Protein AF-0000000087664911 (afdb_homodimer)

Organism: Ancylostoma caninum (NCBI:txid29170)

Nearest PDB structures (foldseek):
  3ukm-assembly1_B  TM=7.480E-01  e=5.788E-05  Homo sapiens
  4xdk-assembly2_C  TM=6.311E-01  e=2.735E-05  Homo sapiens
  4xdk-assembly1_A  TM=6.257E-01  e=4.579E-05  Homo sapiens
  4bw5-assembly1_A  TM=6.126E-01  e=5.788E-05  Homo sapiens
  8k1j-assembly1_A  TM=6.630E-01  e=1.410E-04  Homo sapiens

Sequence (762 aa):
MKPYLTWKEQFMKDRCCDEKEVYKEVLIASTPHVLLNLLLVVYLLFGTFLMRFADEIIAKEDFQPSLLFTFTTIMTIGYGSIYPTTSFGKICCVAYCVIGIPLLFLVLSNNGQFLADAYWILRKSVGGKSTGSKSLPLWLSVTLICLHSLVGGLIFNTWLGQMRFFDAVYCSFISISTIGYGDLVPVPDTWTHTIAIMAFLSAGVIILSTLFETFGYYLNYVHYIGRRFTGTKDVEIWFGGRMLTVQELITIVADQFGVCPRKLKTIIRDLDDILQAACDDTTRNRSEMLYKTGEVIRNETLVIVQQDGNHRTALVTRERTPDIDAAATPLCRMKTSPSVAKLIAKDAENALHALRVIHHKLNKQPIRQHLMVDEQRRRSEMKPYLTWKEQFMKDRCCDEKEVYKEVLIASTPHVLLNLLLVVYLLFGTFLMRFADEIIAKEDFQPSLLFTFTTIMTIGYGSIYPTTSFGKICCVAYCVIGIPLLFLVLSNNGQFLADAYWILRKSVGGKSTGSKSLPLWLSVTLICLHSLVGGLIFNTWLGQMRFFDAVYCSFISISTIGYGDLVPVPDTWTHTIAIMAFLSAGVIILSTLFETFGYYLNYVHYIGRRFTGTKDVEIWFGGRMLTVQELITIVADQFGVCPRKLKTIIRDLDDILQAACDDTTRNRSEMLYKTGEVIRNETLVIVQQDGNHRTALVTRERTPDIDAAATPLCRMKTSPSVAKLIAKDAENALHALRVIHHKLNKQPIRQHLMVDEQRRRSE

InterPro domains:
  IPR003280 Two pore domain potassium channel [PR01333] (72-100)
  IPR003280 Two pore domain potassium channel [PR01333] (177-186)
  IPR003280 Two pore domain potassium channel [PTHR11003] (38-234)
  IPR013099 Potassium channel domain [PF07885] (39-115)
  IPR013099 Potassium channel domain [PF07885] (145-218)

pLDDT: mean 76.39, std 27.86, range [17.55, 98.75]

Solvent-accessible surface area (backbone atoms only — not comparable to full-atom values): 41682 Å² total; per-residue (Å²): 96,58,45,66,58,47,44,50,53,50,48,28,62,30,58,72,49,55,84,88,44,43,65,63,49,50,54,59,68,41,44,66,59,51,50,48,53,48,49,52,52,52,50,44,53,49,45,28,52,50,45,33,69,48,13,69,73,51,44,72,45,57,67,53,54,36,41,51,45,44,49,33,45,34,62,16,23,13,38,42,85,70,73,70,83,40,73,62,15,42,52,51,49,51,58,50,38,69,53,37,29,59,49,46,49,49,49,36,39,46,54,17,50,52,53,20,46,50,53,45,34,50,40,41,24,75,66,42,81,74,76,48,75,68,63,50,56,68,70,57,44,52,50,49,52,54,49,50,14,51,51,30,13,46,44,33,22,69,72,67,59,78,38,57,48,68,58,16,24,51,37,34,44,38,43,42,63,16,16,18,40,38,88,66,68,91,73,39,84,43,71,67,47,34,52,49,50,53,51,52,48,49,52,39,38,16,51,52,41,38,48,55,60,47,46,51,56,54,39,35,32,64,68,25,56,87,51,50,62,60,68,52,52,45,37,76,39,71,55,60,46,42,76,41,33,44,46,56,50,50,51,56,51,36,58,73,69,65,59,56,68,67,60,51,52,50,47,62,71,43,38,33,59,53,52,41,53,54,54,49,46,49,51,45,50,49,46,50,45,48,50,52,51,59,52,52,67,60,68,71,64,79,77,70,77,70,79,74,88,89,83,82,74,83,84,68,86,71,79,77,79,80,74,84,71,80,79,75,77,81,70,82,67,76,77,66,65,64,69,60,54,54,50,52,50,50,49,48,46,48,50,48,44,54,48,44,52,52,49,54,66,64,62,61,68,80,70,74,71,68,68,72,64,67,68,67,60,64,71,72,104,96,58,44,67,57,47,44,50,54,50,48,28,61,30,59,71,50,55,84,87,44,43,68,61,47,50,55,59,68,41,44,66,59,51,50,48,52,48,49,50,52,52,49,44,54,48,44,27,53,49,44,32,71,49,15,70,74,50,45,71,46,57,67,53,54,36,42,50,47,45,50,31,45,35,62,16,25,12,38,42,84,70,73,70,81,40,72,61,14,42,52,50,49,52,59,50,37,70,54,38,30,59,49,46,50,48,48,37,36,45,55,18,50,52,52,19,47,52,51,44,32,50,40,41,26,74,66,42,82,74,78,49,77,65,61,51,56,69,69,57,44,53,50,50,52,54,50,50,14,51,52,31,14,47,43,34,23,70,72,68,58,76,39,56,47,67,57,18,23,51,38,34,44,38,43,41,61,16,16,17,40,37,88,66,69,90,70,39,85,42,70,68,48,34,52,49,49,54,51,52,48,49,51,38,38,17,50,53,40,40,49,55,60,47,45,52,55,54,39,34,33,65,70,26,55,88,50,51,60,61,68,50,50,46,35,76,37,71,56,60,46,43,76,42,33,43,46,55,51,50,51,56,51,36,60,74,68,66,60,56,68,66,60,50,53,51,48,61,71,43,37,34,58,52,52,44,53,55,53,51,46,50,50,46,48,50,45,47,47,48,49,49,53,60,48,56,67,60,69,75,66,71,85,68,79,72,79,70,88,93,86,77,86,78,85,67,90,69,87,77,82,82,75,86,72,82,77,81,79,83,73,83,69,80,74,70,72,63,68,62,56,54,50,53,50,49,49,47,47,48,52,48,43,52,49,46,54,51,49,52,65,66,62,61,68,80,71,74,71,68,69,72,64,66,67,66,59,62,72,74,103

Secondary structure (DSSP, 8-state):
--HHHHHHHHHHHHHT--GGGHHHHHHHHHHHHHHHHHHHHHHHHHHHHHHHHH-HHHHTS-HHHHHHHHHHHHTT---SSS---SHHHHHHHHHHHHHHHHHHHHHHHHHHHHHHHHHHHHHHHTT----S-SPPPHHHHHHHHHHHHHHHHIIIIIIS--S-HHHHHHHHHHHHTT---SSS-----SHHHHHHHHHHHHHHHHHHHHHHHHHHHHHHHHHTTT----SGGG-EEEETTEEEEHHHHHHHHHHHHT--HHHHHHHHHTHHHHHHHHHHHHHHHHHHHHHHHHHHTT------------S--------------------------HHHHHHHHHHHHHHHHHHHHHHHHHT----GGGGGSGGGSGGG-/--HHHHHHHHHHHHHT--GGGHHHHHHHHHHHHHHHHHHHHHHHHHHHHHHHHH-HHHHTS-HHHHHHHHHHHHTT---SSS---SHHHHHHHHHHHHHHHHHHHHHHHHHHHHHHHHHHHHHHHTT----S--PPPHHHHHHHHHHHHHHHHHIIIIIS--S-HHHHHHHHHHHHTT---SSS-----SHHHHHHHHHHHHHHHHHHHHHHHHHHHHHHHHHTTT----SGGG-EEEETTEEEEHHHHHHHHHHHHT--HHHHHHHHHTHHHHHHHHHHHHHHHHHHHHHHHHHHTT------------S--------------------------HHHHHHHHHHHHHHHHHHHHHHHHHT---GGGGGGSGGGSGGG-

Structure (mmCIF, N/CA/C/O backbone):
data_AF-0000000087664911-model_v1
#
loop_
_entity.id
_entity.type
_entity.pdbx_description
1 polymer 'Ion channel'
#
loop_
_atom_site.group_PDB
_atom_site.id
_atom_site.type_symbol
_atom_site.label_atom_id
_atom_site.label_alt_id
_atom_site.label_comp_id
_atom_site.label_asym_id
_atom_site.label_entity_id
_atom_site.label_seq_id
_atom_site.pdbx_PDB_ins_code
_atom_site.Cartn_x
_atom_site.Cartn_y
_atom_site.Cartn_z
_atom_site.occupancy
_atom_site.B_iso_or_equiv
_atom_site.auth_seq_id
_atom_site.auth_comp_id
_atom_site.auth_asym_id
_atom_site.auth_atom_id
_atom_site.pdbx_PDB_model_num
ATOM 1 N N . MET A 1 1 ? 18.234 25.625 -13.109 1 79.69 1 MET A N 1
ATOM 2 C CA . MET A 1 1 ? 19.328 25.125 -12.281 1 79.69 1 MET A CA 1
ATOM 3 C C . MET A 1 1 ? 19.547 23.641 -12.492 1 79.69 1 MET A C 1
ATOM 5 O O . MET A 1 1 ? 18.609 22.891 -12.766 1 79.69 1 MET A O 1
ATOM 9 N N . LYS A 1 2 ? 20.766 23.25 -12.516 1 91.44 2 LYS A N 1
ATOM 10 C CA . LYS A 1 2 ? 21.094 21.828 -12.633 1 91.44 2 LYS A CA 1
ATOM 11 C C . LYS A 1 2 ? 20.438 21.031 -11.508 1 91.44 2 LYS A C 1
ATOM 13 O O . LYS A 1 2 ? 20.391 21.484 -10.359 1 91.44 2 LYS A O 1
ATOM 18 N N . PRO A 1 3 ? 19.906 19.891 -11.773 1 91.19 3 PRO A N 1
ATOM 19 C CA . PRO A 1 3 ? 19.25 19.062 -10.766 1 91.19 3 PRO A CA 1
ATOM 20 C C . PRO A 1 3 ? 20.125 18.812 -9.547 1 91.19 3 PRO A C 1
ATOM 22 O O . PRO A 1 3 ? 19.625 18.812 -8.414 1 91.19 3 PRO A O 1
ATOM 25 N N . TYR A 1 4 ? 21.375 18.609 -9.773 1 92.88 4 TYR A N 1
ATOM 26 C CA . TYR A 1 4 ? 22.266 18.344 -8.656 1 92.88 4 TYR A CA 1
ATOM 27 C C . TYR A 1 4 ? 22.328 19.531 -7.711 1 92.88 4 TYR A C 1
ATOM 29 O O . TYR A 1 4 ? 22.344 19.359 -6.488 1 92.88 4 TYR A O 1
ATOM 37 N N . LEU A 1 5 ? 22.391 20.672 -8.203 1 92.94 5 LEU A N 1
ATOM 38 C CA . LEU A 1 5 ? 22.438 21.875 -7.379 1 92.94 5 LEU A CA 1
ATOM 39 C C . LEU A 1 5 ? 21.125 22.062 -6.613 1 92.94 5 LEU A C 1
ATOM 41 O O . LEU A 1 5 ? 21.141 22.484 -5.453 1 92.94 5 LEU A O 1
ATOM 45 N N . THR A 1 6 ? 20.047 21.797 -7.309 1 90.94 6 THR A N 1
ATOM 46 C CA . THR A 1 6 ? 18.75 21.875 -6.648 1 90.94 6 THR A CA 1
ATOM 47 C C . THR A 1 6 ? 18.672 20.875 -5.496 1 90.94 6 THR A C 1
ATOM 49 O O . THR A 1 6 ? 18.203 21.219 -4.41 1 90.94 6 THR A O 1
ATOM 52 N N . TRP A 1 7 ? 19.109 19.688 -5.738 1 92.31 7 TRP A N 1
ATOM 53 C CA . TRP A 1 7 ? 19.125 18.656 -4.699 1 92.31 7 TRP A CA 1
ATOM 54 C C . TRP A 1 7 ? 20.016 19.094 -3.531 1 92.31 7 TRP A C 1
ATOM 56 O O . TRP A 1 7 ? 19.625 18.969 -2.369 1 92.31 7 TRP A O 1
ATOM 66 N N . LYS A 1 8 ? 21.219 19.562 -3.896 1 93.25 8 LYS A N 1
ATOM 67 C CA . LYS A 1 8 ? 22.188 19.953 -2.873 1 93.25 8 LYS A CA 1
ATOM 68 C C . LYS A 1 8 ? 21.609 21.062 -1.985 1 93.25 8 LYS A C 1
ATOM 70 O O . LYS A 1 8 ? 21.766 21.016 -0.762 1 93.25 8 LYS A O 1
ATOM 75 N N . GLU A 1 9 ? 21 21.984 -2.533 1 90.81 9 GLU A N 1
ATOM 76 C CA . GLU A 1 9 ? 20.406 23.094 -1.79 1 90.81 9 GLU A CA 1
ATOM 77 C C . GLU A 1 9 ? 19.312 22.594 -0.854 1 90.81 9 GLU A C 1
ATOM 79 O O . GLU A 1 9 ? 19.25 22.984 0.315 1 90.81 9 GLU A O 1
ATOM 84 N N . GLN A 1 10 ? 18.516 21.781 -1.413 1 88.56 10 GLN A N 1
ATOM 85 C CA . GLN A 1 10 ? 17.438 21.25 -0.597 1 88.56 10 GLN A CA 1
ATOM 86 C C . GLN A 1 10 ? 17.984 20.359 0.525 1 88.56 10 GLN A C 1
ATOM 88 O O . GLN A 1 10 ? 17.469 20.406 1.647 1 88.56 10 GLN A O 1
ATOM 93 N N . PHE A 1 11 ? 18.938 19.578 0.196 1 92 11 PHE A N 1
ATOM 94 C CA . PHE A 1 11 ? 19.547 18.688 1.181 1 92 11 PHE A CA 1
ATOM 95 C C . PHE A 1 11 ? 20.172 19.484 2.322 1 92 11 PHE A C 1
ATOM 97 O O . PHE A 1 11 ? 20 19.141 3.492 1 92 11 PHE A O 1
ATOM 104 N N . MET A 1 12 ? 20.844 20.5 1.991 1 91.56 12 MET A N 1
ATOM 105 C CA . MET A 1 12 ? 21.469 21.359 2.994 1 91.56 12 MET A CA 1
ATOM 106 C C . MET A 1 12 ? 20.422 22.016 3.891 1 91.56 12 MET A C 1
ATOM 108 O O . MET A 1 12 ? 20.625 22.141 5.098 1 91.56 12 MET A O 1
ATOM 112 N N . LYS A 1 13 ? 19.375 22.359 3.324 1 86.19 13 LYS A N 1
ATOM 113 C CA . LYS A 1 13 ? 18.281 22.938 4.098 1 86.19 13 LYS A CA 1
ATOM 114 C C . LYS A 1 13 ? 17.641 21.906 5.023 1 86.19 13 LYS A C 1
ATOM 116 O O . LYS A 1 13 ? 17.391 22.188 6.195 1 86.19 13 LYS A O 1
ATOM 121 N N . ASP A 1 14 ? 17.422 20.703 4.531 1 86.69 14 ASP A N 1
ATOM 122 C CA . ASP A 1 14 ? 16.781 19.641 5.281 1 86.69 14 ASP A CA 1
ATOM 123 C C . ASP A 1 14 ? 17.641 19.203 6.461 1 86.69 14 ASP A C 1
ATOM 125 O O . ASP A 1 14 ? 17.125 18.812 7.512 1 86.69 14 ASP A O 1
ATOM 129 N N . ARG A 1 15 ? 18.984 19.25 6.219 1 88 15 ARG A N 1
ATOM 130 C CA . ARG A 1 15 ? 19.891 18.688 7.223 1 88 15 ARG A CA 1
ATOM 131 C C . ARG A 1 15 ? 20.609 19.797 7.984 1 88 15 ARG A C 1
ATOM 133 O O . ARG A 1 15 ? 21.406 19.516 8.883 1 88 15 ARG A O 1
ATOM 140 N N . CYS A 1 16 ? 20.312 20.984 7.699 1 84.62 16 CYS A N 1
ATOM 141 C CA . CYS A 1 16 ? 20.938 22.141 8.328 1 84.62 16 CYS A CA 1
ATOM 142 C C . CYS A 1 16 ? 22.453 21.984 8.359 1 84.62 16 CYS A C 1
ATOM 144 O O . CYS A 1 16 ? 23.078 22.109 9.422 1 84.62 16 CYS A O 1
ATOM 146 N N . CYS A 1 17 ? 23 21.719 7.258 1 88.56 17 CYS A N 1
ATOM 147 C CA . CYS A 1 17 ? 24.453 21.562 7.18 1 88.56 17 CYS A CA 1
ATOM 148 C C . CYS A 1 17 ? 25.047 22.5 6.141 1 88.56 17 CYS A C 1
ATOM 150 O O . CYS A 1 17 ? 24.344 23 5.258 1 88.56 17 CYS A O 1
ATOM 152 N N . ASP A 1 18 ? 26.391 22.766 6.34 1 91.12 18 ASP A N 1
ATOM 153 C CA . ASP A 1 18 ? 27.094 23.641 5.418 1 91.12 18 ASP A CA 1
ATOM 154 C C . ASP A 1 18 ? 27.625 22.875 4.215 1 91.12 18 ASP A C 1
ATOM 156 O O . ASP A 1 18 ? 27.578 21.641 4.191 1 91.12 18 ASP A O 1
ATOM 160 N N . GLU A 1 19 ? 28.125 23.562 3.244 1 92.69 19 GLU A N 1
ATOM 161 C CA . GLU A 1 19 ? 28.562 23 1.98 1 92.69 19 GLU A CA 1
ATOM 162 C C . GLU A 1 19 ? 29.734 22.031 2.193 1 92.69 19 GLU A C 1
ATOM 164 O O . GLU A 1 19 ? 29.828 21.016 1.511 1 92.69 19 GLU A O 1
ATOM 169 N N . LYS A 1 20 ? 30.578 22.281 3.162 1 91.44 20 LYS A N 1
ATOM 170 C CA . LYS A 1 20 ? 31.75 21.469 3.391 1 91.44 20 LYS A CA 1
ATOM 171 C C . LYS A 1 20 ? 31.391 20.156 4.074 1 91.44 20 LYS A C 1
ATOM 173 O O . LYS A 1 20 ? 32.125 19.172 3.996 1 91.44 20 LYS A O 1
ATOM 178 N N . GLU A 1 21 ? 30.266 20.125 4.672 1 94.44 21 GLU A N 1
ATOM 179 C CA . GLU A 1 21 ? 29.875 18.969 5.461 1 94.44 21 GLU A CA 1
ATOM 180 C C . GLU A 1 21 ? 28.844 18.109 4.715 1 94.44 21 GLU A C 1
ATOM 182 O O . GLU A 1 21 ? 28.375 17.109 5.242 1 94.44 21 GLU A O 1
ATOM 187 N N . VAL A 1 22 ? 28.578 18.484 3.543 1 93.12 22 VAL A N 1
ATOM 188 C CA . VAL A 1 22 ? 27.516 17.844 2.789 1 93.12 22 VAL A CA 1
ATOM 189 C C . VAL A 1 22 ? 27.812 16.344 2.623 1 93.12 22 VAL A C 1
ATOM 191 O O . VAL A 1 22 ? 26.953 15.5 2.836 1 93.12 22 VAL A O 1
ATOM 194 N N . TYR A 1 23 ? 29.016 16 2.303 1 93.31 23 TYR A N 1
ATOM 195 C CA . TYR A 1 23 ? 29.391 14.617 2.059 1 93.31 23 TYR A CA 1
ATOM 196 C C . TYR A 1 23 ? 29.234 13.781 3.324 1 93.31 23 TYR A C 1
ATOM 198 O O . TYR A 1 23 ? 28.688 12.68 3.287 1 93.31 23 TYR A O 1
ATOM 206 N N . LYS A 1 24 ? 29.734 14.312 4.363 1 93.62 24 LYS A N 1
ATOM 207 C CA . LYS A 1 24 ? 29.625 13.625 5.645 1 93.62 24 LYS A CA 1
ATOM 208 C C . LYS A 1 24 ? 28.156 13.422 6.031 1 93.62 24 LYS A C 1
ATOM 210 O O . LYS A 1 24 ? 27.766 12.344 6.477 1 93.62 24 LYS A O 1
ATOM 215 N N . GLU A 1 25 ? 27.359 14.453 5.82 1 92.81 25 GLU A N 1
ATOM 216 C CA . GLU A 1 25 ? 25.953 14.383 6.195 1 92.81 25 GLU A CA 1
ATOM 217 C C . GLU A 1 25 ? 25.188 13.422 5.289 1 92.81 25 GLU A C 1
ATOM 219 O O . GLU A 1 25 ? 24.219 12.789 5.719 1 92.81 25 GLU A O 1
ATOM 224 N N . VAL A 1 26 ? 25.594 13.344 4.062 1 94.06 26 VAL A N 1
ATOM 225 C CA . VAL A 1 26 ? 24.969 12.398 3.141 1 94.06 26 VAL A CA 1
ATOM 226 C C . VAL A 1 26 ? 25.219 10.969 3.613 1 94.06 26 VAL A C 1
ATOM 228 O O . VAL A 1 26 ? 24.328 10.125 3.572 1 94.06 26 VAL A O 1
ATOM 231 N N . LEU A 1 27 ? 26.375 10.727 4.082 1 93.44 27 LEU A N 1
ATOM 232 C CA . LEU A 1 27 ? 26.719 9.398 4.59 1 93.44 27 LEU A CA 1
ATOM 233 C C . LEU A 1 27 ? 25.906 9.07 5.836 1 93.44 27 LEU A C 1
ATOM 235 O O . LEU A 1 27 ? 25.391 7.957 5.961 1 93.44 27 LEU A O 1
ATOM 239 N N . ILE A 1 28 ? 25.797 10.039 6.648 1 91.94 28 ILE A N 1
ATOM 240 C CA . ILE A 1 28 ? 25.047 9.836 7.883 1 91.94 28 ILE A CA 1
ATOM 241 C C . ILE A 1 28 ? 23.578 9.633 7.562 1 91.94 28 ILE A C 1
ATOM 243 O O . ILE A 1 28 ? 22.938 8.719 8.086 1 91.94 28 ILE A O 1
ATOM 247 N N . ALA A 1 29 ? 23.031 10.469 6.707 1 90.62 29 ALA A N 1
ATOM 248 C CA . ALA A 1 29 ? 21.625 10.422 6.332 1 90.62 29 ALA A CA 1
ATOM 249 C C . ALA A 1 29 ? 21.297 9.117 5.602 1 90.62 29 ALA A C 1
ATOM 251 O O . ALA A 1 29 ? 20.156 8.648 5.637 1 90.62 29 ALA A O 1
ATOM 252 N N . SER A 1 30 ? 22.25 8.516 4.938 1 93.38 30 SER A N 1
ATOM 253 C CA . SER A 1 30 ? 22.031 7.293 4.164 1 93.38 30 SER A CA 1
ATOM 254 C C . SER A 1 30 ? 22.078 6.059 5.055 1 93.38 30 SER A C 1
ATOM 256 O O . SER A 1 30 ? 21.609 4.984 4.66 1 93.38 30 SER A O 1
ATOM 258 N N . THR A 1 31 ? 22.609 6.113 6.215 1 92.94 31 THR A N 1
ATOM 259 C CA . THR A 1 31 ? 22.891 4.977 7.086 1 92.94 31 THR A CA 1
ATOM 260 C C . THR A 1 31 ? 21.609 4.211 7.406 1 92.94 31 THR A C 1
ATOM 262 O O . THR A 1 31 ? 21.547 2.992 7.23 1 92.94 31 THR A O 1
ATOM 265 N N . PRO A 1 32 ? 20.531 4.922 7.844 1 91.12 32 PRO A N 1
ATOM 266 C CA . PRO A 1 32 ? 19.312 4.156 8.156 1 91.12 32 PRO A CA 1
ATOM 267 C C . PRO A 1 32 ? 18.75 3.418 6.945 1 91.12 32 PRO A C 1
ATOM 269 O O . PRO A 1 32 ? 18.219 2.312 7.082 1 91.12 32 PRO A O 1
ATOM 272 N N . HIS A 1 33 ? 18.812 3.992 5.816 1 94.19 33 HIS A N 1
ATOM 273 C CA . HIS A 1 33 ? 18.297 3.383 4.598 1 94.19 33 HIS A CA 1
ATOM 274 C C . HIS A 1 33 ? 19.156 2.201 4.164 1 94.19 33 HIS A C 1
ATOM 276 O O . HIS A 1 33 ? 18.625 1.167 3.744 1 94.19 33 HIS A O 1
ATOM 282 N N . VAL A 1 34 ? 20.469 2.33 4.297 1 95.44 34 VAL A N 1
ATOM 283 C CA . VAL A 1 34 ? 21.375 1.243 3.973 1 95.44 34 VAL A CA 1
ATOM 284 C C . VAL A 1 34 ? 21.172 0.085 4.945 1 95.44 34 VAL A C 1
ATOM 286 O O . VAL A 1 34 ? 21.188 -1.081 4.547 1 95.44 34 VAL A O 1
ATOM 289 N N . LEU A 1 35 ? 21 0.41 6.172 1 95 35 LEU A N 1
ATOM 290 C CA . LEU A 1 35 ? 20.781 -0.609 7.191 1 95 35 LEU A CA 1
ATOM 291 C C . LEU A 1 35 ? 19.484 -1.378 6.922 1 95 35 LEU A C 1
ATOM 293 O O . LEU A 1 35 ? 19.438 -2.598 7.102 1 95 35 LEU A O 1
ATOM 297 N N . LEU A 1 36 ? 18.484 -0.673 6.492 1 95.81 36 LEU A N 1
ATOM 298 C CA . LEU A 1 36 ? 17.203 -1.312 6.176 1 95.81 36 LEU A CA 1
ATOM 299 C C . LEU A 1 36 ? 17.359 -2.275 5.004 1 95.81 36 LEU A C 1
ATOM 301 O O . LEU A 1 36 ? 16.828 -3.387 5.031 1 95.81 36 LEU A O 1
ATOM 305 N N . ASN A 1 37 ? 18.062 -1.905 4.004 1 97.12 37 ASN A N 1
ATOM 306 C CA . ASN A 1 37 ? 18.312 -2.773 2.861 1 97.12 37 ASN A CA 1
ATOM 307 C C . ASN A 1 37 ? 19.188 -3.967 3.25 1 97.12 37 ASN A C 1
ATOM 309 O O . ASN A 1 37 ? 18.953 -5.082 2.779 1 97.12 37 ASN A O 1
ATOM 313 N N . LEU A 1 38 ? 20.156 -3.719 4.121 1 97.56 38 LEU A N 1
ATOM 314 C CA . LEU A 1 38 ? 21 -4.805 4.605 1 97.56 38 LEU A CA 1
ATOM 315 C C . LEU A 1 38 ? 20.188 -5.797 5.434 1 97.56 38 LEU A C 1
ATOM 317 O O . LEU A 1 38 ? 20.391 -7.008 5.344 1 97.56 38 LEU A O 1
ATOM 321 N N . LEU A 1 39 ? 19.297 -5.262 6.238 1 97.94 39 LEU A N 1
ATOM 322 C CA . LEU A 1 39 ? 18.422 -6.121 7.02 1 97.94 39 LEU A CA 1
ATOM 323 C C . LEU A 1 39 ? 17.594 -7.035 6.109 1 97.94 39 LEU A C 1
ATOM 325 O O . LEU A 1 39 ? 17.422 -8.219 6.414 1 97.94 39 LEU A O 1
ATOM 329 N N . LEU A 1 40 ? 17.109 -6.508 5.035 1 98.06 40 LEU A N 1
ATOM 330 C CA . LEU A 1 40 ? 16.344 -7.309 4.082 1 98.06 40 LEU A CA 1
ATOM 331 C C . LEU A 1 40 ? 17.219 -8.414 3.486 1 98.06 40 LEU A C 1
ATOM 333 O O . LEU A 1 40 ? 16.75 -9.547 3.34 1 98.06 40 LEU A O 1
ATOM 337 N N . VAL A 1 41 ? 18.469 -8.117 3.178 1 98.19 41 VAL A N 1
ATOM 338 C CA . VAL A 1 41 ? 19.375 -9.102 2.594 1 98.19 41 VAL A CA 1
ATOM 339 C C . VAL A 1 41 ? 19.641 -10.219 3.6 1 98.19 41 VAL A C 1
ATOM 341 O O . VAL A 1 41 ? 19.594 -11.406 3.25 1 98.19 41 VAL A O 1
ATOM 344 N N . VAL A 1 42 ? 19.891 -9.852 4.828 1 98.5 42 VAL A N 1
ATOM 345 C CA . VAL A 1 42 ? 20.125 -10.836 5.875 1 98.5 42 VAL A CA 1
ATOM 346 C C . VAL A 1 42 ? 18.891 -11.695 6.078 1 98.5 42 VAL A C 1
ATOM 348 O O . VAL A 1 42 ? 18.984 -12.914 6.238 1 98.5 42 VAL A O 1
ATOM 351 N N . TYR A 1 43 ? 17.734 -11.062 6.062 1 98.75 43 TYR A N 1
ATOM 352 C CA . TYR A 1 43 ? 16.484 -11.781 6.23 1 98.75 43 TYR A CA 1
ATOM 353 C C . TYR A 1 43 ? 16.266 -12.766 5.09 1 98.75 43 TYR A C 1
ATOM 355 O O . TYR A 1 43 ? 15.758 -13.875 5.305 1 98.75 43 TYR A O 1
ATOM 363 N N . LEU A 1 44 ? 16.625 -12.367 3.896 1 98.56 44 LEU A N 1
ATOM 364 C CA . LEU A 1 44 ? 16.516 -13.242 2.734 1 98.56 44 LEU A CA 1
ATOM 365 C C . LEU A 1 44 ? 17.406 -14.469 2.877 1 98.56 44 LEU A C 1
ATOM 367 O O . LEU A 1 44 ? 16.984 -15.594 2.592 1 98.56 44 LEU A O 1
ATOM 371 N N . LEU A 1 45 ? 18.625 -14.227 3.281 1 98.56 45 LEU A N 1
ATOM 372 C CA . LEU A 1 45 ? 19.562 -15.336 3.482 1 98.56 45 LEU A CA 1
ATOM 373 C C . LEU A 1 45 ? 19.062 -16.266 4.578 1 98.56 45 LEU A C 1
ATOM 375 O O . LEU A 1 45 ? 19.094 -17.5 4.422 1 98.56 45 LEU A O 1
ATOM 379 N N . PHE A 1 46 ? 18.562 -15.672 5.594 1 98.62 46 PHE A N 1
ATOM 380 C CA . PHE A 1 46 ? 17.969 -16.453 6.676 1 98.62 46 PHE A CA 1
ATOM 381 C C . PHE A 1 46 ? 16.812 -17.312 6.164 1 98.62 46 PHE A C 1
ATOM 383 O O . PHE A 1 46 ? 16.719 -18.5 6.488 1 98.62 46 PHE A O 1
ATOM 390 N N . GLY A 1 47 ? 15.938 -16.672 5.414 1 98.75 47 GLY A N 1
ATOM 391 C CA . GLY A 1 47 ? 14.805 -17.391 4.867 1 98.75 47 GLY A CA 1
ATOM 392 C C . GLY A 1 47 ? 15.219 -18.531 3.957 1 98.75 47 GLY A C 1
ATOM 393 O O . GLY A 1 47 ? 14.594 -19.594 3.971 1 98.75 47 GLY A O 1
ATOM 394 N N . THR A 1 48 ? 16.203 -18.328 3.166 1 98.69 48 THR A N 1
ATOM 395 C CA . THR A 1 48 ? 16.688 -19.375 2.268 1 98.69 48 THR A CA 1
ATOM 396 C C . THR A 1 48 ? 17.219 -20.578 3.059 1 98.69 48 THR A C 1
ATOM 398 O O . THR A 1 48 ? 16.875 -21.719 2.762 1 98.69 48 THR A O 1
ATOM 401 N N . PHE A 1 49 ? 17.969 -20.328 4.09 1 98.56 49 PHE A N 1
ATOM 402 C CA . PHE A 1 49 ? 18.469 -21.391 4.938 1 98.56 49 PHE A CA 1
ATOM 403 C C . PHE A 1 49 ? 17.328 -22.094 5.668 1 98.56 49 PHE A C 1
ATOM 405 O O . PHE A 1 49 ? 17.297 -23.312 5.766 1 98.56 49 PHE A O 1
ATOM 412 N N . LEU A 1 50 ? 16.438 -21.312 6.152 1 98.62 50 LEU A N 1
ATOM 413 C CA . LEU A 1 50 ? 15.297 -21.844 6.902 1 98.62 50 LEU A CA 1
ATOM 414 C C . LEU A 1 50 ? 14.461 -22.781 6.031 1 98.62 50 LEU A C 1
ATOM 416 O O . LEU A 1 50 ? 14.109 -23.875 6.465 1 98.62 50 LEU A O 1
ATOM 420 N N . MET A 1 51 ? 14.164 -22.375 4.777 1 98.69 51 MET A N 1
ATOM 421 C CA . MET A 1 51 ? 13.289 -23.172 3.916 1 98.69 51 MET A CA 1
ATOM 422 C C . MET A 1 51 ? 14 -24.422 3.422 1 98.69 51 MET A C 1
ATOM 424 O O . MET A 1 51 ? 13.367 -25.469 3.25 1 98.69 51 MET A O 1
ATOM 428 N N . ARG A 1 52 ? 15.289 -24.312 3.162 1 98.44 52 ARG A N 1
ATOM 429 C CA . ARG A 1 52 ? 16.047 -25.484 2.779 1 98.44 52 ARG A CA 1
ATOM 430 C C . ARG A 1 52 ? 16.141 -26.484 3.934 1 98.44 52 ARG A C 1
ATOM 432 O O . ARG A 1 52 ? 16.141 -27.703 3.717 1 98.44 52 ARG A O 1
ATOM 439 N N . PHE A 1 53 ? 16.188 -25.969 5.18 1 98.12 53 PHE A N 1
ATOM 440 C CA . PHE A 1 53 ? 16.203 -26.812 6.367 1 98.12 53 PHE A CA 1
ATOM 441 C C . PHE A 1 53 ? 14.828 -27.438 6.609 1 98.12 53 PHE A C 1
ATOM 443 O O . PHE A 1 53 ? 14.734 -28.625 6.949 1 98.12 53 PHE A O 1
ATOM 450 N N . ALA A 1 54 ? 13.742 -26.734 6.422 1 98.12 54 ALA A N 1
ATOM 451 C CA . ALA A 1 54 ? 12.383 -27.125 6.812 1 98.12 54 ALA A CA 1
ATOM 452 C C . ALA A 1 54 ? 11.766 -28.062 5.785 1 98.12 54 ALA A C 1
ATOM 454 O O . ALA A 1 54 ? 10.852 -28.828 6.105 1 98.12 54 ALA A O 1
ATOM 455 N N . ASP A 1 55 ? 12.211 -27.953 4.473 1 98.38 55 ASP A N 1
ATOM 456 C CA . ASP A 1 55 ? 11.609 -28.734 3.389 1 98.38 55 ASP A CA 1
ATOM 457 C C . ASP A 1 55 ? 12.672 -29.453 2.572 1 98.38 55 ASP A C 1
ATOM 459 O O . ASP A 1 55 ? 13.469 -28.812 1.875 1 98.38 55 ASP A O 1
ATOM 463 N N . GLU A 1 56 ? 12.656 -30.766 2.545 1 97.31 56 GLU A N 1
ATOM 464 C CA . GLU A 1 56 ? 13.68 -31.609 1.921 1 97.31 56 GLU A CA 1
ATOM 465 C C . GLU A 1 56 ? 13.711 -31.391 0.409 1 97.31 56 GLU A C 1
ATOM 467 O O . GLU A 1 56 ? 14.781 -31.453 -0.207 1 97.31 56 GLU A O 1
ATOM 472 N N . ILE A 1 57 ? 12.586 -31.141 -0.183 1 97 57 ILE A N 1
ATOM 473 C CA . ILE A 1 57 ? 12.508 -30.953 -1.628 1 97 57 ILE A CA 1
ATOM 474 C C . ILE A 1 57 ? 13.164 -29.625 -2.01 1 97 57 ILE A C 1
ATOM 476 O O . ILE A 1 57 ? 13.859 -29.547 -3.025 1 97 57 ILE A O 1
ATOM 480 N N . ILE A 1 58 ? 12.992 -28.594 -1.2 1 97.75 58 ILE A N 1
ATOM 481 C CA . ILE A 1 58 ? 13.641 -27.312 -1.439 1 97.75 58 ILE A CA 1
ATOM 482 C C . ILE A 1 58 ? 15.141 -27.438 -1.186 1 97.75 58 ILE A C 1
ATOM 484 O O . ILE A 1 58 ? 15.945 -26.812 -1.882 1 97.75 58 ILE A O 1
ATOM 488 N N . ALA A 1 59 ? 15.5 -28.297 -0.251 1 97.56 59 ALA A N 1
ATOM 489 C CA . ALA A 1 59 ? 16.906 -28.516 0.083 1 97.56 59 ALA A CA 1
ATOM 490 C C . ALA A 1 59 ? 17.656 -29.125 -1.098 1 97.56 59 ALA A C 1
ATOM 492 O O . ALA A 1 59 ? 18.875 -28.953 -1.222 1 97.56 59 ALA A O 1
ATOM 493 N N . LYS A 1 60 ? 16.984 -29.828 -1.96 1 97.56 60 LYS A N 1
ATOM 494 C CA . LYS A 1 60 ? 17.609 -30.5 -3.102 1 97.56 60 LYS A CA 1
ATOM 495 C C . LYS A 1 60 ? 17.891 -29.516 -4.227 1 97.56 60 LYS A C 1
ATOM 497 O O . LYS A 1 60 ? 18.672 -29.797 -5.133 1 97.56 60 LYS A O 1
ATOM 502 N N . GLU A 1 61 ? 17.203 -28.359 -4.203 1 96.88 61 GLU A N 1
ATOM 503 C CA . GLU A 1 61 ? 17.469 -27.312 -5.184 1 96.88 61 GLU A CA 1
ATOM 504 C C . GLU A 1 61 ? 18.812 -26.625 -4.898 1 96.88 61 GLU A C 1
ATOM 506 O O . GLU A 1 61 ? 19.25 -26.578 -3.752 1 96.88 61 GLU A O 1
ATOM 511 N N . ASP A 1 62 ? 19.422 -26.156 -5.965 1 97.38 62 ASP A N 1
ATOM 512 C CA . ASP A 1 62 ? 20.625 -25.344 -5.777 1 97.38 62 ASP A CA 1
ATOM 513 C C . ASP A 1 62 ? 20.297 -24.094 -4.957 1 97.38 62 ASP A C 1
ATOM 515 O O . ASP A 1 62 ? 19.141 -23.719 -4.797 1 97.38 62 ASP A O 1
ATOM 519 N N . PHE A 1 63 ? 21.297 -23.484 -4.441 1 97.69 63 PHE A N 1
ATOM 520 C CA . PHE A 1 63 ? 21.125 -22.328 -3.561 1 97.69 63 PHE A CA 1
ATOM 521 C C . PHE A 1 63 ? 20.484 -21.172 -4.305 1 97.69 63 PHE A C 1
ATOM 523 O O . PHE A 1 63 ? 19.594 -20.484 -3.773 1 97.69 63 PHE A O 1
ATOM 530 N N . GLN A 1 64 ? 20.891 -20.938 -5.586 1 97.94 64 GLN A N 1
ATOM 531 C CA . GLN A 1 64 ? 20.422 -19.781 -6.344 1 97.94 64 GLN A CA 1
ATOM 532 C C . GLN A 1 64 ? 18.906 -19.875 -6.594 1 97.94 64 GLN A C 1
ATOM 534 O O . GLN A 1 64 ? 18.172 -18.922 -6.309 1 97.94 64 GLN A O 1
ATOM 539 N N . PRO A 1 65 ? 18.438 -21.047 -7.023 1 98.19 65 PRO A N 1
ATOM 540 C CA . PRO A 1 65 ? 16.984 -21.172 -7.168 1 98.19 65 PRO A CA 1
ATOM 541 C C . PRO A 1 65 ? 16.25 -21.062 -5.836 1 98.19 65 PRO A C 1
ATOM 543 O O . PRO A 1 65 ? 15.148 -20.5 -5.785 1 98.19 65 PRO A O 1
ATOM 546 N N . SER A 1 66 ? 16.828 -21.562 -4.777 1 98.5 66 SER A N 1
ATOM 547 C CA . SER A 1 66 ? 16.219 -21.453 -3.455 1 98.5 66 SER A CA 1
ATOM 548 C C . SER A 1 66 ? 16.156 -20 -2.994 1 98.5 66 SER A C 1
ATOM 550 O O . SER A 1 66 ? 15.18 -19.578 -2.377 1 98.5 66 SER A O 1
ATOM 552 N N . LEU A 1 67 ? 17.203 -19.25 -3.273 1 98.56 67 LEU A N 1
ATOM 553 C CA . LEU A 1 67 ? 17.25 -17.828 -2.934 1 98.56 67 LEU A CA 1
ATOM 554 C C . LEU A 1 67 ? 16.203 -17.047 -3.707 1 98.56 67 LEU A C 1
ATOM 556 O O . LEU A 1 67 ? 15.5 -16.219 -3.135 1 98.56 67 LEU A O 1
ATOM 560 N N . LEU A 1 68 ? 16.094 -17.344 -4.992 1 98.44 68 LEU A N 1
ATOM 561 C CA . LEU A 1 68 ? 15.086 -16.672 -5.797 1 98.44 68 LEU A CA 1
ATOM 562 C C . LEU A 1 68 ? 13.688 -17 -5.301 1 98.44 68 LEU A C 1
ATOM 564 O O . LEU A 1 68 ? 12.805 -16.141 -5.266 1 98.44 68 LEU A O 1
ATOM 568 N N . PHE A 1 69 ? 13.547 -18.25 -4.879 1 98.5 69 PHE A N 1
ATOM 569 C CA . PHE A 1 69 ? 12.273 -18.703 -4.336 1 98.5 69 PHE A CA 1
ATOM 570 C C . PHE A 1 69 ? 11.898 -17.891 -3.1 1 98.5 69 PHE A C 1
ATOM 572 O O . PHE A 1 69 ? 10.773 -17.391 -2.998 1 98.5 69 PHE A O 1
ATOM 579 N N . THR A 1 70 ? 12.742 -17.797 -2.148 1 98.62 70 THR A N 1
ATOM 580 C CA . THR A 1 70 ? 12.438 -17.078 -0.913 1 98.62 70 THR A CA 1
ATOM 581 C C . THR A 1 70 ? 12.234 -15.594 -1.185 1 98.62 70 THR A C 1
ATOM 583 O O . THR A 1 70 ? 11.367 -14.961 -0.584 1 98.62 70 THR A O 1
ATOM 586 N N . PHE A 1 71 ? 13.008 -15.086 -2.135 1 98.69 71 PHE A N 1
ATOM 587 C CA . PHE A 1 71 ? 12.898 -13.68 -2.514 1 98.69 71 PHE A CA 1
ATOM 588 C C . PHE A 1 71 ? 11.547 -13.398 -3.156 1 98.69 71 PHE A C 1
ATOM 590 O O . PHE A 1 71 ? 10.844 -12.469 -2.748 1 98.69 71 PHE A O 1
ATOM 597 N N . THR A 1 72 ? 11.117 -14.172 -4.18 1 98.56 72 THR A N 1
ATOM 598 C CA . THR A 1 72 ? 9.852 -13.953 -4.871 1 98.56 72 THR A CA 1
ATOM 599 C C . THR A 1 72 ? 8.672 -14.25 -3.949 1 98.56 72 THR A C 1
ATOM 601 O O . THR A 1 72 ? 7.605 -13.648 -4.086 1 98.56 72 THR A O 1
ATOM 604 N N . THR A 1 73 ? 8.875 -15.078 -2.975 1 98.69 73 THR A N 1
ATOM 605 C CA . THR A 1 73 ? 7.832 -15.383 -2.004 1 98.69 73 THR A CA 1
ATOM 606 C C . THR A 1 73 ? 7.473 -14.148 -1.185 1 98.69 73 THR A C 1
ATOM 608 O O . THR A 1 73 ? 6.297 -13.789 -1.072 1 98.69 73 THR A O 1
ATOM 611 N N . ILE A 1 74 ? 8.438 -13.477 -0.687 1 98.12 74 ILE A N 1
ATOM 612 C CA . ILE A 1 74 ? 8.109 -12.328 0.143 1 98.12 74 ILE A CA 1
ATOM 613 C C . ILE A 1 74 ? 7.797 -11.125 -0.747 1 98.12 74 ILE A C 1
ATOM 615 O O . ILE A 1 74 ? 7.266 -10.117 -0.276 1 98.12 74 ILE A O 1
ATOM 619 N N . MET A 1 75 ? 8.062 -11.203 -2.051 1 98.06 75 MET A N 1
ATOM 620 C CA . MET A 1 75 ? 7.562 -10.25 -3.031 1 98.06 75 MET A CA 1
ATOM 621 C C . MET A 1 75 ? 6.125 -10.57 -3.42 1 98.06 75 MET A C 1
ATOM 623 O O . MET A 1 75 ? 5.5 -9.828 -4.18 1 98.06 75 MET A O 1
ATOM 627 N N . THR A 1 76 ? 5.586 -11.719 -2.951 1 97.88 76 THR A N 1
ATOM 628 C CA . THR A 1 76 ? 4.258 -12.273 -3.16 1 97.88 76 THR A CA 1
ATOM 629 C C . THR A 1 76 ? 4.086 -12.742 -4.602 1 97.88 76 THR A C 1
ATOM 631 O O . THR A 1 76 ? 2.982 -12.695 -5.152 1 97.88 76 THR A O 1
ATOM 634 N N . ILE A 1 77 ? 5.191 -12.961 -5.23 1 98.38 77 ILE A N 1
ATOM 635 C CA . ILE A 1 77 ? 5.195 -13.594 -6.543 1 98.38 77 ILE A CA 1
ATOM 636 C C . ILE A 1 77 ? 5.277 -15.109 -6.387 1 98.38 77 ILE A C 1
ATOM 638 O O . ILE A 1 77 ? 6.34 -15.648 -6.07 1 98.38 77 ILE A O 1
ATOM 642 N N . GLY A 1 78 ? 4.258 -15.867 -6.625 1 98.31 78 GLY A N 1
ATOM 643 C CA . GLY A 1 78 ? 4.223 -17.312 -6.5 1 98.31 78 GLY A CA 1
ATOM 644 C C . GLY A 1 78 ? 4.332 -18.031 -7.832 1 98.31 78 GLY A C 1
ATOM 645 O O . GLY A 1 78 ? 3.35 -18.594 -8.328 1 98.31 78 GLY A O 1
ATOM 646 N N . TYR A 1 79 ? 5.508 -18.156 -8.328 1 98 79 TYR A N 1
ATOM 647 C CA . TYR A 1 79 ? 5.699 -18.812 -9.617 1 98 79 TYR A CA 1
ATOM 648 C C . TYR A 1 79 ? 5.246 -20.266 -9.578 1 98 79 TYR A C 1
ATOM 650 O O . TYR A 1 79 ? 4.887 -20.844 -10.602 1 98 79 TYR A O 1
ATOM 658 N N . GLY A 1 80 ? 5.406 -20.922 -8.461 1 98.12 80 GLY A N 1
ATOM 659 C CA . GLY A 1 80 ? 4.934 -22.281 -8.289 1 98.12 80 GLY A CA 1
ATOM 660 C C . GLY A 1 80 ? 5.938 -23.328 -8.742 1 98.12 80 GLY A C 1
ATOM 661 O O . GLY A 1 80 ? 5.664 -24.531 -8.695 1 98.12 80 GLY A O 1
ATOM 662 N N . SER A 1 81 ? 7.121 -22.906 -9.289 1 96.75 81 SER A N 1
ATOM 663 C CA . SER A 1 81 ? 8.172 -23.844 -9.641 1 96.75 81 SER A CA 1
ATOM 664 C C . SER A 1 81 ? 8.789 -24.469 -8.391 1 96.75 81 SER A C 1
ATOM 666 O O . SER A 1 81 ? 9.219 -25.625 -8.414 1 96.75 81 SER A O 1
ATOM 668 N N . ILE A 1 82 ? 8.961 -23.734 -7.352 1 97.88 82 ILE A N 1
ATOM 669 C CA . ILE A 1 82 ? 9.359 -24.188 -6.02 1 97.88 82 ILE A CA 1
ATOM 670 C C . ILE A 1 82 ? 8.32 -23.734 -4.996 1 97.88 82 ILE A C 1
ATOM 672 O O . ILE A 1 82 ? 7.852 -22.594 -5.035 1 97.88 82 ILE A O 1
ATOM 676 N N . TYR A 1 83 ? 7.879 -24.562 -4.152 1 98.25 83 TYR A N 1
ATOM 677 C CA . TYR A 1 83 ? 6.926 -24.266 -3.086 1 98.25 83 TYR A CA 1
ATOM 678 C C . TYR A 1 83 ? 7.074 -25.25 -1.935 1 98.25 83 TYR A C 1
ATOM 680 O O . TYR A 1 83 ? 7.652 -26.328 -2.1 1 98.25 83 TYR A O 1
ATOM 688 N N . PRO A 1 84 ? 6.602 -24.922 -0.785 1 98.44 84 PRO A N 1
ATOM 689 C CA . PRO A 1 84 ? 6.676 -25.859 0.344 1 98.44 84 PRO A CA 1
ATOM 690 C C . PRO A 1 84 ? 5.801 -27.094 0.146 1 98.44 84 PRO A C 1
ATOM 692 O O . PRO A 1 84 ? 4.641 -26.984 -0.256 1 98.44 84 PRO A O 1
ATOM 695 N N . THR A 1 85 ? 6.355 -28.266 0.539 1 97.5 85 THR A N 1
ATOM 696 C CA . THR A 1 85 ? 5.652 -29.516 0.29 1 97.5 85 THR A CA 1
ATOM 697 C C . THR A 1 85 ? 5.359 -30.234 1.6 1 97.5 85 THR A C 1
ATOM 699 O O . THR A 1 85 ? 4.457 -31.078 1.664 1 97.5 85 THR A O 1
ATOM 702 N N . THR A 1 86 ? 6.125 -29.984 2.639 1 97.12 86 THR A N 1
ATOM 703 C CA . THR A 1 86 ? 5.926 -30.641 3.932 1 97.12 86 THR A CA 1
ATOM 704 C C . THR A 1 86 ? 5.129 -29.734 4.871 1 97.12 86 THR A C 1
ATOM 706 O O . THR A 1 86 ? 5.047 -28.516 4.652 1 97.12 86 THR A O 1
ATOM 709 N N . SER A 1 87 ? 4.488 -30.344 5.887 1 96.62 87 SER A N 1
ATOM 710 C CA . SER A 1 87 ? 3.736 -29.562 6.859 1 96.62 87 SER A CA 1
ATOM 711 C C . SER A 1 87 ? 4.637 -28.562 7.578 1 96.62 87 SER A C 1
ATOM 713 O O . SER A 1 87 ? 4.258 -27.406 7.773 1 96.62 87 SER A O 1
ATOM 715 N N . PHE A 1 88 ? 5.785 -29.047 7.934 1 97.75 88 PHE A N 1
ATOM 716 C CA . PHE A 1 88 ? 6.734 -28.172 8.609 1 97.75 88 PHE A CA 1
ATOM 717 C C . PHE A 1 88 ? 7.191 -27.047 7.691 1 97.75 88 PHE A C 1
ATOM 719 O O . PHE A 1 88 ? 7.312 -25.891 8.117 1 97.75 88 PHE A O 1
ATOM 726 N N . GLY A 1 89 ? 7.5 -27.391 6.418 1 98.31 89 GLY A N 1
ATOM 727 C CA . GLY A 1 89 ? 7.859 -26.375 5.438 1 98.31 89 GLY A CA 1
ATOM 728 C C . GLY A 1 89 ? 6.781 -25.328 5.254 1 98.31 89 GLY A C 1
ATOM 729 O O . GLY A 1 89 ? 7.082 -24.125 5.172 1 98.31 89 GLY A O 1
ATOM 730 N N . LYS A 1 90 ? 5.543 -25.75 5.211 1 98.38 90 LYS A N 1
ATOM 731 C CA . LYS A 1 90 ? 4.414 -24.828 5.039 1 98.38 90 LYS A CA 1
ATOM 732 C C . LYS A 1 90 ? 4.281 -23.891 6.23 1 98.38 90 LYS A C 1
ATOM 734 O O . LYS A 1 90 ? 4.035 -22.703 6.062 1 98.38 90 LYS A O 1
ATOM 739 N N . ILE A 1 91 ? 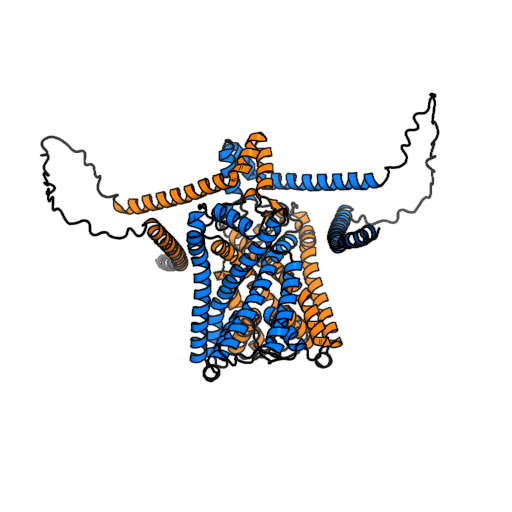4.422 -24.422 7.418 1 97.81 91 ILE A N 1
ATOM 740 C CA . ILE A 1 91 ? 4.332 -23.609 8.625 1 97.81 91 ILE A CA 1
ATOM 741 C C . ILE A 1 91 ? 5.457 -22.578 8.633 1 97.81 91 ILE A C 1
ATOM 743 O O . ILE A 1 91 ? 5.227 -21.391 8.914 1 97.81 91 ILE A O 1
ATOM 747 N N . CYS A 1 92 ? 6.668 -23 8.312 1 98.5 92 CYS A N 1
ATOM 748 C CA . CYS A 1 92 ? 7.816 -22.109 8.266 1 98.5 92 CYS A CA 1
ATOM 749 C C . CYS A 1 92 ? 7.629 -21.031 7.195 1 98.5 92 CYS A C 1
ATOM 751 O O . CYS A 1 92 ? 8 -19.875 7.402 1 98.5 92 CYS A O 1
ATOM 753 N N . CYS A 1 93 ? 7.074 -21.453 6.113 1 98.62 93 CYS A N 1
ATOM 754 C CA . CYS A 1 93 ? 6.828 -20.5 5.031 1 98.62 93 CYS A CA 1
ATOM 755 C C . CYS A 1 93 ? 5.867 -19.406 5.469 1 98.62 93 CYS A C 1
ATOM 757 O O . CYS A 1 93 ? 6.113 -18.219 5.23 1 98.62 93 CYS A O 1
ATOM 759 N N . VAL A 1 94 ? 4.805 -19.812 6.141 1 98 94 VAL A N 1
ATOM 760 C CA . VAL A 1 94 ? 3.818 -18.844 6.621 1 98 94 VAL A CA 1
ATOM 761 C C . VAL A 1 94 ? 4.473 -17.891 7.617 1 98 94 VAL A C 1
ATOM 763 O O . VAL A 1 94 ? 4.328 -16.672 7.504 1 98 94 VAL A O 1
ATOM 766 N N . ALA A 1 95 ? 5.172 -18.422 8.539 1 97.62 95 ALA A N 1
ATOM 767 C CA . ALA A 1 95 ? 5.859 -17.609 9.539 1 97.62 95 ALA A CA 1
ATOM 768 C C . ALA A 1 95 ? 6.848 -16.656 8.875 1 97.62 95 ALA A C 1
ATOM 770 O O . ALA A 1 95 ? 6.941 -15.484 9.258 1 97.62 95 ALA A O 1
ATOM 771 N N . TYR A 1 96 ? 7.605 -17.188 7.93 1 98.25 96 TYR A N 1
ATOM 772 C CA . TYR A 1 96 ? 8.57 -16.391 7.176 1 98.25 96 TYR A CA 1
ATOM 773 C C . TYR A 1 96 ? 7.879 -15.234 6.469 1 98.25 96 TYR A C 1
ATOM 775 O O . TYR A 1 96 ? 8.398 -14.117 6.441 1 98.25 96 TYR A O 1
ATOM 783 N N . CYS A 1 97 ? 6.707 -15.43 5.965 1 97.75 97 CYS A N 1
ATOM 784 C CA . CYS A 1 97 ? 5.988 -14.445 5.172 1 97.75 97 CYS A CA 1
ATOM 785 C C . CYS A 1 97 ? 5.379 -13.367 6.062 1 97.75 97 CYS A C 1
ATOM 787 O O . CYS A 1 97 ? 5.32 -12.195 5.676 1 97.75 97 CYS A O 1
ATOM 789 N N . VAL A 1 98 ? 4.93 -13.719 7.227 1 96 98 VAL A N 1
ATOM 790 C CA . VAL A 1 98 ? 4.289 -12.773 8.141 1 96 98 VAL A CA 1
ATOM 791 C C . VAL A 1 98 ? 5.242 -11.625 8.445 1 96 98 VAL A C 1
ATOM 793 O O . VAL A 1 98 ? 4.824 -10.461 8.508 1 96 98 VAL A O 1
ATOM 796 N N . ILE A 1 99 ? 6.477 -11.898 8.492 1 94.94 99 ILE A N 1
ATOM 797 C CA . ILE A 1 99 ? 7.48 -10.883 8.797 1 94.94 99 ILE A CA 1
ATOM 798 C C . ILE A 1 99 ? 8.07 -10.336 7.5 1 94.94 99 ILE A C 1
ATOM 800 O O . ILE A 1 99 ? 8.258 -9.117 7.359 1 94.94 99 ILE A O 1
ATOM 804 N N . GLY A 1 100 ? 8.328 -11.188 6.637 1 97.44 100 GLY A N 1
ATOM 805 C CA . GLY A 1 100 ? 9.078 -10.852 5.434 1 97.44 100 GLY A CA 1
ATOM 806 C C . GLY A 1 100 ? 8.312 -9.938 4.496 1 97.44 100 GLY A C 1
ATOM 807 O O . GLY A 1 100 ? 8.891 -9.031 3.889 1 97.44 100 GLY A O 1
ATOM 808 N N . ILE A 1 101 ? 7.016 -10.141 4.312 1 95.81 101 ILE A N 1
ATOM 809 C CA . ILE A 1 101 ? 6.23 -9.367 3.359 1 95.81 101 ILE A CA 1
ATOM 810 C C . ILE A 1 101 ? 6.172 -7.906 3.809 1 95.81 101 ILE A C 1
ATOM 812 O O . ILE A 1 101 ? 6.516 -7 3.045 1 95.81 101 ILE A O 1
ATOM 816 N N . PRO A 1 102 ? 5.797 -7.625 5.078 1 92.88 102 PRO A N 1
ATOM 817 C CA . PRO A 1 102 ? 5.828 -6.23 5.531 1 92.88 102 PRO A CA 1
ATOM 818 C C . PRO A 1 102 ? 7.223 -5.613 5.449 1 92.88 102 PRO A C 1
ATOM 820 O O . PRO A 1 102 ? 7.363 -4.438 5.105 1 92.88 102 PRO A O 1
ATOM 823 N N . LEU A 1 103 ? 8.211 -6.391 5.754 1 94.69 103 LEU A N 1
ATOM 824 C CA . LEU A 1 103 ? 9.578 -5.895 5.707 1 94.69 103 LEU A CA 1
ATOM 825 C C . LEU A 1 103 ? 9.969 -5.508 4.281 1 94.69 103 LEU A C 1
ATOM 827 O O . LEU A 1 103 ? 10.508 -4.426 4.055 1 94.69 103 LEU A O 1
ATOM 831 N N . LEU A 1 104 ? 9.719 -6.359 3.369 1 96.25 104 LEU A N 1
ATOM 832 C CA . LEU A 1 104 ? 10.055 -6.078 1.979 1 96.25 104 LEU A CA 1
ATOM 833 C C . LEU A 1 104 ? 9.289 -4.855 1.472 1 96.25 104 LEU A C 1
ATOM 835 O O . LEU A 1 104 ? 9.859 -4 0.793 1 96.25 104 LEU A O 1
ATOM 839 N N . PHE A 1 105 ? 8.031 -4.84 1.818 1 92.38 105 PHE A N 1
ATOM 840 C CA . PHE A 1 105 ? 7.207 -3.709 1.405 1 92.38 105 PHE A CA 1
ATOM 841 C C . PHE A 1 105 ? 7.777 -2.402 1.945 1 92.38 105 PHE A C 1
ATOM 843 O O . PHE A 1 105 ? 7.852 -1.406 1.223 1 92.38 105 PHE A O 1
ATOM 850 N N . LEU A 1 106 ? 8.141 -2.377 3.207 1 92.31 106 LEU A N 1
ATOM 851 C CA . LEU A 1 106 ? 8.695 -1.182 3.832 1 92.31 106 LEU A CA 1
ATOM 852 C C . LEU A 1 106 ? 9.977 -0.744 3.129 1 92.31 106 LEU A C 1
ATOM 854 O O . LEU A 1 106 ? 10.141 0.435 2.807 1 92.31 106 LEU A O 1
ATOM 858 N N . VAL A 1 107 ? 10.828 -1.686 2.846 1 95.19 107 VAL A N 1
ATOM 859 C CA . VAL A 1 107 ? 12.117 -1.383 2.248 1 95.19 107 VAL A CA 1
ATOM 860 C C . VAL A 1 107 ? 11.922 -0.862 0.826 1 95.19 107 VAL A C 1
ATOM 862 O O . VAL A 1 107 ? 12.461 0.189 0.464 1 95.19 107 VAL A O 1
ATOM 865 N N . LEU A 1 108 ? 11.148 -1.516 0.065 1 94.19 108 LEU A N 1
ATOM 866 C CA . LEU A 1 108 ? 11.023 -1.144 -1.34 1 94.19 108 LEU A CA 1
ATOM 867 C C . LEU A 1 108 ? 10.18 0.12 -1.495 1 94.19 108 LEU A C 1
ATOM 869 O O . LEU A 1 108 ? 10.422 0.926 -2.396 1 94.19 108 LEU A O 1
ATOM 873 N N . SER A 1 109 ? 9.211 0.266 -0.612 1 92.81 109 SER A N 1
ATOM 874 C CA . SER A 1 109 ? 8.453 1.513 -0.627 1 92.81 109 SER A CA 1
ATOM 875 C C . SER A 1 109 ? 9.328 2.695 -0.216 1 92.81 109 SER A C 1
ATOM 877 O O . SER A 1 109 ? 9.164 3.801 -0.736 1 92.81 109 SER A O 1
ATOM 879 N N . ASN A 1 110 ? 10.172 2.488 0.757 1 93.19 110 ASN A N 1
ATOM 880 C CA . ASN A 1 110 ? 11.133 3.518 1.125 1 93.19 110 ASN A CA 1
ATOM 881 C C . ASN A 1 110 ? 12.016 3.91 -0.06 1 93.19 110 ASN A C 1
ATOM 883 O O . ASN A 1 110 ? 12.266 5.094 -0.283 1 93.19 110 ASN A O 1
ATOM 887 N N . ASN A 1 111 ? 12.461 2.973 -0.781 1 95.38 111 ASN A N 1
ATOM 888 C CA . ASN A 1 111 ? 13.242 3.242 -1.983 1 95.38 111 ASN A CA 1
ATOM 889 C C . ASN A 1 111 ? 12.406 3.949 -3.047 1 95.38 111 ASN A C 1
ATOM 891 O O . ASN A 1 111 ? 12.93 4.754 -3.82 1 95.38 111 ASN A O 1
ATOM 895 N N . GLY A 1 112 ? 11.109 3.598 -3.08 1 94.25 112 GLY A N 1
ATOM 896 C CA . GLY A 1 112 ? 10.195 4.297 -3.973 1 94.25 112 GLY A CA 1
ATOM 897 C C . GLY A 1 112 ? 10.062 5.773 -3.652 1 94.25 112 GLY A C 1
ATOM 898 O O . GLY A 1 112 ? 9.867 6.594 -4.555 1 94.25 112 GLY A O 1
ATOM 899 N N . GLN A 1 113 ? 10.18 6.121 -2.41 1 91.06 113 GLN A N 1
ATOM 900 C CA . GLN A 1 113 ? 10.102 7.523 -2.014 1 91.06 113 GLN A CA 1
ATOM 901 C C . GLN A 1 113 ? 11.289 8.312 -2.562 1 91.06 113 GLN A C 1
ATOM 903 O O . GLN A 1 113 ? 11.156 9.5 -2.871 1 91.06 113 GLN A O 1
ATOM 908 N N . PHE A 1 114 ? 12.398 7.66 -2.736 1 93 114 PHE A N 1
ATOM 909 C CA . PHE A 1 114 ? 13.547 8.328 -3.344 1 93 114 PHE A CA 1
ATOM 910 C C . PHE A 1 114 ? 13.281 8.625 -4.812 1 93 114 PHE A C 1
ATOM 912 O O . PHE A 1 114 ? 13.758 9.633 -5.344 1 93 114 PHE A O 1
ATOM 919 N N . LEU A 1 115 ? 12.594 7.754 -5.414 1 93.31 115 LEU A N 1
ATOM 920 C CA . LEU A 1 115 ? 12.203 8 -6.797 1 93.31 115 LEU A CA 1
ATOM 921 C C . LEU A 1 115 ? 11.289 9.219 -6.891 1 93.31 115 LEU A C 1
ATOM 923 O O . LEU A 1 115 ? 11.43 10.039 -7.801 1 93.31 115 LEU A O 1
ATOM 927 N N . ALA A 1 116 ? 10.383 9.305 -6.008 1 90.94 116 ALA A N 1
ATOM 928 C CA . ALA A 1 116 ? 9.484 10.461 -5.949 1 90.94 116 ALA A CA 1
ATOM 929 C C . ALA A 1 116 ? 10.258 11.742 -5.672 1 90.94 116 ALA A C 1
ATOM 931 O O . ALA A 1 116 ? 9.977 12.789 -6.266 1 90.94 116 ALA A O 1
ATOM 932 N N . ASP A 1 117 ? 11.25 11.648 -4.793 1 90.88 117 ASP A N 1
ATOM 933 C CA . ASP A 1 117 ? 12.109 12.789 -4.5 1 90.88 117 ASP A CA 1
ATOM 934 C C . ASP A 1 117 ? 12.859 13.242 -5.75 1 90.88 117 ASP A C 1
ATOM 936 O O . ASP A 1 117 ? 12.984 14.445 -6.008 1 90.88 117 ASP A O 1
ATOM 940 N N . ALA A 1 118 ? 13.352 12.297 -6.441 1 92.88 118 ALA A N 1
ATOM 941 C CA . ALA A 1 118 ? 14.094 12.602 -7.664 1 92.88 118 ALA A CA 1
ATOM 942 C C . ALA A 1 118 ? 13.195 13.312 -8.68 1 92.88 118 ALA A C 1
ATOM 944 O O . ALA A 1 118 ? 13.625 14.266 -9.336 1 92.88 118 ALA A O 1
ATOM 945 N N . TYR A 1 119 ? 12 12.797 -8.789 1 92.19 119 TYR A N 1
ATOM 946 C CA . TYR A 1 119 ? 11.039 13.43 -9.68 1 92.19 119 TYR A CA 1
ATOM 947 C C . TYR A 1 119 ? 10.758 14.867 -9.258 1 92.19 119 TYR A C 1
ATOM 949 O O . TYR A 1 119 ? 10.703 15.773 -10.094 1 92.19 119 TYR A O 1
ATOM 957 N N . TRP A 1 120 ? 10.586 15.031 -8 1 89.31 120 TRP A N 1
ATOM 958 C CA . TRP A 1 120 ? 10.312 16.359 -7.461 1 89.31 120 TRP A CA 1
ATOM 959 C C . TRP A 1 120 ? 11.484 17.312 -7.727 1 89.31 120 TRP A C 1
ATOM 961 O O . TRP A 1 120 ? 11.273 18.453 -8.125 1 89.31 120 TRP A O 1
ATOM 971 N N . ILE A 1 121 ? 12.727 16.922 -7.59 1 91.44 121 ILE A N 1
ATOM 972 C CA . ILE A 1 121 ? 13.93 17.719 -7.797 1 91.44 121 ILE A CA 1
ATOM 973 C C . IL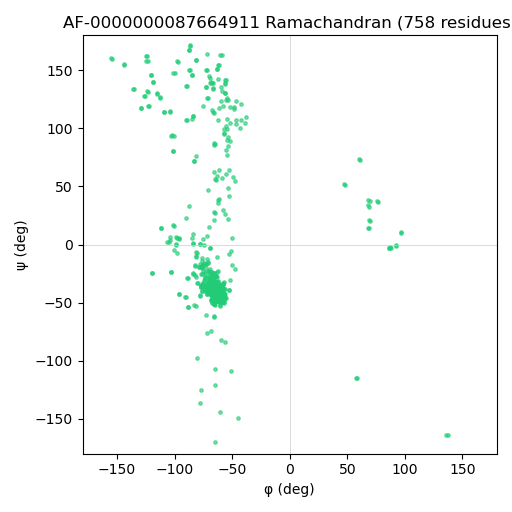E A 1 121 ? 14.039 18.109 -9.273 1 91.44 121 ILE A C 1
ATOM 975 O O . ILE A 1 121 ? 14.359 19.25 -9.594 1 91.44 121 ILE A O 1
ATOM 979 N N . LEU A 1 122 ? 13.789 17.156 -10.109 1 91.75 122 LEU A N 1
ATOM 980 C CA . LEU A 1 122 ? 13.852 17.422 -11.539 1 91.75 122 LEU A CA 1
ATOM 981 C C . LEU A 1 122 ? 12.82 18.469 -11.945 1 91.75 122 LEU A C 1
ATOM 983 O O . LEU A 1 122 ? 13.125 19.359 -12.734 1 91.75 122 LEU A O 1
ATOM 987 N N . ARG A 1 123 ? 11.664 18.328 -11.43 1 88.88 123 ARG A N 1
ATOM 988 C CA . ARG A 1 123 ? 10.609 19.281 -11.734 1 88.88 123 ARG A CA 1
ATOM 989 C C . ARG A 1 123 ? 10.961 20.672 -11.211 1 88.88 123 ARG A C 1
ATOM 991 O O . ARG A 1 123 ? 10.75 21.672 -11.898 1 88.88 123 ARG A O 1
ATOM 998 N N . LYS A 1 124 ? 11.445 20.703 -10 1 87.12 124 LYS A N 1
ATOM 999 C CA . LYS A 1 124 ? 11.844 21.953 -9.383 1 87.12 124 LYS A CA 1
ATOM 1000 C C . LYS A 1 124 ? 12.984 22.625 -10.164 1 87.12 124 LYS A C 1
ATOM 1002 O O . LYS A 1 124 ? 13.023 23.844 -10.289 1 87.12 124 LYS A O 1
ATOM 1007 N N . SER A 1 125 ? 13.875 21.828 -10.633 1 90.38 125 SER A N 1
ATOM 1008 C CA . SER A 1 125 ? 15.031 22.328 -11.359 1 90.38 125 SER A CA 1
ATOM 1009 C C . SER A 1 125 ? 14.625 23 -12.672 1 90.38 125 SER A C 1
ATOM 1011 O O . SER A 1 125 ? 15.312 23.891 -13.164 1 90.38 125 SER A O 1
ATOM 1013 N N . VAL A 1 126 ? 13.523 22.594 -13.25 1 89.31 126 VAL A N 1
ATOM 1014 C CA . VAL A 1 126 ? 13.094 23.141 -14.531 1 89.31 126 VAL A CA 1
ATOM 1015 C C . VAL A 1 126 ? 12.07 24.266 -14.297 1 89.31 126 VAL A C 1
ATOM 1017 O O . VAL A 1 126 ? 11.484 24.781 -15.242 1 89.31 126 VAL A O 1
ATOM 1020 N N . GLY A 1 127 ? 11.828 24.641 -13 1 79.62 127 GLY A N 1
ATOM 1021 C CA . GLY A 1 127 ? 10.984 25.781 -12.68 1 79.62 127 GLY A CA 1
ATOM 1022 C C . GLY A 1 127 ? 9.555 25.391 -12.367 1 79.62 127 GLY A C 1
ATOM 1023 O O . GLY A 1 127 ? 8.656 26.234 -12.414 1 79.62 127 GLY A O 1
ATOM 1024 N N . GLY A 1 128 ? 9.375 24.203 -12.25 1 68.88 128 GLY A N 1
ATOM 1025 C CA . GLY A 1 128 ? 8.016 23.781 -11.922 1 68.88 128 GLY A CA 1
ATOM 1026 C C . GLY A 1 128 ? 7.594 24.188 -10.523 1 68.88 128 GLY A C 1
ATOM 1027 O O . GLY A 1 128 ? 8.438 24.453 -9.664 1 68.88 128 GLY A O 1
ATOM 1028 N N . LYS A 1 129 ? 6.312 24.625 -10.438 1 61.41 129 LYS A N 1
ATOM 1029 C CA . LYS A 1 129 ? 5.77 24.922 -9.117 1 61.41 129 LYS A CA 1
ATOM 1030 C C . LYS A 1 129 ? 5.871 23.703 -8.203 1 61.41 129 LYS A C 1
ATOM 1032 O O . LYS A 1 129 ? 5.48 22.594 -8.586 1 61.41 129 LYS A O 1
ATOM 1037 N N . SER A 1 130 ? 6.902 23.562 -7.367 1 60.56 130 SER A N 1
ATOM 1038 C CA . SER A 1 130 ? 7.148 22.453 -6.457 1 60.56 130 SER A CA 1
ATOM 1039 C C . SER A 1 130 ? 6.09 22.391 -5.359 1 60.56 130 SER A C 1
ATOM 1041 O O . SER A 1 130 ? 6.383 22.031 -4.223 1 60.56 130 SER A O 1
ATOM 1043 N N . THR A 1 131 ? 4.777 22.938 -5.742 1 56.06 131 THR A N 1
ATOM 1044 C CA . THR A 1 131 ? 3.748 22.953 -4.707 1 56.06 131 THR A CA 1
ATOM 1045 C C . THR A 1 131 ? 3.027 21.609 -4.625 1 56.06 131 THR A C 1
ATOM 1047 O O . THR A 1 131 ? 2.836 20.953 -5.645 1 56.06 131 THR A O 1
ATOM 1050 N N . GLY A 1 132 ? 3.352 20.938 -3.443 1 57.69 132 GLY A N 1
ATOM 1051 C CA . GLY A 1 132 ? 2.445 19.812 -3.201 1 57.69 132 GLY A CA 1
ATOM 1052 C C . GLY A 1 132 ? 3.156 18.547 -2.766 1 57.69 132 GLY A C 1
ATOM 1053 O O . GLY A 1 132 ? 4.328 18.594 -2.381 1 57.69 132 GLY A O 1
ATOM 1054 N N . SER A 1 133 ? 2.453 17.5 -2.857 1 63.22 133 SER A N 1
ATOM 1055 C CA . SER A 1 133 ? 2.895 16.188 -2.393 1 63.22 133 SER A CA 1
ATOM 1056 C C . SER A 1 133 ? 3.982 15.617 -3.297 1 63.22 133 SER A C 1
ATOM 1058 O O . SER A 1 133 ? 3.969 15.844 -4.508 1 63.22 133 SER A O 1
ATOM 1060 N N . LYS A 1 134 ? 5.117 15.227 -2.725 1 74.69 134 LYS A N 1
ATOM 1061 C CA . LYS A 1 134 ? 6.238 14.578 -3.402 1 74.69 134 LYS A CA 1
ATOM 1062 C C . LYS A 1 134 ? 5.82 13.234 -3.99 1 74.69 134 LYS A C 1
ATOM 1064 O O . LYS A 1 134 ? 6.566 12.258 -3.906 1 74.69 134 LYS A O 1
ATOM 1069 N N . SER A 1 135 ? 4.582 13.148 -4.539 1 81.81 135 SER A N 1
ATOM 1070 C CA . SER A 1 135 ? 4.156 11.891 -5.145 1 81.81 135 SER A CA 1
ATOM 1071 C C . SER A 1 135 ? 4.25 11.945 -6.664 1 81.81 135 SER A C 1
ATOM 1073 O O . SER A 1 135 ? 4.117 13.016 -7.258 1 81.81 135 SER A O 1
ATOM 1075 N N . LEU A 1 136 ? 4.543 10.828 -7.246 1 89 136 LEU A N 1
ATOM 1076 C CA . LEU A 1 136 ? 4.547 10.719 -8.695 1 89 136 LEU A CA 1
ATOM 1077 C C . LEU A 1 136 ? 3.127 10.719 -9.25 1 89 136 LEU A C 1
ATOM 1079 O O . LEU A 1 136 ? 2.248 10.039 -8.711 1 89 136 LEU A O 1
ATOM 1083 N N . PRO A 1 137 ? 2.951 11.484 -10.297 1 87.44 137 PRO A N 1
ATOM 1084 C CA . PRO A 1 137 ? 1.642 11.367 -10.945 1 87.44 137 PRO A CA 1
ATOM 1085 C C . PRO A 1 137 ? 1.383 9.977 -11.516 1 87.44 137 PRO A C 1
ATOM 1087 O O . PRO A 1 137 ? 2.326 9.273 -11.891 1 87.44 137 PRO A O 1
ATOM 1090 N N . LEU A 1 138 ? 0.161 9.594 -11.578 1 88.19 138 LEU A N 1
ATOM 1091 C CA . LEU A 1 138 ? -0.259 8.25 -11.969 1 88.19 138 LEU A CA 1
ATOM 1092 C C . LEU A 1 138 ? 0.281 7.895 -13.352 1 88.19 138 LEU A C 1
ATOM 1094 O O . LEU A 1 138 ? 0.802 6.793 -13.555 1 88.19 138 LEU A O 1
ATOM 1098 N N . TRP A 1 139 ? 0.205 8.797 -14.281 1 89.88 139 TRP A N 1
ATOM 1099 C CA . TRP A 1 139 ? 0.607 8.516 -15.656 1 89.88 139 TRP A CA 1
ATOM 1100 C C . TRP A 1 139 ? 2.098 8.203 -15.734 1 89.88 139 TRP A C 1
ATOM 1102 O O . TRP A 1 139 ? 2.523 7.371 -16.547 1 89.88 139 TRP A O 1
ATOM 1112 N N . LEU A 1 140 ? 2.883 8.844 -14.906 1 93.44 140 LEU A N 1
ATOM 1113 C CA . LEU A 1 140 ? 4.324 8.609 -14.922 1 93.44 140 LEU A CA 1
ATOM 1114 C C . LEU A 1 140 ? 4.656 7.234 -14.352 1 93.44 140 LEU A C 1
ATOM 1116 O O . LEU A 1 140 ? 5.52 6.527 -14.883 1 93.44 140 LEU A O 1
ATOM 1120 N N . SER A 1 141 ? 3.977 6.887 -13.25 1 93.88 141 SER A N 1
ATOM 1121 C CA . SER A 1 141 ? 4.191 5.562 -12.672 1 93.88 141 SER A CA 1
ATOM 1122 C C . SER A 1 141 ? 3.846 4.465 -13.672 1 93.88 141 SER A C 1
ATOM 1124 O O . SER A 1 141 ? 4.602 3.5 -13.828 1 93.88 141 SER A O 1
ATOM 1126 N N . VAL A 1 142 ? 2.764 4.602 -14.398 1 92.69 142 VAL A N 1
ATOM 1127 C CA . VAL A 1 142 ? 2.33 3.611 -15.383 1 92.69 142 VAL A CA 1
ATOM 1128 C C . VAL A 1 142 ? 3.338 3.545 -16.531 1 92.69 142 VAL A C 1
ATOM 1130 O O . VAL A 1 142 ? 3.709 2.455 -16.969 1 92.69 142 VAL A O 1
ATOM 1133 N N . THR A 1 143 ? 3.779 4.664 -16.969 1 95.06 143 THR A N 1
ATOM 1134 C CA . THR A 1 143 ? 4.77 4.715 -18.031 1 95.06 143 THR A CA 1
ATOM 1135 C C . THR A 1 143 ? 6.066 4.031 -17.609 1 95.06 143 THR A C 1
ATOM 1137 O O . THR A 1 143 ? 6.664 3.279 -18.375 1 95.06 143 THR A O 1
ATOM 1140 N N . LEU A 1 144 ? 6.438 4.297 -16.375 1 96.75 144 LEU A N 1
ATOM 1141 C CA . LEU A 1 144 ? 7.66 3.689 -15.859 1 96.75 144 LEU A CA 1
ATOM 1142 C C . LEU A 1 144 ? 7.52 2.174 -15.773 1 96.75 144 LEU A C 1
ATOM 1144 O O . LEU A 1 144 ? 8.484 1.443 -16.031 1 96.75 144 LEU A O 1
ATOM 1148 N N . ILE A 1 145 ? 6.344 1.712 -15.414 1 96.38 145 ILE A N 1
ATOM 1149 C CA . ILE A 1 145 ? 6.098 0.276 -15.336 1 96.38 145 ILE A CA 1
ATOM 1150 C C . ILE A 1 145 ? 6.188 -0.343 -16.734 1 96.38 145 ILE A C 1
ATOM 1152 O O . ILE A 1 145 ? 6.797 -1.398 -16.906 1 96.38 145 ILE A O 1
ATOM 1156 N N . CYS A 1 146 ? 5.641 0.312 -17.688 1 95.38 146 CYS A N 1
ATOM 1157 C CA . CYS A 1 146 ? 5.688 -0.165 -19.078 1 95.38 146 CYS A CA 1
ATOM 1158 C C . CYS A 1 146 ? 7.117 -0.16 -19.594 1 95.38 146 CYS A C 1
ATOM 1160 O O . CYS A 1 146 ? 7.547 -1.12 -20.234 1 95.38 146 CYS A O 1
ATOM 1162 N N . LEU A 1 147 ? 7.828 0.86 -19.297 1 97.5 147 LEU A N 1
ATOM 1163 C CA . LEU A 1 147 ? 9.227 0.942 -19.719 1 97.5 147 LEU A CA 1
ATOM 1164 C C . LEU A 1 147 ? 10.062 -0.139 -19.031 1 97.5 147 LEU A C 1
ATOM 1166 O O . LEU A 1 147 ? 10.945 -0.733 -19.656 1 97.5 147 LEU A O 1
ATOM 1170 N N . HIS A 1 148 ? 9.781 -0.292 -17.781 1 98.25 148 HIS A N 1
ATOM 1171 C CA . HIS A 1 148 ? 10.461 -1.355 -17.047 1 9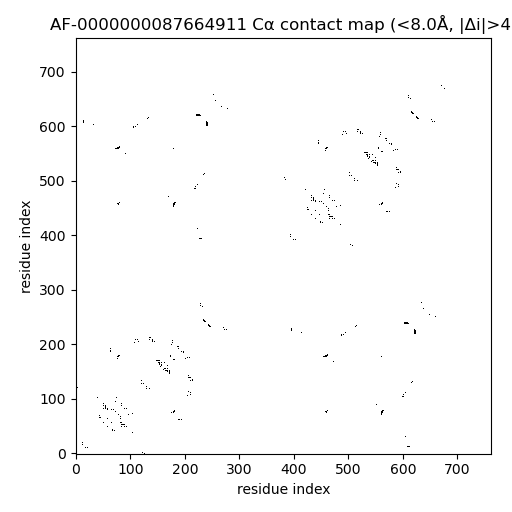8.25 148 HIS A CA 1
ATOM 1172 C C . HIS A 1 148 ? 10.234 -2.711 -17.703 1 98.25 148 HIS A C 1
ATOM 1174 O O . HIS A 1 148 ? 11.156 -3.521 -17.812 1 98.25 148 HIS A O 1
ATOM 1180 N N . SER A 1 149 ? 9.023 -2.969 -18.125 1 97.94 149 SER A N 1
ATOM 1181 C CA . SER A 1 149 ? 8.711 -4.234 -18.781 1 97.94 149 SER A CA 1
ATOM 1182 C C . SER A 1 149 ? 9.453 -4.379 -20.109 1 97.94 149 SER A C 1
ATOM 1184 O O . SER A 1 149 ? 9.883 -5.477 -20.469 1 97.94 149 SER A O 1
ATOM 1186 N N . LEU A 1 150 ? 9.602 -3.305 -20.797 1 97.5 150 LEU A N 1
ATOM 1187 C CA . LEU A 1 150 ? 10.367 -3.326 -22.047 1 97.5 150 LEU A CA 1
ATOM 1188 C C . LEU A 1 150 ? 11.836 -3.635 -21.781 1 97.5 150 LEU A C 1
ATOM 1190 O O . LEU A 1 150 ? 12.461 -4.402 -22.516 1 97.5 150 LEU A O 1
ATOM 1194 N N . VAL A 1 151 ? 12.367 -3.035 -20.734 1 98.12 151 VAL A N 1
ATOM 1195 C CA . VAL A 1 151 ? 13.742 -3.318 -20.328 1 98.12 151 VAL A CA 1
ATOM 1196 C C . VAL A 1 151 ? 13.883 -4.801 -19.984 1 98.12 151 VAL A C 1
ATOM 1198 O O . VAL A 1 151 ? 14.906 -5.414 -20.266 1 98.12 151 VAL A O 1
ATOM 1201 N N . GLY A 1 152 ? 12.812 -5.32 -19.359 1 98 152 GLY A N 1
ATOM 1202 C CA . GLY A 1 152 ? 12.812 -6.75 -19.109 1 98 152 GLY A CA 1
ATOM 1203 C C . GLY A 1 152 ? 12.914 -7.586 -20.359 1 98 152 GLY A C 1
ATOM 1204 O O . GLY A 1 152 ? 13.57 -8.633 -20.375 1 98 152 GLY A O 1
ATOM 1205 N N . GLY A 1 153 ? 12.266 -7.125 -21.438 1 97.25 153 GLY A N 1
ATOM 1206 C CA . GLY A 1 153 ? 12.414 -7.781 -22.719 1 97.25 153 GLY A CA 1
ATOM 1207 C C . GLY A 1 153 ? 13.852 -7.867 -23.188 1 97.25 153 GLY A C 1
ATOM 1208 O O . GLY A 1 153 ? 14.289 -8.914 -23.688 1 97.25 153 GLY A O 1
ATOM 1209 N N . LEU A 1 154 ? 14.602 -6.848 -22.953 1 97 154 LEU A N 1
ATOM 1210 C CA . LEU A 1 154 ? 15.992 -6.797 -23.375 1 97 154 LEU A CA 1
ATOM 1211 C C . LEU A 1 154 ? 16.875 -7.652 -22.469 1 97 154 LEU A C 1
ATOM 1213 O O . LEU A 1 154 ? 17.75 -8.375 -22.953 1 97 154 LEU A O 1
ATOM 1217 N N . ILE A 1 155 ? 16.594 -7.605 -21.219 1 96.94 155 ILE A N 1
ATOM 1218 C CA . ILE A 1 155 ? 17.406 -8.336 -20.25 1 96.94 155 ILE A CA 1
ATOM 1219 C C . ILE A 1 155 ? 17.219 -9.844 -20.453 1 96.94 155 ILE A C 1
ATOM 1221 O O . ILE A 1 155 ? 18.188 -10.578 -20.641 1 96.94 155 ILE A O 1
ATOM 1225 N N . PHE A 1 156 ? 15.984 -10.336 -20.516 1 97.38 156 PHE A N 1
ATOM 1226 C CA . PHE A 1 156 ? 15.703 -11.766 -20.484 1 97.38 156 PHE A CA 1
ATOM 1227 C C . PHE A 1 156 ? 15.844 -12.375 -21.875 1 97.38 156 PHE A C 1
ATOM 1229 O O . PHE A 1 156 ? 16.047 -13.578 -22.016 1 97.38 156 PHE A O 1
ATOM 1236 N N . ASN A 1 157 ? 15.672 -11.57 -22.922 1 96.62 157 ASN A N 1
ATOM 1237 C CA . ASN A 1 157 ? 15.867 -12.062 -24.281 1 96.62 157 ASN A CA 1
ATOM 1238 C C . ASN A 1 157 ? 17.312 -11.914 -24.734 1 96.62 157 ASN A C 1
ATOM 1240 O O . ASN A 1 157 ? 17.969 -12.906 -25.078 1 96.62 157 ASN A O 1
ATOM 1244 N N . THR A 1 158 ? 17.953 -10.719 -24.672 1 93.5 158 THR A N 1
ATOM 1245 C CA . THR A 1 158 ? 19.234 -10.422 -25.281 1 93.5 158 THR A CA 1
ATOM 1246 C C . THR A 1 158 ? 20.375 -10.727 -24.312 1 93.5 158 THR A C 1
ATOM 1248 O O . THR A 1 158 ? 21.344 -11.406 -24.672 1 93.5 158 THR A O 1
ATOM 1251 N N . TRP A 1 159 ? 20.266 -10.328 -23.078 1 93.88 159 TRP A N 1
ATOM 1252 C CA . TRP A 1 159 ? 21.391 -10.5 -22.156 1 93.88 159 TRP A CA 1
ATOM 1253 C C . TRP A 1 159 ? 21.406 -11.914 -21.578 1 93.88 159 TRP A C 1
ATOM 1255 O O . TRP A 1 159 ? 22.391 -12.633 -21.719 1 93.88 159 TRP A O 1
ATOM 1265 N N . LEU A 1 160 ? 20.266 -12.375 -21.016 1 93.75 160 LEU A N 1
ATOM 1266 C CA . LEU A 1 160 ? 20.234 -13.68 -20.344 1 93.75 160 LEU A CA 1
ATOM 1267 C C . LEU A 1 160 ? 19.891 -14.781 -21.344 1 93.75 160 LEU A C 1
ATOM 1269 O O . LEU A 1 160 ? 20.219 -15.953 -21.109 1 93.75 160 LEU A O 1
ATOM 1273 N N . GLY A 1 161 ? 19.141 -14.508 -22.422 1 94.5 161 GLY A N 1
ATOM 1274 C CA . GLY A 1 161 ? 18.797 -15.445 -23.469 1 94.5 161 GLY A CA 1
ATOM 1275 C C . GLY A 1 161 ? 17.859 -16.547 -23.016 1 94.5 161 GLY A C 1
ATOM 1276 O O . GLY A 1 161 ? 17.984 -17.688 -23.438 1 94.5 161 GLY A O 1
ATOM 1277 N N . GLN A 1 162 ? 16.891 -16.203 -22.156 1 93.44 162 GLN A N 1
ATOM 1278 C CA . GLN A 1 162 ? 16.062 -17.234 -21.531 1 93.44 162 GLN A CA 1
ATOM 1279 C C . GLN A 1 162 ? 14.688 -17.297 -22.188 1 93.44 162 GLN A C 1
ATOM 1281 O O . GLN A 1 162 ? 13.977 -18.297 -22.047 1 93.44 162 GLN A O 1
ATOM 1286 N N . MET A 1 163 ? 14.281 -16.156 -22.828 1 95.06 163 MET A N 1
ATOM 1287 C CA . MET A 1 163 ? 12.93 -16.031 -23.359 1 95.06 163 MET A CA 1
ATOM 1288 C C . MET A 1 163 ? 12.914 -15.25 -24.672 1 95.06 163 MET A C 1
ATOM 1290 O O . MET A 1 163 ? 13.828 -14.477 -24.938 1 95.06 163 MET A O 1
ATOM 1294 N N . ARG A 1 164 ? 11.867 -15.5 -25.547 1 96.69 164 ARG A N 1
ATOM 1295 C CA . ARG A 1 164 ? 11.609 -14.602 -26.656 1 96.69 164 ARG A CA 1
ATOM 1296 C C . ARG A 1 164 ? 11.273 -13.195 -26.172 1 96.69 164 ARG A C 1
ATOM 1298 O O . ARG A 1 164 ? 10.758 -13.023 -25.062 1 96.69 164 ARG A O 1
ATOM 1305 N N . PHE A 1 165 ? 11.508 -12.25 -26.969 1 96.88 165 PHE A N 1
ATOM 1306 C CA . PHE A 1 165 ? 11.391 -10.859 -26.562 1 96.88 165 PHE A CA 1
ATOM 1307 C C . PHE A 1 165 ? 9.992 -10.562 -26.031 1 96.88 165 PHE A C 1
ATOM 1309 O O . PHE A 1 165 ? 9.836 -10.039 -24.922 1 96.88 165 PHE A O 1
ATOM 1316 N N . PHE A 1 166 ? 8.953 -10.93 -26.766 1 97 166 PHE A N 1
ATOM 1317 C CA . PHE A 1 166 ? 7.578 -10.648 -26.359 1 97 166 PHE A CA 1
ATOM 1318 C C . PHE A 1 166 ? 7.219 -11.383 -25.078 1 97 166 PHE A C 1
ATOM 1320 O O . PHE A 1 166 ? 6.555 -10.836 -24.203 1 97 166 PHE A O 1
ATOM 1327 N N . ASP A 1 167 ? 7.621 -12.594 -25 1 97.62 167 ASP A N 1
ATOM 1328 C CA . ASP A 1 167 ? 7.391 -13.383 -23.797 1 97.62 167 ASP A CA 1
ATOM 1329 C C . ASP A 1 167 ? 8.109 -12.766 -22.594 1 97.62 167 ASP A C 1
ATOM 1331 O O . ASP A 1 167 ? 7.594 -12.805 -21.469 1 97.62 167 ASP A O 1
ATOM 1335 N N . ALA A 1 168 ? 9.266 -12.234 -22.906 1 98.06 168 ALA A N 1
ATOM 1336 C CA . ALA A 1 168 ? 10.047 -11.602 -21.844 1 98.06 168 ALA A CA 1
ATOM 1337 C C . ALA A 1 168 ? 9.352 -10.344 -21.328 1 98.06 168 ALA A C 1
ATOM 1339 O O . ALA A 1 168 ? 9.312 -10.102 -20.125 1 98.06 168 ALA A O 1
ATOM 1340 N N . VAL A 1 169 ? 8.828 -9.539 -22.203 1 98.06 169 VAL A N 1
ATOM 1341 C CA . VAL A 1 169 ? 8.094 -8.344 -21.812 1 98.06 169 VAL A CA 1
ATOM 1342 C C . VAL A 1 169 ? 6.863 -8.727 -21 1 98.06 169 VAL A C 1
ATOM 1344 O O . VAL A 1 169 ? 6.602 -8.141 -19.953 1 98.06 169 VAL A O 1
ATOM 1347 N N . TYR A 1 170 ? 6.184 -9.727 -21.516 1 97.94 170 TYR A N 1
ATOM 1348 C CA . TYR A 1 170 ? 5 -10.242 -20.844 1 97.94 170 TYR A CA 1
ATOM 1349 C C . TYR A 1 170 ? 5.348 -10.773 -19.453 1 97.94 170 TYR A C 1
ATOM 1351 O O . TYR A 1 170 ? 4.703 -10.422 -18.469 1 97.94 170 TYR A O 1
ATOM 1359 N N . CYS A 1 171 ? 6.355 -11.57 -19.375 1 97.94 171 CYS A N 1
ATOM 1360 C CA . CYS A 1 171 ? 6.805 -12.148 -18.109 1 97.94 171 CYS A CA 1
ATOM 1361 C C . CYS A 1 171 ? 7.207 -11.062 -17.125 1 97.94 171 CYS A C 1
ATOM 1363 O O . CYS A 1 171 ? 6.922 -11.164 -15.93 1 97.94 171 CYS A O 1
ATOM 1365 N N . SER A 1 172 ? 7.863 -10.062 -17.688 1 98.25 172 SER A N 1
ATOM 1366 C CA . SER A 1 172 ? 8.305 -8.953 -16.844 1 98.25 172 SER A CA 1
ATOM 1367 C C . SER A 1 172 ? 7.113 -8.227 -16.219 1 98.25 172 SER A C 1
ATOM 1369 O O . SER A 1 172 ? 7.09 -7.992 -15.008 1 98.25 172 SER A O 1
ATOM 1371 N N . PHE A 1 173 ? 6.133 -7.945 -16.969 1 98.19 173 PHE A N 1
ATOM 1372 C CA . PHE A 1 173 ? 4.957 -7.258 -16.453 1 98.19 173 PHE A CA 1
ATOM 1373 C C . PHE A 1 173 ? 4.234 -8.117 -15.43 1 98.19 173 PHE A C 1
ATOM 1375 O O . PHE A 1 173 ? 3.873 -7.641 -14.352 1 98.19 173 PHE A O 1
ATOM 1382 N N . ILE A 1 174 ? 4.031 -9.375 -15.719 1 98.38 174 ILE A N 1
ATOM 1383 C CA . ILE A 1 174 ? 3.316 -10.297 -14.852 1 98.38 174 ILE A CA 1
ATOM 1384 C C . ILE A 1 174 ? 4.078 -10.477 -13.539 1 98.38 174 ILE A C 1
ATOM 1386 O O . ILE A 1 174 ? 3.471 -10.625 -12.477 1 98.38 174 ILE A O 1
ATOM 1390 N N . SER A 1 175 ? 5.367 -10.391 -13.602 1 98.25 175 SER A N 1
ATOM 1391 C CA . SER A 1 175 ? 6.191 -10.562 -12.414 1 98.25 175 SER A CA 1
ATOM 1392 C C . SER A 1 175 ? 6.18 -9.305 -11.547 1 98.25 175 SER A C 1
ATOM 1394 O O . SER A 1 175 ? 5.969 -9.383 -10.336 1 98.25 175 SER A O 1
ATOM 1396 N N . ILE A 1 176 ? 6.305 -8.18 -12.156 1 96.69 176 ILE A N 1
ATOM 1397 C CA . ILE A 1 176 ? 6.434 -6.973 -11.344 1 96.69 176 ILE A CA 1
ATOM 1398 C C . ILE A 1 176 ? 5.066 -6.582 -10.781 1 96.69 176 ILE A C 1
ATOM 1400 O O . ILE A 1 176 ? 4.984 -5.914 -9.75 1 96.69 176 ILE A O 1
ATOM 1404 N N . SER A 1 177 ? 4.008 -6.996 -11.477 1 96.56 177 SER A N 1
ATOM 1405 C CA . SER A 1 177 ? 2.672 -6.809 -10.922 1 96.56 177 SER A CA 1
ATOM 1406 C C . SER A 1 177 ? 2.361 -7.863 -9.859 1 96.56 177 SER A C 1
ATOM 1408 O O . SER A 1 177 ? 1.239 -7.93 -9.352 1 96.56 177 SER A O 1
ATOM 1410 N N . THR A 1 178 ? 3.293 -8.773 -9.57 1 97 178 THR A N 1
ATOM 1411 C CA . THR A 1 178 ? 3.324 -9.789 -8.523 1 97 178 THR A CA 1
ATOM 1412 C C . THR A 1 178 ? 2.283 -10.875 -8.789 1 97 178 THR A C 1
ATOM 1414 O O . THR A 1 178 ? 1.908 -11.617 -7.883 1 97 178 THR A O 1
ATOM 1417 N N . ILE A 1 179 ? 1.736 -10.922 -9.977 1 98.06 179 ILE A N 1
ATOM 1418 C CA . ILE A 1 179 ? 0.815 -11.992 -10.359 1 98.06 179 ILE A CA 1
ATOM 1419 C C . ILE A 1 179 ? 1.555 -13.328 -10.391 1 98.06 179 ILE A C 1
ATOM 1421 O O . ILE A 1 179 ? 1.225 -14.242 -9.633 1 98.06 179 ILE A O 1
ATOM 1425 N N . GLY A 1 180 ? 2.562 -13.531 -11.227 1 98.12 180 GLY A N 1
ATOM 1426 C CA . GLY A 1 180 ? 3.439 -14.688 -11.281 1 98.12 180 GLY A CA 1
ATOM 1427 C C . GLY A 1 180 ? 2.703 -15.977 -11.578 1 98.12 180 GLY A C 1
ATOM 1428 O O . GLY A 1 180 ? 2.686 -16.891 -10.75 1 98.12 180 GLY A O 1
ATOM 1429 N N . TYR A 1 181 ? 2.252 -16.172 -12.805 1 98.19 181 TYR A N 1
ATOM 1430 C CA . TYR A 1 181 ? 1.523 -17.375 -13.188 1 98.19 181 TYR A CA 1
ATOM 1431 C C . TYR A 1 181 ? 2.424 -18.594 -13.102 1 98.19 181 TYR A C 1
ATOM 1433 O O . TYR A 1 181 ? 1.937 -19.719 -12.961 1 98.19 181 TYR A O 1
ATOM 1441 N N . GLY A 1 182 ? 3.682 -18.406 -13.336 1 98.12 182 GLY A N 1
ATOM 1442 C CA . GLY A 1 182 ? 4.625 -19.516 -13.32 1 98.12 182 GLY A CA 1
ATOM 1443 C C . GLY A 1 182 ? 4.824 -20.141 -14.688 1 98.12 182 GLY A C 1
ATOM 1444 O O . GLY A 1 182 ? 5.594 -21.094 -14.828 1 98.12 182 GLY A O 1
ATOM 1445 N N . ASP A 1 183 ? 4.133 -19.672 -15.758 1 97.06 183 ASP A N 1
ATOM 1446 C CA . ASP A 1 183 ? 4.309 -20.172 -17.109 1 97.06 183 ASP A CA 1
ATOM 1447 C C . ASP A 1 183 ? 5.668 -19.766 -17.672 1 97.06 183 ASP A C 1
ATOM 1449 O O . ASP A 1 183 ? 6.293 -20.547 -18.406 1 97.06 183 ASP A O 1
ATOM 1453 N N . LEU A 1 184 ? 6.113 -18.578 -17.406 1 97.06 184 LEU A N 1
ATOM 1454 C CA . LEU A 1 184 ? 7.449 -18.078 -17.688 1 97.06 184 LEU A CA 1
ATOM 1455 C C . LEU A 1 184 ? 8.133 -17.594 -16.422 1 97.06 184 LEU A C 1
ATOM 1457 O O . LEU A 1 184 ? 7.609 -16.703 -15.727 1 97.06 184 LEU A O 1
ATOM 1461 N N . VAL A 1 185 ? 9.25 -18.203 -16.062 1 97.44 185 VAL A N 1
ATOM 1462 C CA . VAL A 1 185 ? 9.945 -17.891 -14.828 1 97.44 185 VAL A CA 1
ATOM 1463 C C . VAL A 1 185 ? 11.406 -17.547 -15.117 1 97.44 185 VAL A C 1
ATOM 1465 O O . VAL A 1 185 ? 12.086 -18.266 -15.836 1 97.44 185 VAL A O 1
ATOM 1468 N N . PRO A 1 186 ? 11.898 -16.422 -14.648 1 97.25 186 PRO A N 1
ATOM 1469 C CA . PRO A 1 186 ? 13.336 -16.156 -14.766 1 97.25 186 PRO A CA 1
ATOM 1470 C C . PRO A 1 186 ? 14.188 -17.266 -14.141 1 97.25 186 PRO A C 1
ATOM 1472 O O . PRO A 1 186 ? 13.852 -17.781 -13.07 1 97.25 186 PRO A O 1
ATOM 1475 N N . VAL A 1 187 ? 15.281 -17.594 -14.75 1 96.94 187 VAL A N 1
ATOM 1476 C CA . VAL A 1 187 ? 16.125 -18.719 -14.328 1 96.94 187 VAL A CA 1
ATOM 1477 C C . VAL A 1 187 ? 17.422 -18.188 -13.719 1 96.94 187 VAL A C 1
ATOM 1479 O O . VAL A 1 187 ? 18.234 -17.594 -14.414 1 96.94 187 VAL A O 1
ATOM 1482 N N . PRO A 1 188 ? 17.594 -18.422 -12.43 1 96.62 188 PRO A N 1
ATOM 1483 C CA . PRO A 1 188 ? 18.844 -18.016 -11.766 1 96.62 188 PRO A CA 1
ATOM 1484 C C . PRO A 1 188 ? 19.953 -19.047 -11.945 1 96.62 188 PRO A C 1
ATOM 1486 O O . PRO A 1 188 ? 20.391 -19.656 -10.961 1 96.62 188 PRO A O 1
ATOM 1489 N N . ASP A 1 189 ? 20.516 -19.188 -13.117 1 95.25 189 ASP A N 1
ATOM 1490 C CA . ASP A 1 189 ? 21.484 -20.219 -13.453 1 95.25 189 ASP A CA 1
ATOM 1491 C C . ASP A 1 189 ? 22.891 -19.859 -12.953 1 95.25 189 ASP A C 1
ATOM 1493 O O . ASP A 1 189 ? 23.688 -20.734 -12.648 1 95.25 189 ASP A O 1
ATOM 1497 N N . THR A 1 190 ? 23.281 -18.547 -12.914 1 96.06 190 THR A N 1
ATOM 1498 C CA . THR A 1 190 ? 24.531 -18.047 -12.367 1 96.06 190 THR A CA 1
ATOM 1499 C C . THR A 1 190 ? 24.281 -16.984 -11.305 1 96.06 190 THR A C 1
ATOM 1501 O O . THR A 1 190 ? 23.172 -16.484 -11.172 1 96.06 190 THR A O 1
ATOM 1504 N N . TRP A 1 191 ? 25.281 -16.734 -10.516 1 96.75 191 TRP A N 1
ATOM 1505 C CA . TRP A 1 191 ? 25.172 -15.688 -9.5 1 96.75 191 TRP A CA 1
ATOM 1506 C C . TRP A 1 191 ? 24.875 -14.336 -10.133 1 96.75 191 TRP A C 1
ATOM 1508 O O . TRP A 1 191 ? 24.078 -13.555 -9.602 1 96.75 191 TRP A O 1
ATOM 1518 N N . THR A 1 192 ? 25.516 -14.078 -11.25 1 96.44 192 THR A N 1
ATOM 1519 C CA . THR A 1 192 ? 25.281 -12.812 -11.945 1 96.44 192 THR A CA 1
ATOM 1520 C C . THR A 1 192 ? 23.828 -12.703 -12.406 1 96.44 192 THR A C 1
ATOM 1522 O O . THR A 1 192 ? 23.203 -11.656 -12.242 1 96.44 192 THR A O 1
ATOM 1525 N N . HIS A 1 193 ? 23.297 -13.844 -13.008 1 97.19 193 HIS A N 1
ATOM 1526 C CA . HIS A 1 193 ? 21.906 -13.859 -13.43 1 97.19 193 HIS A CA 1
ATOM 1527 C C . HIS A 1 193 ? 20.953 -13.688 -12.242 1 97.19 193 HIS A C 1
ATOM 1529 O O . HIS A 1 193 ? 19.984 -12.938 -12.32 1 97.19 193 HIS A O 1
ATOM 1535 N N . THR A 1 194 ? 21.344 -14.375 -11.148 1 97.75 194 THR A N 1
ATOM 1536 C CA . THR A 1 194 ? 20.5 -14.344 -9.953 1 97.75 194 THR A CA 1
ATOM 1537 C C . THR A 1 194 ? 20.406 -12.93 -9.391 1 97.75 194 THR A C 1
ATOM 1539 O O . THR A 1 194 ? 19.312 -12.43 -9.125 1 97.75 194 THR A O 1
ATOM 1542 N N . ILE A 1 195 ? 21.5 -12.242 -9.25 1 97.44 195 ILE A N 1
ATOM 1543 C CA . ILE A 1 195 ? 21.547 -10.891 -8.703 1 97.44 195 ILE A CA 1
ATOM 1544 C C . ILE A 1 195 ? 20.859 -9.922 -9.656 1 97.44 195 ILE A C 1
ATOM 1546 O O . ILE A 1 195 ? 20.125 -9.023 -9.227 1 97.44 195 ILE A O 1
ATOM 1550 N N . ALA A 1 196 ? 21.078 -10.102 -10.953 1 97.38 196 ALA A N 1
ATOM 1551 C CA . ALA A 1 196 ? 20.453 -9.25 -11.953 1 97.38 196 ALA A CA 1
ATOM 1552 C C . ALA A 1 196 ? 18.938 -9.383 -11.914 1 97.38 196 ALA A C 1
ATOM 1554 O O . ALA A 1 196 ? 18.219 -8.383 -11.992 1 97.38 196 ALA A O 1
ATOM 1555 N N . ILE A 1 197 ? 18.453 -10.625 -11.82 1 98.25 197 ILE A N 1
ATOM 1556 C CA . ILE A 1 197 ? 17.016 -10.883 -11.766 1 98.25 197 ILE A CA 1
ATOM 1557 C C . ILE A 1 197 ? 16.438 -10.242 -10.508 1 98.25 197 ILE A C 1
ATOM 1559 O O . ILE A 1 197 ? 15.406 -9.555 -10.578 1 98.25 197 ILE A O 1
ATOM 1563 N N . MET A 1 198 ? 17.078 -10.422 -9.367 1 98.38 198 MET A N 1
ATOM 1564 C CA . MET A 1 198 ? 16.578 -9.883 -8.109 1 98.38 198 MET A CA 1
ATOM 1565 C C . MET A 1 198 ? 16.562 -8.359 -8.141 1 98.38 198 MET A C 1
ATOM 1567 O O . MET A 1 198 ? 15.617 -7.727 -7.68 1 98.38 198 MET A O 1
ATOM 1571 N N . ALA A 1 199 ? 17.609 -7.746 -8.734 1 98 199 ALA A N 1
ATOM 1572 C CA . ALA A 1 199 ? 17.672 -6.293 -8.859 1 98 199 ALA A CA 1
ATOM 1573 C C . ALA A 1 199 ? 16.594 -5.773 -9.797 1 98 199 ALA A C 1
ATOM 1575 O O . ALA A 1 199 ? 15.945 -4.762 -9.508 1 98 199 ALA A O 1
ATOM 1576 N N . PHE A 1 200 ? 16.438 -6.488 -10.898 1 98.25 200 PHE A N 1
ATOM 1577 C CA . PHE A 1 200 ? 15.43 -6.102 -11.883 1 98.25 200 PHE A CA 1
ATOM 1578 C C . PHE A 1 200 ? 14.031 -6.148 -11.281 1 98.25 200 PHE A C 1
ATOM 1580 O O . PHE A 1 200 ? 13.25 -5.207 -11.43 1 98.25 200 PHE A O 1
ATOM 1587 N N . LEU A 1 201 ? 13.711 -7.273 -10.594 1 98.38 201 LEU A N 1
ATOM 1588 C CA . LEU A 1 201 ? 12.398 -7.422 -9.977 1 98.38 201 LEU A CA 1
ATOM 1589 C C . LEU A 1 201 ? 12.195 -6.391 -8.875 1 98.38 201 LEU A C 1
ATOM 1591 O O . LEU A 1 201 ? 11.102 -5.832 -8.727 1 98.38 201 LEU A O 1
ATOM 1595 N N . SER A 1 202 ? 13.211 -6.09 -8.086 1 98.06 202 SER A N 1
ATOM 1596 C CA . SER A 1 202 ? 13.133 -5.078 -7.035 1 98.06 202 SER A CA 1
ATOM 1597 C C . SER A 1 202 ? 12.805 -3.707 -7.613 1 98.06 202 SER A C 1
ATOM 1599 O O . SER A 1 202 ? 11.961 -2.986 -7.082 1 98.06 202 SER A O 1
ATOM 1601 N N . ALA A 1 203 ? 13.461 -3.393 -8.711 1 97.94 203 ALA A N 1
ATOM 1602 C CA . ALA A 1 203 ? 13.227 -2.102 -9.352 1 97.94 203 ALA A CA 1
ATOM 1603 C C . ALA A 1 203 ? 11.781 -1.972 -9.812 1 97.94 203 ALA A C 1
ATOM 1605 O O . ALA A 1 203 ? 11.188 -0.892 -9.727 1 97.94 203 ALA A O 1
ATOM 1606 N N . GLY A 1 204 ? 11.281 -3.041 -10.32 1 97.5 204 GLY A N 1
ATOM 1607 C CA . GLY A 1 204 ? 9.891 -3.031 -10.742 1 97.5 204 GLY A CA 1
ATOM 1608 C C . GLY A 1 204 ? 8.922 -2.779 -9.602 1 97.5 204 GLY A C 1
ATOM 1609 O O . GLY A 1 204 ? 8.008 -1.964 -9.719 1 97.5 204 GLY A O 1
ATOM 1610 N N . VAL A 1 205 ? 9.133 -3.422 -8.484 1 95 205 VAL A N 1
ATOM 1611 C CA . VAL A 1 205 ? 8.242 -3.281 -7.336 1 95 205 VAL A CA 1
ATOM 1612 C C . VAL A 1 205 ? 8.422 -1.9 -6.711 1 95 205 VAL A C 1
ATOM 1614 O O . VAL A 1 205 ? 7.465 -1.322 -6.184 1 95 205 VAL A O 1
ATOM 1617 N N . ILE A 1 206 ? 9.617 -1.355 -6.746 1 96.19 206 ILE A N 1
ATOM 1618 C CA . ILE A 1 206 ? 9.867 0.01 -6.297 1 96.19 206 ILE A CA 1
ATOM 1619 C C . ILE A 1 206 ? 8.984 0.979 -7.078 1 96.19 206 ILE A C 1
ATOM 1621 O O . ILE A 1 206 ? 8.312 1.83 -6.492 1 96.19 206 ILE A O 1
ATOM 1625 N N . ILE A 1 207 ? 8.961 0.819 -8.359 1 96.31 207 ILE A N 1
ATOM 1626 C CA . ILE A 1 207 ? 8.125 1.663 -9.203 1 96.31 207 ILE A CA 1
ATOM 1627 C C . ILE A 1 207 ? 6.652 1.435 -8.875 1 96.31 207 ILE A C 1
ATOM 1629 O O . ILE A 1 207 ? 5.887 2.391 -8.719 1 96.31 207 ILE A O 1
ATOM 1633 N N . LEU A 1 208 ? 6.293 0.19 -8.711 1 94.12 208 LEU A N 1
ATOM 1634 C CA . LEU A 1 208 ? 4.914 -0.158 -8.391 1 94.12 208 LEU A CA 1
ATOM 1635 C C . LEU A 1 208 ? 4.492 0.474 -7.066 1 94.12 208 LEU A C 1
ATOM 1637 O O . LEU A 1 208 ? 3.346 0.905 -6.918 1 94.12 208 LEU A O 1
ATOM 1641 N N . SER A 1 209 ? 5.359 0.59 -6.117 1 91.38 209 SER A N 1
ATOM 1642 C CA . SER A 1 209 ? 5.059 1.112 -4.789 1 91.38 209 SER A CA 1
ATOM 1643 C C . SER A 1 209 ? 4.684 2.59 -4.848 1 91.38 209 SER A C 1
ATOM 1645 O O . SER A 1 209 ? 4.008 3.102 -3.953 1 91.38 209 SER A O 1
ATOM 1647 N N . THR A 1 210 ? 5.152 3.289 -5.891 1 90.06 210 THR A N 1
ATOM 1648 C CA . THR A 1 210 ? 4.832 4.707 -6.012 1 90.06 210 THR A CA 1
ATOM 1649 C C . THR A 1 210 ? 3.35 4.898 -6.328 1 90.06 210 THR A C 1
ATOM 1651 O O . THR A 1 210 ? 2.785 5.961 -6.059 1 90.06 210 THR A O 1
ATOM 1654 N N . LEU A 1 211 ? 2.715 3.865 -6.91 1 86.38 211 LEU A N 1
ATOM 1655 C CA . LEU A 1 211 ? 1.283 3.924 -7.184 1 86.38 211 LEU A CA 1
ATOM 1656 C C . LEU A 1 211 ? 0.482 3.961 -5.887 1 86.38 211 LEU A C 1
ATOM 1658 O O . LEU A 1 211 ? -0.555 4.625 -5.812 1 86.38 211 LEU A O 1
ATOM 1662 N N . PHE A 1 212 ? 1.011 3.301 -4.867 1 79.31 212 PHE A N 1
ATOM 1663 C CA . PHE A 1 212 ? 0.279 3.191 -3.609 1 79.31 212 PHE A CA 1
ATOM 1664 C C . PHE A 1 212 ? 0.099 4.562 -2.967 1 79.31 212 PHE A C 1
ATOM 1666 O O . PHE A 1 212 ? -0.944 4.844 -2.373 1 79.31 212 PHE A O 1
ATOM 1673 N N . GLU A 1 213 ? 1.065 5.402 -3.125 1 75.25 213 GLU A N 1
ATOM 1674 C CA . GLU A 1 213 ? 0.961 6.746 -2.568 1 75.25 213 GLU A CA 1
ATOM 1675 C C . GLU A 1 213 ? -0.131 7.551 -3.268 1 75.25 213 GLU A C 1
ATOM 1677 O O . GLU A 1 213 ? -0.921 8.234 -2.615 1 75.25 213 GLU A O 1
ATOM 1682 N N . THR A 1 214 ? -0.134 7.477 -4.52 1 79.12 214 THR A N 1
ATOM 1683 C CA . THR A 1 214 ? -1.127 8.188 -5.316 1 79.12 214 THR A CA 1
ATOM 1684 C C . THR A 1 214 ? -2.523 7.629 -5.062 1 79.12 214 THR A C 1
ATOM 1686 O O . THR A 1 214 ? -3.496 8.383 -4.988 1 79.12 214 THR A O 1
ATOM 1689 N N . PHE A 1 215 ? -2.605 6.348 -4.832 1 82.62 215 PHE A N 1
ATOM 1690 C CA . PHE A 1 215 ? -3.891 5.711 -4.578 1 82.62 215 PHE A CA 1
ATOM 1691 C C . PHE A 1 215 ? -4.457 6.148 -3.234 1 82.62 215 PHE A C 1
ATOM 1693 O O . PHE A 1 215 ? -5.676 6.246 -3.07 1 82.62 215 PHE A O 1
ATOM 1700 N N . GLY A 1 216 ? -3.562 6.445 -2.344 1 76.94 216 GLY A N 1
ATOM 1701 C CA . GLY A 1 216 ? -4.02 6.965 -1.064 1 76.94 216 GLY A CA 1
ATOM 1702 C C . GLY A 1 216 ? -4.852 8.227 -1.194 1 76.94 216 GLY A C 1
ATOM 1703 O O . GLY A 1 216 ? -5.863 8.383 -0.507 1 76.94 216 GLY A O 1
ATOM 1704 N N . TYR A 1 217 ? -4.539 9.047 -2.137 1 77.12 217 TYR A N 1
ATOM 1705 C CA . TYR A 1 217 ? -5.27 10.281 -2.408 1 77.12 217 TYR A CA 1
ATOM 1706 C C . TYR A 1 217 ? -6.668 9.977 -2.938 1 77.12 217 TYR A C 1
ATOM 1708 O O . TYR A 1 217 ? -7.66 10.516 -2.432 1 77.12 217 TYR A O 1
ATOM 1716 N N . TYR A 1 218 ? -6.719 9.148 -3.828 1 80.94 218 TYR A N 1
ATOM 1717 C CA . TYR A 1 218 ? -7.996 8.82 -4.449 1 80.94 218 TYR A CA 1
ATOM 1718 C C . TYR A 1 218 ? -8.898 8.07 -3.477 1 80.94 218 TYR A C 1
ATOM 1720 O O . TYR A 1 218 ? -10.117 8.266 -3.471 1 80.94 218 TYR A O 1
ATOM 1728 N N . LEU A 1 219 ? -8.281 7.27 -2.707 1 84.5 219 LEU A N 1
ATOM 1729 C CA . LEU A 1 219 ? -9.023 6.516 -1.701 1 84.5 219 LEU A CA 1
ATOM 1730 C C . LEU A 1 219 ? -9.68 7.457 -0.695 1 84.5 219 LEU A C 1
ATOM 1732 O O . LEU A 1 219 ? -10.852 7.277 -0.344 1 84.5 219 LEU A O 1
ATOM 1736 N N . ASN A 1 220 ? -8.977 8.477 -0.268 1 83.06 220 ASN A N 1
ATOM 1737 C CA . ASN A 1 220 ? -9.531 9.453 0.669 1 83.06 220 ASN A CA 1
ATOM 1738 C C . ASN A 1 220 ? -10.688 10.227 0.048 1 83.06 220 ASN A C 1
ATOM 1740 O O . ASN A 1 220 ? -11.711 10.445 0.692 1 83.06 220 ASN A O 1
ATOM 1744 N N . TYR A 1 221 ? -10.477 10.531 -1.106 1 83.56 221 TYR A N 1
ATOM 1745 C CA . TYR A 1 221 ? -11.508 11.281 -1.812 1 83.56 221 TYR A CA 1
ATOM 1746 C C . TYR A 1 221 ? -12.797 10.469 -1.912 1 83.56 221 TYR A C 1
ATOM 1748 O O . TYR A 1 221 ? -13.875 10.961 -1.562 1 83.56 221 TYR A O 1
ATOM 1756 N N . VAL A 1 222 ? -12.703 9.25 -2.32 1 85.12 222 VAL A N 1
ATOM 1757 C CA . VAL A 1 222 ? -13.875 8.406 -2.555 1 85.12 222 VAL A CA 1
ATOM 1758 C C . VAL A 1 222 ? -14.523 8.047 -1.222 1 85.12 222 VAL A C 1
ATOM 1760 O O . VAL A 1 222 ? -15.75 8.102 -1.086 1 85.12 222 VAL A O 1
ATOM 1763 N N . HIS A 1 223 ? -13.766 7.742 -0.271 1 86.25 223 HIS A N 1
ATOM 1764 C CA . HIS A 1 223 ? -14.281 7.234 0.996 1 86.25 223 HIS A CA 1
ATOM 1765 C C . HIS A 1 223 ? -15.023 8.32 1.767 1 86.25 223 HIS A C 1
ATOM 1767 O O . HIS A 1 223 ? -16 8.047 2.453 1 86.25 223 HIS A O 1
ATOM 1773 N N . TYR A 1 224 ? -14.617 9.516 1.634 1 84.12 224 TYR A N 1
ATOM 1774 C CA . TYR A 1 224 ? -15.188 10.562 2.469 1 84.12 224 TYR A CA 1
ATOM 1775 C C . TYR A 1 224 ? -16.016 11.531 1.636 1 84.12 224 TYR A C 1
ATOM 1777 O O . TYR A 1 224 ? -16.375 12.617 2.098 1 84.12 224 TYR A O 1
ATOM 1785 N N . ILE A 1 225 ? -16.281 11.102 0.484 1 82.69 225 ILE A N 1
ATOM 1786 C CA . ILE A 1 225 ? -17.047 11.961 -0.419 1 82.69 225 ILE A CA 1
ATOM 1787 C C . ILE A 1 225 ? -18.359 12.359 0.238 1 82.69 225 ILE A C 1
ATOM 1789 O O . ILE A 1 225 ? -19.047 11.516 0.825 1 82.69 225 ILE A O 1
ATOM 1793 N N . GLY A 1 226 ? -18.703 13.625 0.244 1 77.06 226 GLY A N 1
ATOM 1794 C CA . GLY A 1 226 ? -19.969 14.148 0.714 1 77.06 226 GLY A CA 1
ATOM 1795 C C . GLY A 1 226 ? -20 14.414 2.207 1 77.06 226 GLY A C 1
ATOM 1796 O O . GLY A 1 226 ? -21 14.898 2.742 1 77.06 226 GLY A O 1
ATOM 1797 N N . ARG A 1 227 ? -18.953 14.109 2.896 1 84.5 227 ARG A N 1
ATOM 1798 C CA . ARG A 1 227 ? -18.922 14.32 4.34 1 84.5 227 ARG A CA 1
ATOM 1799 C C . ARG A 1 227 ? -18.453 15.742 4.672 1 84.5 227 ARG A C 1
ATOM 1801 O O . ARG A 1 227 ? -17.672 16.328 3.932 1 84.5 227 ARG A O 1
ATOM 1808 N N . ARG A 1 228 ? -18.953 16.172 5.766 1 83.88 228 ARG A N 1
ATOM 1809 C CA . ARG A 1 228 ? -18.516 17.469 6.273 1 83.88 228 ARG A CA 1
ATOM 1810 C C . ARG A 1 228 ? -17.266 17.328 7.137 1 83.88 228 ARG A C 1
ATOM 1812 O O . ARG A 1 228 ? -16.828 16.219 7.426 1 83.88 228 ARG A O 1
ATOM 1819 N N . PHE A 1 229 ? -16.703 18.453 7.398 1 83.88 229 PHE A N 1
ATOM 1820 C CA . PHE A 1 229 ? -15.555 18.469 8.289 1 83.88 229 PHE A CA 1
ATOM 1821 C C . PHE A 1 229 ? -15.961 18.062 9.703 1 83.88 229 PHE A C 1
ATOM 1823 O O . PHE A 1 229 ? -16.828 18.688 10.312 1 83.88 229 PHE A O 1
ATOM 1830 N N . THR A 1 230 ? -15.461 16.953 10.078 1 83.69 230 THR A N 1
ATOM 1831 C CA . THR A 1 230 ? -15.711 16.516 11.445 1 83.69 230 THR A CA 1
ATOM 1832 C C . THR A 1 230 ? -14.438 15.992 12.086 1 83.69 230 THR A C 1
ATOM 1834 O O . THR A 1 230 ? -13.688 15.234 11.469 1 83.69 230 THR A O 1
ATOM 1837 N N . GLY A 1 231 ? -14.172 16.422 13.344 1 84.44 231 GLY A N 1
ATOM 1838 C CA . GLY A 1 231 ? -12.992 15.961 14.07 1 84.44 231 GLY A CA 1
ATOM 1839 C C . GLY A 1 231 ? -11.695 16.469 13.484 1 84.44 231 GLY A C 1
ATOM 1840 O O . GLY A 1 231 ? -10.68 15.773 13.5 1 84.44 231 GLY A O 1
ATOM 1841 N N . THR A 1 232 ? -11.75 17.609 12.984 1 88.25 232 THR A N 1
ATOM 1842 C CA . THR A 1 232 ? -10.602 18.156 12.273 1 88.25 232 THR A CA 1
ATOM 1843 C C . THR A 1 232 ? -9.438 18.406 13.234 1 88.25 232 THR A C 1
ATOM 1845 O O . THR A 1 232 ? -8.273 18.328 12.844 1 88.25 232 THR A O 1
ATOM 1848 N N . LYS A 1 233 ? -9.805 18.734 14.492 1 89.5 233 LYS A N 1
ATOM 1849 C CA . LYS A 1 233 ? -8.766 19.062 15.461 1 89.5 233 LYS A CA 1
ATOM 1850 C C . LYS A 1 233 ? -7.852 17.875 15.711 1 89.5 233 LYS A C 1
ATOM 1852 O O . LYS A 1 233 ? -6.684 18.047 16.062 1 89.5 233 LYS A O 1
ATOM 1857 N N . ASP A 1 234 ? -8.352 16.688 15.453 1 86.62 234 ASP A N 1
ATOM 1858 C CA . ASP A 1 234 ? -7.605 15.477 15.781 1 86.62 234 ASP A CA 1
ATOM 1859 C C . ASP A 1 234 ? -6.891 14.914 14.555 1 86.62 234 ASP A C 1
ATOM 1861 O O . ASP A 1 234 ? -6.211 13.891 14.641 1 86.62 234 ASP A O 1
ATOM 1865 N N . VAL A 1 235 ? -7.02 15.531 13.445 1 88.06 235 VAL A N 1
ATOM 1866 C CA . VAL A 1 235 ? -6.367 15.07 12.227 1 88.06 235 VAL A CA 1
ATOM 1867 C C . VAL A 1 235 ? -4.852 15.211 12.367 1 88.06 235 VAL A C 1
ATOM 1869 O O . VAL A 1 235 ? -4.359 16.219 12.875 1 88.06 235 VAL A O 1
ATOM 1872 N N . GLU A 1 236 ? -4.176 14.141 11.945 1 84.75 236 GLU A N 1
ATOM 1873 C CA . GLU A 1 236 ? -2.719 14.102 12.055 1 84.75 236 GLU A CA 1
ATOM 1874 C C . GLU A 1 236 ? -2.062 14.664 10.789 1 84.75 236 GLU A C 1
ATOM 1876 O O . GLU A 1 236 ? -2.484 14.344 9.672 1 84.75 236 GLU A O 1
ATOM 1881 N N . ILE A 1 237 ? -1.064 15.453 11.031 1 85.81 237 ILE A N 1
ATOM 1882 C CA . ILE A 1 237 ? -0.25 16.031 9.961 1 85.81 237 ILE A CA 1
ATOM 1883 C C . ILE A 1 237 ? 1.182 15.5 10.07 1 85.81 237 ILE A C 1
ATOM 1885 O O . ILE A 1 237 ? 1.809 15.602 11.125 1 85.81 237 ILE A O 1
ATOM 1889 N N . TRP A 1 238 ? 1.604 15.047 8.945 1 79.25 238 TRP A N 1
ATOM 1890 C CA . TRP A 1 238 ? 2.965 14.523 8.938 1 79.25 238 TRP A CA 1
ATOM 1891 C C . TRP A 1 238 ? 3.926 15.5 8.273 1 79.25 238 TRP A C 1
ATOM 1893 O O . TRP A 1 238 ? 3.748 15.867 7.109 1 79.25 238 TRP A O 1
ATOM 1903 N N . PHE A 1 239 ? 4.781 15.945 9.094 1 79.81 239 PHE A N 1
ATOM 1904 C CA . PHE A 1 239 ? 5.898 16.75 8.609 1 79.81 239 PHE A CA 1
ATOM 1905 C C . PHE A 1 239 ? 7.18 15.922 8.57 1 79.81 239 PHE A C 1
ATOM 1907 O O . PHE A 1 239 ? 7.938 15.891 9.539 1 79.81 239 PHE A O 1
ATOM 1914 N N . GLY A 1 240 ? 7.395 15.367 7.402 1 72.12 240 GLY A N 1
ATOM 1915 C CA . GLY A 1 240 ? 8.508 14.438 7.371 1 72.12 240 GLY A CA 1
ATOM 1916 C C . GLY A 1 240 ? 8.359 13.289 8.352 1 72.12 240 GLY A C 1
ATOM 1917 O O . GLY A 1 240 ? 7.371 12.547 8.297 1 72.12 240 GLY A O 1
ATOM 1918 N N . GLY A 1 241 ? 9.195 13.188 9.344 1 72.69 241 GLY A N 1
ATOM 1919 C CA . GLY A 1 241 ? 9.18 12.094 10.305 1 72.69 241 GLY A CA 1
ATOM 1920 C C . GLY A 1 241 ? 8.469 12.453 11.602 1 72.69 241 GLY A C 1
ATOM 1921 O O . GLY A 1 241 ? 8.383 11.625 12.508 1 72.69 241 GLY A O 1
ATOM 1922 N N . ARG A 1 242 ? 7.891 13.57 11.641 1 78.81 242 ARG A N 1
ATOM 1923 C CA . ARG A 1 242 ? 7.219 14.031 12.852 1 78.81 242 ARG A CA 1
ATOM 1924 C C . ARG A 1 242 ? 5.73 14.258 12.602 1 78.81 242 ARG A C 1
ATOM 1926 O O . ARG A 1 242 ? 5.34 14.727 11.531 1 78.81 242 ARG A O 1
ATOM 1933 N N . MET A 1 243 ? 4.996 13.844 13.609 1 83.44 243 MET A N 1
ATOM 1934 C CA . MET A 1 243 ? 3.545 13.953 13.477 1 83.44 243 MET A CA 1
ATOM 1935 C C . MET A 1 243 ? 2.988 14.984 14.461 1 83.44 243 MET A C 1
ATOM 1937 O O . MET A 1 243 ? 3.344 14.977 15.641 1 83.44 243 MET A O 1
ATOM 1941 N N . LEU A 1 244 ? 2.227 15.953 13.977 1 87.75 244 LEU A N 1
ATOM 1942 C CA . LEU A 1 244 ? 1.482 16.906 14.797 1 87.75 244 LEU A CA 1
ATOM 1943 C C . LEU A 1 244 ? -0.012 16.812 14.508 1 87.75 244 LEU A C 1
ATOM 1945 O O . LEU A 1 244 ? -0.414 16.547 13.375 1 87.75 244 LEU A O 1
ATOM 1949 N N . THR A 1 245 ? -0.79 17 15.461 1 90.19 245 THR A N 1
ATOM 1950 C CA . THR A 1 245 ? -2.221 17.141 15.211 1 90.19 245 THR A CA 1
ATOM 1951 C C . THR A 1 245 ? -2.561 18.562 14.766 1 90.19 245 THR A C 1
ATOM 1953 O O . THR A 1 245 ? -1.783 19.484 14.984 1 90.19 245 THR A O 1
ATOM 1956 N N . VAL A 1 246 ? -3.654 18.703 14.133 1 93.44 246 VAL A N 1
ATOM 1957 C CA . VAL A 1 246 ? -4.121 20.031 13.719 1 93.44 246 VAL A CA 1
ATOM 1958 C C . VAL A 1 246 ? -4.258 20.938 14.945 1 93.44 246 VAL A C 1
ATOM 1960 O O . VAL A 1 246 ? -3.887 22.109 14.898 1 93.44 246 VAL A O 1
ATOM 1963 N N . GLN A 1 247 ? -4.781 20.406 15.984 1 93.12 247 GLN A N 1
ATOM 1964 C CA . GLN A 1 247 ? -4.918 21.172 17.219 1 93.12 247 GLN A CA 1
ATOM 1965 C C . GLN A 1 247 ? -3.562 21.672 17.719 1 93.12 247 GLN A C 1
ATOM 1967 O O . GLN A 1 247 ? -3.424 22.812 18.125 1 93.12 247 GLN A O 1
ATOM 1972 N N . GLU A 1 248 ? -2.621 20.828 17.734 1 92.44 248 GLU A N 1
ATOM 1973 C CA . GLU A 1 248 ? -1.272 21.203 18.156 1 92.44 248 GLU A CA 1
ATOM 1974 C C . GLU A 1 248 ? -0.685 22.281 17.25 1 92.44 248 GLU A C 1
ATOM 1976 O O . GLU A 1 248 ? -0.053 23.219 17.734 1 92.44 248 GLU A O 1
ATOM 1981 N N . LEU A 1 249 ? -0.882 22.062 15.992 1 93.25 249 LEU A N 1
ATOM 1982 C CA . LEU A 1 249 ? -0.385 23.047 15.023 1 93.25 249 LEU A CA 1
ATOM 1983 C C . LEU A 1 249 ? -1.001 24.406 15.281 1 93.25 249 LEU A C 1
ATOM 1985 O O . LEU A 1 249 ? -0.288 25.422 15.32 1 93.25 249 LEU A O 1
ATOM 1989 N N . ILE A 1 250 ? -2.279 24.484 15.453 1 94.25 250 ILE A N 1
ATOM 1990 C CA . ILE A 1 250 ? -2.988 25.734 15.672 1 94.25 250 ILE A CA 1
ATOM 1991 C C . ILE A 1 250 ? -2.531 26.375 16.984 1 94.25 250 ILE A C 1
ATOM 1993 O O . ILE A 1 250 ? -2.389 27.594 17.078 1 94.25 250 ILE A O 1
ATOM 1997 N N . THR A 1 251 ? -2.277 25.547 17.938 1 93.62 251 THR A N 1
ATOM 1998 C CA . THR A 1 251 ? -1.824 26.047 19.234 1 93.62 251 THR A CA 1
ATOM 1999 C C . THR A 1 251 ? -0.448 26.688 19.109 1 93.62 251 THR A C 1
ATOM 2001 O O . THR A 1 251 ? -0.2 27.75 19.688 1 93.62 251 THR A O 1
ATOM 2004 N N . ILE A 1 252 ? 0.381 26.047 18.453 1 92.56 252 ILE A N 1
ATOM 2005 C CA . ILE A 1 252 ? 1.726 26.578 18.234 1 92.56 252 ILE A CA 1
ATOM 2006 C C . ILE A 1 252 ? 1.648 27.922 17.516 1 92.56 252 ILE A C 1
ATOM 2008 O O . ILE A 1 252 ? 2.311 28.875 17.906 1 92.56 252 ILE A O 1
ATOM 2012 N N . VAL A 1 253 ? 0.85 27.984 16.5 1 92.38 253 VAL A N 1
ATOM 2013 C CA . VAL A 1 253 ? 0.728 29.203 15.688 1 92.38 253 VAL A CA 1
ATOM 2014 C C . VAL A 1 253 ? 0.037 30.297 16.484 1 92.38 253 VAL A C 1
ATOM 2016 O O . VAL A 1 253 ? 0.403 31.469 16.391 1 92.38 253 VAL A O 1
ATOM 2019 N N . ALA A 1 254 ? -0.933 29.953 17.219 1 93 254 ALA A N 1
ATOM 2020 C CA . ALA A 1 254 ? -1.644 30.922 18.047 1 93 254 ALA A CA 1
ATOM 2021 C C . ALA A 1 254 ? -0.697 31.594 19.047 1 93 254 ALA A C 1
ATOM 2023 O O . ALA A 1 254 ? -0.817 32.781 19.312 1 93 254 ALA A O 1
ATOM 2024 N N . ASP A 1 255 ? 0.139 30.766 19.578 1 90.94 255 ASP A N 1
ATOM 2025 C CA . ASP A 1 255 ? 1.126 31.297 20.516 1 90.94 255 ASP A CA 1
ATOM 2026 C C . ASP A 1 255 ? 2.016 32.344 19.844 1 90.94 255 ASP A C 1
ATOM 2028 O O . ASP A 1 255 ? 2.363 33.375 20.453 1 90.94 255 ASP A O 1
ATOM 2032 N N . GLN A 1 256 ? 2.338 32.125 18.656 1 90.19 256 GLN A N 1
ATOM 2033 C CA . GLN A 1 256 ? 3.156 33.094 17.906 1 90.19 256 GLN A CA 1
ATOM 2034 C C . GLN A 1 256 ? 2.373 34.344 17.594 1 90.19 256 GLN A C 1
ATOM 2036 O O . GLN A 1 256 ? 2.947 35.438 17.516 1 90.19 256 GLN A O 1
ATOM 2041 N N . PHE A 1 257 ? 1.114 34.219 17.406 1 90.38 257 PHE A N 1
ATOM 2042 C CA . PHE A 1 257 ? 0.253 35.344 17.125 1 90.38 257 PHE A CA 1
ATOM 2043 C C . PHE A 1 257 ? -0.033 36.156 18.391 1 90.38 257 PHE A C 1
ATOM 2045 O O . PHE A 1 257 ? -0.476 37.281 18.328 1 90.38 257 PHE A O 1
ATOM 2052 N N . GLY A 1 258 ? 0.158 35.625 19.484 1 88.75 258 GLY A N 1
ATOM 2053 C CA . GLY A 1 258 ? -0.153 36.281 20.75 1 88.75 258 GLY A CA 1
ATOM 2054 C C . GLY A 1 258 ? -1.636 36.281 21.062 1 88.75 258 GLY A C 1
ATOM 2055 O O . GLY A 1 258 ? -2.16 37.25 21.594 1 88.75 258 GLY A O 1
ATOM 2056 N N . VAL A 1 259 ? -2.287 35.25 20.734 1 90.25 259 VAL A N 1
ATOM 2057 C CA . VAL A 1 259 ? -3.729 35.156 20.938 1 90.25 259 VAL A CA 1
ATOM 2058 C C . VAL A 1 259 ? -4.023 34.688 22.359 1 90.25 259 VAL A C 1
ATOM 2060 O O . VAL A 1 259 ? -3.266 33.906 22.938 1 90.25 259 VAL A O 1
ATOM 2063 N N . CYS A 1 260 ? -5.109 35.188 22.922 1 90.31 260 CYS A N 1
ATOM 2064 C CA . CYS A 1 260 ? -5.531 34.812 24.266 1 90.31 260 CYS A CA 1
ATOM 2065 C C . CYS A 1 260 ? -6.031 33.375 24.297 1 90.31 260 CYS A C 1
ATOM 2067 O O . CYS A 1 260 ? -6.637 32.906 23.344 1 90.31 260 CYS A O 1
ATOM 2069 N N . PRO A 1 261 ? -5.809 32.656 25.328 1 90.88 261 PRO A N 1
ATOM 2070 C CA . PRO A 1 261 ? -6.215 31.25 25.453 1 90.88 261 PRO A CA 1
ATOM 2071 C C . PRO A 1 261 ? -7.723 31.062 25.281 1 90.88 261 PRO A C 1
ATOM 2073 O O . PRO A 1 261 ? -8.164 30.031 24.766 1 90.88 261 PRO A O 1
ATOM 2076 N N . ARG A 1 262 ? -8.461 31.984 25.688 1 90.38 262 ARG A N 1
ATOM 2077 C CA . ARG A 1 262 ? -9.914 31.875 25.547 1 90.38 262 ARG A CA 1
ATOM 2078 C C . ARG A 1 262 ? -10.32 31.859 24.078 1 90.38 262 ARG A C 1
ATOM 2080 O O . ARG A 1 262 ? -11.148 31.047 23.672 1 90.38 262 ARG A O 1
ATOM 2087 N N . LYS A 1 263 ? -9.75 32.781 23.375 1 91.5 263 LYS A N 1
ATOM 2088 C CA . LYS A 1 263 ? -10.031 32.844 21.938 1 91.5 263 LYS A CA 1
ATOM 2089 C C . LYS A 1 263 ? -9.57 31.578 21.219 1 91.5 263 LYS A C 1
ATOM 2091 O O . LYS A 1 263 ? -10.25 31.078 20.328 1 91.5 263 LYS A O 1
ATOM 2096 N N . LEU A 1 264 ? -8.445 31.062 21.609 1 94.44 264 LEU A N 1
ATOM 2097 C CA . LEU A 1 264 ? -7.914 29.828 21.047 1 94.44 264 LEU A CA 1
ATOM 2098 C C . LEU A 1 264 ? -8.867 28.656 21.297 1 94.44 264 LEU A C 1
ATOM 2100 O O . LEU A 1 264 ? -9.156 27.875 20.375 1 94.44 264 LEU A O 1
ATOM 2104 N N . LYS A 1 265 ? -9.32 28.531 22.484 1 94 265 LYS A N 1
ATOM 2105 C CA . LYS A 1 265 ? -10.234 27.453 22.844 1 94 265 LYS A CA 1
ATOM 2106 C C . LYS A 1 265 ? -11.523 27.516 22.016 1 94 265 LYS A C 1
ATOM 2108 O O . LYS A 1 265 ? -12.055 26.5 21.594 1 94 265 LYS A O 1
ATOM 2113 N N . THR A 1 266 ? -11.992 28.703 21.797 1 92.5 266 THR A N 1
ATOM 2114 C CA . THR A 1 266 ? -13.211 28.891 21.016 1 92.5 266 THR A CA 1
ATOM 2115 C C . THR A 1 266 ? -13.008 28.469 19.562 1 92.5 266 THR A C 1
ATOM 2117 O O . THR A 1 266 ? -13.859 27.781 18.984 1 92.5 266 THR A O 1
ATOM 2120 N N . ILE A 1 267 ? -11.898 28.844 19.062 1 92.69 267 ILE A N 1
ATOM 2121 C CA . ILE A 1 267 ? -11.633 28.531 17.656 1 92.69 267 ILE A CA 1
ATOM 2122 C C . ILE A 1 267 ? -11.438 27.031 17.484 1 92.69 267 ILE A C 1
ATOM 2124 O O . ILE A 1 267 ? -11.906 26.438 16.516 1 92.69 267 ILE A O 1
ATOM 2128 N N . ILE A 1 268 ? -10.742 26.391 18.391 1 93.5 268 ILE A N 1
ATOM 2129 C CA . ILE A 1 268 ? -10.523 24.953 18.328 1 93.5 268 ILE A CA 1
ATOM 2130 C C . ILE A 1 268 ? -11.867 24.219 18.438 1 93.5 268 ILE A C 1
ATOM 2132 O O . ILE A 1 268 ? -12.094 23.234 17.734 1 93.5 268 ILE A O 1
ATOM 2136 N N . ARG A 1 269 ? -12.734 24.75 19.25 1 92 269 ARG A N 1
ATOM 2137 C CA . ARG A 1 269 ? -14.047 24.141 19.422 1 92 269 ARG A CA 1
ATOM 2138 C C . ARG A 1 269 ? -14.875 24.25 18.156 1 92 269 ARG A C 1
ATOM 2140 O O . ARG A 1 269 ? -15.57 23.312 17.766 1 92 269 ARG A O 1
ATOM 2147 N N . ASP A 1 270 ? -14.766 25.375 17.453 1 92.94 270 ASP A N 1
ATOM 2148 C CA . ASP A 1 270 ? -15.586 25.641 16.266 1 92.94 270 ASP A CA 1
ATOM 2149 C C . ASP A 1 270 ? -14.805 25.375 14.984 1 92.94 270 ASP A C 1
ATOM 2151 O O . ASP A 1 270 ? -15.188 25.859 13.914 1 92.94 270 ASP A O 1
ATOM 2155 N N . LEU A 1 271 ? -13.758 24.703 15.086 1 93.56 271 LEU A N 1
ATOM 2156 C CA . LEU A 1 271 ? -12.844 24.531 13.961 1 93.56 271 LEU A CA 1
ATOM 2157 C C . LEU A 1 271 ? -13.555 23.859 12.789 1 93.56 271 LEU A C 1
ATOM 2159 O O . LEU A 1 271 ? -13.375 24.266 11.633 1 93.56 271 LEU A O 1
ATOM 2163 N N . ASP A 1 272 ? -14.344 22.844 13 1 90.81 272 ASP A N 1
ATOM 2164 C CA . ASP A 1 272 ? -15.062 22.125 11.953 1 90.81 272 ASP A CA 1
ATOM 2165 C C . ASP A 1 272 ? -15.938 23.078 11.141 1 90.81 272 ASP A C 1
ATOM 2167 O O . ASP A 1 272 ? -15.914 23.062 9.906 1 90.81 27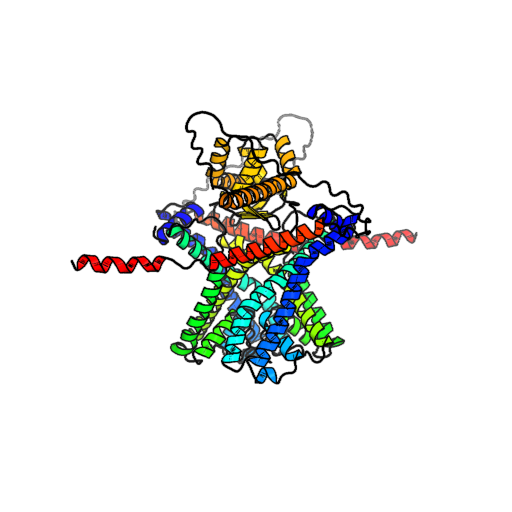2 ASP A O 1
ATOM 2171 N N . ASP A 1 273 ? -16.641 23.906 11.805 1 90.44 273 ASP A N 1
ATOM 2172 C CA . ASP A 1 273 ? -17.531 24.859 11.156 1 90.44 273 ASP A CA 1
ATOM 2173 C C . ASP A 1 273 ? -16.75 25.922 10.398 1 90.44 273 ASP A C 1
ATOM 2175 O O . ASP A 1 273 ? -17.156 26.359 9.328 1 90.44 273 ASP A O 1
ATOM 2179 N N . ILE A 1 274 ? -15.727 26.359 10.984 1 91.81 274 ILE A N 1
ATOM 2180 C CA . ILE A 1 274 ? -14.891 27.375 10.375 1 91.81 274 ILE A CA 1
ATOM 2181 C C . ILE A 1 274 ? -14.336 26.859 9.047 1 91.81 274 ILE A C 1
ATOM 2183 O O . ILE A 1 274 ? -14.406 27.547 8.023 1 91.81 274 ILE A O 1
ATOM 2187 N N . LEU A 1 275 ? -13.812 25.703 9.102 1 91.12 275 LEU A N 1
ATOM 2188 C CA . LEU A 1 275 ? -13.227 25.125 7.902 1 91.12 275 LEU A CA 1
ATOM 2189 C C . LEU A 1 275 ? -14.297 24.844 6.852 1 91.12 275 LEU A C 1
ATOM 2191 O O . LEU A 1 275 ? -14.062 25.031 5.656 1 91.12 275 LEU A O 1
ATOM 2195 N N . GLN A 1 276 ? -15.422 24.359 7.277 1 88.56 276 GLN A N 1
ATOM 2196 C CA . GLN A 1 276 ? -16.516 24.109 6.348 1 88.56 276 GLN A CA 1
ATOM 2197 C C . GLN A 1 276 ? -16.922 25.406 5.629 1 88.56 276 GLN A C 1
ATOM 2199 O O . GLN A 1 276 ? -17.109 25.406 4.41 1 88.56 276 GLN A O 1
ATOM 2204 N N . ALA A 1 277 ? -17.094 26.422 6.363 1 86.88 277 ALA A N 1
ATOM 2205 C CA . ALA A 1 277 ? -17.469 27.719 5.812 1 86.88 277 ALA A CA 1
ATOM 2206 C C . ALA A 1 277 ? -16.422 28.234 4.844 1 86.88 277 ALA A C 1
ATOM 2208 O O . ALA A 1 277 ? -16.75 28.766 3.779 1 86.88 277 ALA A O 1
ATOM 2209 N N . ALA A 1 278 ? -15.203 28.078 5.203 1 85.44 278 ALA A N 1
ATOM 2210 C CA . ALA A 1 278 ? -14.109 28.562 4.371 1 85.44 278 ALA A CA 1
ATOM 2211 C C . ALA A 1 278 ? -14.062 27.828 3.039 1 85.44 278 ALA A C 1
ATOM 2213 O O . ALA A 1 278 ? -13.805 28.438 1.995 1 85.44 278 ALA A O 1
ATOM 2214 N N . CYS A 1 279 ? -14.273 26.562 3.131 1 81.38 279 CYS A N 1
ATOM 2215 C CA . CYS A 1 279 ? -14.18 25.766 1.917 1 81.38 279 CYS A CA 1
ATOM 2216 C C . CYS A 1 279 ? -15.422 25.938 1.053 1 81.38 279 CYS A C 1
ATOM 2218 O O . CYS A 1 279 ? -15.352 25.812 -0.172 1 81.38 279 CYS A O 1
ATOM 2220 N N . ASP A 1 280 ? -16.562 26.078 1.661 1 78.38 280 ASP A N 1
ATOM 2221 C CA . ASP A 1 280 ? -17.781 26.344 0.905 1 78.38 280 ASP A CA 1
ATOM 2222 C C . ASP A 1 280 ? -17.703 27.688 0.18 1 78.38 280 ASP A C 1
ATOM 2224 O O . ASP A 1 280 ? -18.188 27.812 -0.945 1 78.38 280 ASP A O 1
ATOM 2228 N N . ASP A 1 281 ? -17.109 28.609 0.774 1 68.06 281 ASP A N 1
ATOM 2229 C CA . ASP A 1 281 ? -16.938 29.922 0.173 1 68.06 281 ASP A CA 1
ATOM 2230 C C . ASP A 1 281 ? -16.016 29.859 -1.039 1 68.06 281 ASP A C 1
ATOM 2232 O O . ASP A 1 281 ? -16.266 30.516 -2.053 1 68.06 281 ASP A O 1
ATOM 2236 N N . THR A 1 282 ? -15.047 29.094 -0.892 1 62.72 282 THR A N 1
ATOM 2237 C CA . THR A 1 282 ? -14.125 28.938 -2.012 1 62.72 282 THR A CA 1
ATOM 2238 C C . THR A 1 282 ? -14.812 28.266 -3.191 1 62.72 282 THR A C 1
ATOM 2240 O O . THR A 1 282 ? -14.586 28.625 -4.348 1 62.72 282 THR A O 1
ATOM 2243 N N . THR A 1 283 ? -15.609 27.312 -2.848 1 59.22 283 THR A N 1
ATOM 2244 C CA . THR A 1 283 ? -16.344 26.625 -3.902 1 59.22 283 THR A CA 1
ATOM 2245 C C . THR A 1 283 ? -17.375 27.547 -4.527 1 59.22 283 THR A C 1
ATOM 2247 O O . THR A 1 283 ? -17.609 27.516 -5.742 1 59.22 283 THR A O 1
ATOM 2250 N N . ARG A 1 284 ? -18 28.406 -3.688 1 55.69 284 ARG A N 1
ATOM 2251 C CA . ARG A 1 284 ? -18.969 29.375 -4.195 1 55.69 284 ARG A CA 1
ATOM 2252 C C . ARG A 1 284 ? -18.281 30.438 -5.039 1 55.69 284 ARG A C 1
ATOM 2254 O O . ARG A 1 284 ? -18.766 30.812 -6.105 1 55.69 284 ARG A O 1
ATOM 2261 N N . ASN A 1 285 ? -17.188 30.797 -4.453 1 53.06 285 ASN A N 1
ATOM 2262 C CA . ASN A 1 285 ? -16.453 31.797 -5.207 1 53.06 285 ASN A CA 1
ATOM 2263 C C . ASN A 1 285 ? -15.945 31.234 -6.531 1 53.06 285 ASN A C 1
ATOM 2265 O O . ASN A 1 285 ? -15.953 31.938 -7.551 1 53.06 285 ASN A O 1
ATOM 2269 N N . ARG A 1 286 ? -15.508 30.031 -6.488 1 49.16 286 ARG A N 1
ATOM 2270 C CA . ARG A 1 286 ? -15.086 29.359 -7.719 1 49.16 286 ARG A CA 1
ATOM 2271 C C . ARG A 1 286 ? -16.266 29.141 -8.656 1 49.16 286 ARG A C 1
ATOM 2273 O O . ARG A 1 286 ? -16.141 29.328 -9.875 1 49.16 286 ARG A O 1
ATOM 2280 N N . SER A 1 287 ? -17.344 28.75 -8.062 1 48.41 287 SER A N 1
ATOM 2281 C CA . SER A 1 287 ? -18.562 28.609 -8.859 1 48.41 287 SER A CA 1
ATOM 2282 C C . SER A 1 287 ? -19.031 29.969 -9.383 1 48.41 287 SER A C 1
ATOM 2284 O O . SER A 1 287 ? -19.484 30.062 -10.523 1 48.41 287 SER A O 1
ATOM 2286 N N . GLU A 1 288 ? -19.031 30.969 -8.547 1 49.5 288 GLU A N 1
ATOM 2287 C CA . GLU A 1 288 ? -19.375 32.312 -8.992 1 49.5 288 GLU A CA 1
ATOM 2288 C C . GLU A 1 288 ? -18.406 32.812 -10.07 1 49.5 288 GLU A C 1
ATOM 2290 O O . GLU A 1 288 ? -18.828 33.438 -11.039 1 49.5 288 GLU A O 1
ATOM 2295 N N . MET A 1 289 ? -17.234 32.5 -9.922 1 46.91 289 MET A N 1
ATOM 2296 C CA . MET A 1 289 ? -16.25 32.812 -10.945 1 46.91 289 MET A CA 1
ATOM 2297 C C . MET A 1 289 ? -16.516 32.031 -12.234 1 46.91 289 MET A C 1
ATOM 2299 O O . MET A 1 289 ? -16.422 32.594 -13.328 1 46.91 289 MET A O 1
ATOM 2303 N N . LEU A 1 290 ? -16.797 30.844 -12 1 43.91 290 LEU A N 1
ATOM 2304 C CA . LEU A 1 290 ? -17.172 30.016 -13.148 1 43.91 290 LEU A CA 1
ATOM 2305 C C . LEU A 1 290 ? -18.469 30.484 -13.773 1 43.91 290 LEU A C 1
ATOM 2307 O O . LEU A 1 290 ? -18.625 30.469 -15 1 43.91 290 LEU A O 1
ATOM 2311 N N . TYR A 1 291 ? -19.406 30.859 -13.008 1 42.81 291 TYR A N 1
ATOM 2312 C CA . TYR A 1 291 ? -20.641 31.453 -13.492 1 42.81 291 TYR A CA 1
ATOM 2313 C C . TYR A 1 291 ? -20.375 32.812 -14.156 1 42.81 291 TYR A C 1
ATOM 2315 O O . TYR A 1 291 ? -20.984 33.125 -15.188 1 42.81 291 TYR A O 1
ATOM 2323 N N . LYS A 1 292 ? -19.578 33.625 -13.594 1 42.97 292 LYS A N 1
ATOM 2324 C CA . LYS A 1 292 ? -19.219 34.906 -14.203 1 42.97 292 LYS A CA 1
ATOM 2325 C C . LYS A 1 292 ? -18.406 34.688 -15.484 1 42.97 292 LYS A C 1
ATOM 2327 O O . LYS A 1 292 ? -18.609 35.406 -16.469 1 42.97 292 LYS A O 1
ATOM 2332 N N . THR A 1 293 ? -17.562 33.719 -15.438 1 41.25 293 THR A N 1
ATOM 2333 C CA . THR A 1 293 ? -16.766 33.438 -16.625 1 41.25 293 THR A CA 1
ATOM 2334 C C . THR A 1 293 ? -17.625 32.75 -17.672 1 41.25 293 THR A C 1
ATOM 2336 O O . THR A 1 293 ? -17.391 32.875 -18.875 1 41.25 293 THR A O 1
ATOM 2339 N N . GLY A 1 294 ? -18.484 31.891 -17.266 1 37.97 294 GLY A N 1
ATOM 2340 C CA . GLY A 1 294 ? -19.438 31.297 -18.203 1 37.97 294 GLY A CA 1
ATOM 2341 C C . GLY A 1 294 ? -20.375 32.312 -18.828 1 37.97 294 GLY A C 1
ATOM 2342 O O . GLY A 1 294 ? -20.875 32.094 -19.922 1 37.97 294 GLY A O 1
ATOM 2343 N N . GLU A 1 295 ? -20.75 33.281 -18.062 1 34.59 295 GLU A N 1
ATOM 2344 C CA . GLU A 1 295 ? -21.547 34.375 -18.641 1 34.59 295 GLU A CA 1
ATOM 2345 C C . GLU A 1 295 ? -20.688 35.281 -19.516 1 34.59 295 GLU A C 1
ATOM 2347 O O . GLU A 1 295 ? -21.203 35.969 -20.391 1 34.59 295 GLU A O 1
ATOM 2352 N N . VAL A 1 296 ? -19.406 35.281 -19.266 1 34.75 296 VAL A N 1
ATOM 2353 C CA . VAL A 1 296 ? -18.594 36.219 -20.062 1 34.75 296 VAL A CA 1
ATOM 2354 C C . VAL A 1 296 ? -18.469 35.688 -21.484 1 34.75 296 VAL A C 1
ATOM 2356 O O . VAL A 1 296 ? -18.078 36.406 -22.391 1 34.75 296 VAL A O 1
ATOM 2359 N N . ILE A 1 297 ? -18.609 34.312 -21.594 1 31.97 297 ILE A N 1
ATOM 2360 C CA . ILE A 1 297 ? -18.438 34 -23.016 1 31.97 297 ILE A CA 1
ATOM 2361 C C . ILE A 1 297 ? -19.609 34.562 -23.812 1 31.97 297 ILE A C 1
ATOM 2363 O O . ILE A 1 297 ? -19.578 34.562 -25.047 1 31.97 297 ILE A O 1
ATOM 2367 N N . ARG A 1 298 ? -20.75 34.625 -23.078 1 25.78 298 ARG A N 1
ATOM 2368 C CA . ARG A 1 298 ? -21.766 34.969 -24.078 1 25.78 298 ARG A CA 1
ATOM 2369 C C . ARG A 1 298 ? -21.578 36.375 -24.594 1 25.78 298 ARG A C 1
ATOM 2371 O O . ARG A 1 298 ? -21.672 36.625 -25.797 1 25.78 298 ARG A O 1
ATOM 2378 N N . ASN A 1 299 ? -21.953 37.25 -23.734 1 24.67 299 ASN A N 1
ATOM 2379 C CA . ASN A 1 299 ? -22.516 38.438 -24.328 1 24.67 299 ASN A CA 1
ATOM 2380 C C . ASN A 1 299 ? -21.438 39.438 -24.734 1 24.67 299 ASN A C 1
ATOM 2382 O O . ASN A 1 299 ? -21.266 40.469 -24.094 1 24.67 299 ASN A O 1
ATOM 2386 N N . GLU A 1 300 ? -20.188 39.062 -24.688 1 27.81 300 GLU A N 1
ATOM 2387 C CA . GLU A 1 300 ? -19.297 40.156 -25.078 1 27.81 300 GLU A CA 1
ATOM 2388 C C . GLU A 1 300 ? -19.656 40.688 -26.469 1 27.81 300 GLU A C 1
ATOM 2390 O O . GLU A 1 300 ? -19.094 40.25 -27.469 1 27.81 300 GLU A O 1
ATOM 2395 N N . THR A 1 301 ? -21 40.5 -26.844 1 24.02 301 THR A N 1
ATOM 2396 C CA . THR A 1 301 ? -21.234 41.125 -28.141 1 24.02 301 THR A CA 1
ATOM 2397 C C . THR A 1 301 ? -20.625 42.5 -28.203 1 24.02 301 THR A C 1
ATOM 2399 O O . THR A 1 301 ? -20.312 43.094 -27.172 1 24.02 301 THR A O 1
ATOM 2402 N N . LEU A 1 302 ? -21.328 43.406 -29.047 1 25.7 302 LEU A N 1
ATOM 2403 C CA . LEU A 1 302 ? -21.172 44.406 -30.094 1 25.7 302 LEU A CA 1
ATOM 2404 C C . LEU A 1 302 ? -21 45.812 -29.5 1 25.7 302 LEU A C 1
ATOM 2406 O O . LEU A 1 302 ? -21.969 46.562 -29.406 1 25.7 302 LEU A O 1
ATOM 2410 N N . VAL A 1 303 ? -20.562 46 -28.25 1 24.64 303 VAL A N 1
ATOM 2411 C CA . VAL A 1 303 ? -20.781 47.375 -27.859 1 24.64 303 VAL A CA 1
ATOM 2412 C C . VAL A 1 303 ? -19.922 48.312 -28.734 1 24.64 303 VAL A C 1
ATOM 2414 O O . VAL A 1 303 ? -18.703 48.344 -28.609 1 24.64 303 VAL A O 1
ATOM 2417 N N . ILE A 1 304 ? -20.125 48.188 -30.094 1 26.64 304 ILE A N 1
ATOM 2418 C CA . ILE A 1 304 ? -19.484 49.156 -30.938 1 26.64 304 ILE A CA 1
ATOM 2419 C C . ILE A 1 304 ? -19.875 50.562 -30.484 1 26.64 304 ILE A C 1
ATOM 2421 O O . ILE A 1 304 ? -21.062 50.938 -30.547 1 26.64 304 ILE A O 1
ATOM 2425 N N . VAL A 1 305 ? -19.297 51 -29.438 1 24.2 305 VAL A N 1
ATOM 2426 C CA . VAL A 1 305 ? -19.531 52.344 -28.938 1 24.2 305 VAL A CA 1
ATOM 2427 C C . VAL A 1 305 ? -19.297 53.375 -30.062 1 24.2 305 VAL A C 1
ATOM 2429 O O . VAL A 1 305 ? -18.156 53.562 -30.484 1 24.2 305 VAL A O 1
ATOM 2432 N N . GLN A 1 306 ? -20.234 53.25 -31.156 1 24.14 306 GLN A N 1
ATOM 2433 C CA . GLN A 1 306 ? -20.109 54.344 -32.125 1 24.14 306 GLN A CA 1
ATOM 2434 C C . GLN A 1 306 ? -20.25 55.688 -31.438 1 24.14 306 GLN A C 1
ATOM 2436 O O . GLN A 1 306 ? -21.203 55.938 -30.703 1 24.14 306 GLN A O 1
ATOM 2441 N N . GLN A 1 307 ? -19.25 56.375 -31.188 1 24.42 307 GLN A N 1
ATOM 2442 C CA . GLN A 1 307 ? -19.094 57.719 -30.625 1 24.42 307 GLN A CA 1
ATOM 2443 C C . GLN A 1 307 ? -19.984 58.719 -31.344 1 24.42 307 GLN A C 1
ATOM 2445 O O . GLN A 1 307 ? -19.844 59.938 -31.156 1 24.42 307 GLN A O 1
ATOM 2450 N N . ASP A 1 308 ? -20.922 58.281 -32.344 1 24.52 308 ASP A N 1
ATOM 2451 C CA . ASP A 1 308 ? -21.297 59.5 -33 1 24.52 308 ASP A CA 1
ATOM 2452 C C . ASP A 1 308 ? -22.047 60.438 -32.062 1 24.52 308 ASP A C 1
ATOM 2454 O O . ASP A 1 308 ? -22.531 60.031 -31.016 1 24.52 308 ASP A O 1
ATOM 2458 N N . GLY A 1 309 ? -22.734 61.656 -32.562 1 26.03 309 GLY A N 1
ATOM 2459 C CA . GLY A 1 309 ? -23.344 62.938 -32.219 1 26.03 309 GLY A CA 1
ATOM 2460 C C . GLY A 1 309 ? -24.578 62.781 -31.375 1 26.03 309 GLY A C 1
ATOM 2461 O O . GLY A 1 309 ? -24.609 63.25 -30.234 1 26.03 309 GLY A O 1
ATOM 2462 N N . ASN A 1 310 ? -25.906 63.031 -31.984 1 24.36 310 ASN A N 1
ATOM 2463 C CA . ASN A 1 310 ? -27.156 63.625 -31.516 1 24.36 310 ASN A CA 1
ATOM 2464 C C . ASN A 1 310 ? -27.859 62.688 -30.516 1 24.36 310 ASN A C 1
ATOM 2466 O O . ASN A 1 310 ? -27.594 61.5 -30.469 1 24.36 310 ASN A O 1
ATOM 2470 N N . HIS A 1 311 ? -28.953 63.281 -29.656 1 24.94 311 HIS A N 1
ATOM 2471 C CA . HIS A 1 311 ? -29.641 62.969 -28.406 1 24.94 311 HIS A CA 1
ATOM 2472 C C . HIS A 1 311 ? -30.344 61.625 -28.484 1 24.94 311 HIS A C 1
ATOM 2474 O O . HIS A 1 311 ? -30.203 60.812 -27.594 1 24.94 311 HIS A O 1
ATOM 2480 N N . ARG A 1 312 ? -31.641 61.531 -29.094 1 25.06 312 ARG A N 1
ATOM 2481 C CA . ARG A 1 312 ? -32.844 61.031 -28.422 1 25.06 312 ARG A CA 1
ATOM 2482 C C . ARG A 1 312 ? -32.938 59.5 -28.562 1 25.06 312 ARG A C 1
ATOM 2484 O O . ARG A 1 312 ? -34 58.938 -28.297 1 25.06 312 ARG A O 1
ATOM 2491 N N . THR A 1 313 ? -32 58.75 -28.594 1 20.53 313 THR A N 1
ATOM 2492 C CA . THR A 1 313 ? -32.188 57.594 -29.438 1 20.53 313 THR A CA 1
ATOM 2493 C C . THR A 1 313 ? -33.312 56.688 -28.875 1 20.53 313 THR A C 1
ATOM 2495 O O . THR A 1 313 ? -33.719 56.875 -27.719 1 20.53 313 THR A O 1
ATOM 2498 N N . ALA A 1 314 ? -33.094 55.375 -28.516 1 18.83 314 ALA A N 1
ATOM 2499 C CA . ALA A 1 314 ? -33.625 54.188 -29.125 1 18.83 314 ALA A CA 1
ATOM 2500 C C . ALA A 1 314 ? -34.812 53.625 -28.312 1 18.83 314 ALA A C 1
ATOM 2502 O O . ALA A 1 314 ? -34.656 53.312 -27.125 1 18.83 314 ALA A O 1
ATOM 2503 N N . LEU A 1 315 ? -36.125 53.938 -28.562 1 22.2 315 LEU A N 1
ATOM 2504 C CA . LEU A 1 315 ? -37.406 53.562 -27.969 1 22.2 315 LEU A CA 1
ATOM 2505 C C . LEU A 1 315 ? -37.562 52.031 -27.859 1 22.2 315 LEU A C 1
ATOM 2507 O O . LEU A 1 315 ? -38.156 51.531 -26.906 1 22.2 315 LEU A O 1
ATOM 2511 N N . VAL A 1 316 ? -36.969 51.125 -28.766 1 18.7 316 VAL A N 1
ATOM 2512 C CA . VAL A 1 316 ? -37.938 50.219 -29.391 1 18.7 316 VAL A CA 1
ATOM 2513 C C . VAL A 1 316 ? -38.406 49.188 -28.359 1 18.7 316 VAL A C 1
ATOM 2515 O O . VAL A 1 316 ? -39.594 48.875 -28.297 1 18.7 316 VAL A O 1
ATOM 2518 N N . THR A 1 317 ? -37.625 48.344 -27.75 1 17.98 317 THR A N 1
ATOM 2519 C CA . THR A 1 317 ? -37.906 46.938 -28.109 1 17.98 317 THR A CA 1
ATOM 2520 C C . THR A 1 317 ? -39.094 46.406 -27.312 1 17.98 317 THR A C 1
ATOM 2522 O O . THR A 1 317 ? -39 46.281 -26.094 1 17.98 317 THR A O 1
ATOM 2525 N N . ARG A 1 318 ? -40.344 46.719 -27.594 1 20.33 318 ARG A N 1
ATOM 2526 C CA . ARG A 1 318 ? -41.594 46.375 -26.922 1 20.33 318 ARG A CA 1
ATOM 2527 C C . ARG A 1 318 ? -41.812 44.875 -26.922 1 20.33 318 ARG A C 1
ATOM 2529 O O . ARG A 1 318 ? -42.188 44.281 -27.938 1 20.33 318 ARG A O 1
ATOM 2536 N N . GLU A 1 319 ? -40.781 43.969 -26.734 1 20.81 319 GLU A N 1
ATOM 2537 C CA . GLU A 1 319 ? -41.156 42.594 -27.031 1 20.81 319 GLU A CA 1
ATOM 2538 C C . GLU A 1 319 ? -42.406 42.188 -26.234 1 20.81 319 GLU A C 1
ATOM 2540 O O . GLU A 1 319 ? -42.438 42.344 -25 1 20.81 319 GLU A O 1
ATOM 2545 N N . ARG A 1 320 ? -43.594 42.219 -26.859 1 20.67 320 ARG A N 1
ATOM 2546 C CA . ARG A 1 320 ? -44.969 41.844 -26.5 1 20.67 320 ARG A CA 1
ATOM 2547 C C . ARG A 1 320 ? -45.031 40.406 -25.953 1 20.67 320 ARG A C 1
ATOM 2549 O O . ARG A 1 320 ? -44.5 39.5 -26.578 1 20.67 320 ARG A O 1
ATOM 2556 N N . THR A 1 321 ? -45.188 40.281 -24.625 1 21.92 321 THR A N 1
ATOM 2557 C CA . THR A 1 321 ? -45.344 39.094 -23.781 1 21.92 321 THR A CA 1
ATOM 2558 C C . THR A 1 321 ? -46.5 38.25 -24.25 1 21.92 321 THR A C 1
ATOM 2560 O O . THR A 1 321 ? -47.656 38.688 -24.281 1 21.92 321 THR A O 1
ATOM 2563 N N . PRO A 1 322 ? -46.344 37.344 -25.344 1 21.45 322 PRO A N 1
ATOM 2564 C CA . PRO A 1 322 ? -47.5 36.625 -25.859 1 21.45 322 PRO A CA 1
ATOM 2565 C C . PRO A 1 322 ? -48.25 35.844 -24.766 1 21.45 322 PRO A C 1
ATOM 2567 O O . PRO A 1 322 ? -47.625 35.469 -23.766 1 21.45 322 PRO A O 1
ATOM 2570 N N . ASP A 1 323 ? -49.594 36.031 -24.594 1 21.45 323 ASP A N 1
ATOM 2571 C CA . ASP A 1 323 ? -50.656 35.594 -23.703 1 21.45 323 ASP A CA 1
ATOM 2572 C C . ASP A 1 323 ? -50.906 34.094 -23.844 1 21.45 323 ASP A C 1
ATOM 2574 O O . ASP A 1 323 ? -51.906 33.594 -23.328 1 21.45 323 ASP A O 1
ATOM 2578 N N . ILE A 1 324 ? -50 33.25 -24.344 1 21.45 324 ILE A N 1
ATOM 2579 C CA . ILE A 1 324 ? -50.562 31.984 -24.828 1 21.45 324 ILE A CA 1
ATOM 2580 C C . ILE A 1 324 ? -51.219 31.234 -23.672 1 21.45 324 ILE A C 1
ATOM 2582 O O . ILE A 1 324 ? -50.594 30.969 -22.641 1 21.45 324 ILE A O 1
ATOM 2586 N N . ASP A 1 325 ? -52.594 31.141 -23.562 1 20.72 325 ASP A N 1
ATOM 2587 C CA . ASP A 1 325 ? -53.656 30.625 -22.672 1 20.72 325 ASP A CA 1
ATOM 2588 C C . ASP A 1 325 ? -53.562 29.109 -22.547 1 20.72 325 ASP A C 1
ATOM 2590 O O . ASP A 1 325 ? -54.469 28.469 -21.984 1 20.72 325 ASP A O 1
ATOM 2594 N N . ALA A 1 326 ? -52.75 28.375 -23.359 1 20.81 326 ALA A N 1
ATOM 2595 C CA . ALA A 1 326 ? -53.25 27.016 -23.516 1 20.81 326 ALA A CA 1
ATOM 2596 C C . ALA A 1 326 ? -53.344 26.297 -22.172 1 20.81 326 ALA A C 1
ATOM 2598 O O . ALA A 1 326 ? -52.438 26.391 -21.344 1 20.81 326 ALA A O 1
ATOM 2599 N N . ALA A 1 327 ? -54.531 25.781 -21.781 1 21.61 327 ALA A N 1
ATOM 2600 C CA . ALA A 1 327 ? -55.156 25.094 -20.641 1 21.61 327 ALA A CA 1
ATOM 2601 C C . ALA A 1 327 ? -54.406 23.797 -20.344 1 21.61 327 ALA A C 1
ATOM 2603 O O . ALA A 1 327 ? -54.875 22.719 -20.719 1 21.61 327 ALA A O 1
ATOM 2604 N N . ALA A 1 328 ? -53.062 23.578 -20.578 1 20.52 328 ALA A N 1
ATOM 2605 C CA . ALA A 1 328 ? -52.594 22.203 -20.453 1 20.52 328 ALA A CA 1
ATOM 2606 C C . ALA A 1 328 ? -52.938 21.625 -19.094 1 20.52 328 ALA A C 1
ATOM 2608 O O . ALA A 1 328 ? -52.938 22.344 -18.078 1 20.52 328 ALA A O 1
ATOM 2609 N N . THR A 1 329 ? -53.656 20.469 -19.078 1 23.22 329 THR A N 1
ATOM 2610 C CA . THR A 1 329 ? -54.156 19.578 -18.047 1 23.22 329 THR A CA 1
ATOM 2611 C C . THR A 1 329 ? -53.031 19.172 -17.094 1 23.22 329 THR A C 1
ATOM 2613 O O . THR A 1 329 ? -51.938 18.797 -17.547 1 23.22 329 THR A O 1
ATOM 2616 N N . PRO A 1 330 ? -53.094 19.5 -15.742 1 21.47 330 PRO A N 1
ATOM 2617 C CA . PRO A 1 330 ? -52.031 19.406 -14.719 1 21.47 330 PRO A CA 1
ATOM 2618 C C . PRO A 1 330 ? -51.625 17.969 -14.438 1 21.47 330 PRO A C 1
ATOM 2620 O O . PRO A 1 330 ? -52.438 17.156 -14.008 1 21.47 330 PRO A O 1
ATOM 2623 N N . LEU A 1 331 ? -51.062 17.234 -15.5 1 20.77 331 LEU A N 1
ATOM 2624 C CA . LEU A 1 331 ? -50.625 15.898 -15.109 1 20.77 331 LEU A CA 1
ATOM 2625 C C . LEU A 1 331 ? -49.906 15.93 -13.758 1 20.77 331 LEU A C 1
ATOM 2627 O O . LEU A 1 331 ? -49.156 16.859 -13.477 1 20.77 331 LEU A O 1
ATOM 2631 N N . CYS A 1 332 ? -50.438 15.164 -12.758 1 20.64 332 CYS A N 1
ATOM 2632 C CA . CYS A 1 332 ? -50.031 14.992 -11.367 1 20.64 332 CYS A CA 1
ATOM 2633 C C . CYS A 1 332 ? -48.531 14.688 -11.266 1 20.64 332 CYS A C 1
ATOM 2635 O O . CYS A 1 332 ? -48.094 13.594 -11.625 1 20.64 332 CYS A O 1
ATOM 2637 N N . ARG A 1 333 ? -47.688 15.523 -11.758 1 23.27 333 ARG A N 1
ATOM 2638 C CA . ARG A 1 333 ? -46.25 15.297 -11.602 1 23.27 333 ARG A CA 1
ATOM 2639 C C . ARG A 1 333 ? -45.875 15.055 -10.141 1 23.27 333 ARG A C 1
ATOM 2641 O O . ARG A 1 333 ? -46.188 15.883 -9.281 1 23.27 333 ARG A O 1
ATOM 2648 N N . MET A 1 334 ? -45.938 13.758 -9.758 1 22.34 334 MET A N 1
ATOM 2649 C CA . MET A 1 334 ? -45.375 13.391 -8.469 1 22.34 334 MET A CA 1
ATOM 2650 C C . MET A 1 334 ? -44.094 14.156 -8.195 1 22.34 334 MET A C 1
ATOM 2652 O O . MET A 1 334 ? -43.25 14.297 -9.086 1 22.34 334 MET A O 1
ATOM 2656 N N . LYS A 1 335 ? -44.188 15.133 -7.324 1 26.77 335 LYS A N 1
ATOM 2657 C CA . LYS A 1 335 ? -43.219 16.094 -6.805 1 26.77 335 LYS A CA 1
ATOM 2658 C C . LYS A 1 335 ? -41.938 15.406 -6.395 1 26.77 335 LYS A C 1
ATOM 2660 O O . LYS A 1 335 ? -41.875 14.703 -5.383 1 26.77 335 LYS A O 1
ATOM 2665 N N . THR A 1 336 ? -41.312 14.648 -7.285 1 26.83 336 THR A N 1
ATOM 2666 C CA . THR A 1 336 ? -39.969 14.25 -6.887 1 26.83 336 THR A CA 1
ATOM 2667 C C . THR A 1 336 ? -39.188 15.445 -6.355 1 26.83 336 THR A C 1
ATOM 2669 O O . THR A 1 336 ? -39.281 16.547 -6.898 1 26.83 336 THR A O 1
ATOM 2672 N N . SER A 1 337 ? -39.031 15.555 -5.027 1 27.61 337 SER A N 1
ATOM 2673 C CA . SER A 1 337 ? -38.344 16.656 -4.359 1 27.61 337 SER A CA 1
ATOM 2674 C C . SER A 1 337 ? -37.125 17.109 -5.152 1 27.61 337 SER A C 1
ATOM 2676 O O . SER A 1 337 ? -36.375 16.281 -5.664 1 27.61 337 SER A O 1
ATOM 2678 N N . PRO A 1 338 ? -37.219 18.328 -5.754 1 32.44 338 PRO A N 1
ATOM 2679 C CA . PRO A 1 338 ? -36.188 18.953 -6.602 1 32.44 338 PRO A CA 1
ATOM 2680 C C . PRO A 1 338 ? -34.812 18.906 -5.992 1 32.44 338 PRO A C 1
ATOM 2682 O O . PRO A 1 338 ? -33.812 19.203 -6.668 1 32.44 338 PRO A O 1
ATOM 2685 N N . SER A 1 339 ? -34.844 18.734 -4.695 1 31.62 339 SER A N 1
ATOM 2686 C CA . SER A 1 339 ? -33.531 18.906 -4.094 1 31.62 339 SER A CA 1
ATOM 2687 C C . SER A 1 339 ? -32.562 17.812 -4.527 1 31.62 339 SER A C 1
ATOM 2689 O O . SER A 1 339 ? -31.359 18.031 -4.633 1 31.62 339 SER A O 1
ATOM 2691 N N . VAL A 1 340 ? -33.125 16.594 -4.633 1 32.69 340 VAL A N 1
ATOM 2692 C CA . VAL A 1 340 ? -32.219 15.484 -4.961 1 32.69 340 VAL A CA 1
ATOM 2693 C C . VAL A 1 340 ? -31.812 15.578 -6.426 1 32.69 340 VAL A C 1
ATOM 2695 O O . VAL A 1 340 ? -30.703 15.18 -6.781 1 32.69 340 VAL A O 1
ATOM 2698 N N . ALA A 1 341 ? -32.625 16.109 -7.293 1 33.75 341 ALA A N 1
ATOM 2699 C CA . ALA A 1 341 ? -32.312 16.203 -8.711 1 33.75 341 ALA A CA 1
ATOM 2700 C C . ALA A 1 341 ? -31.188 17.203 -8.969 1 33.75 341 ALA A C 1
ATOM 2702 O O . ALA A 1 341 ? -30.328 16.969 -9.828 1 33.75 341 ALA A O 1
ATOM 2703 N N . LYS A 1 342 ? -31.156 18.234 -8.312 1 36.62 342 LYS A N 1
ATOM 2704 C CA . LYS A 1 342 ? -30.078 19.219 -8.461 1 36.62 342 LYS A CA 1
ATOM 2705 C C . LYS A 1 342 ? -28.75 18.688 -7.93 1 36.62 342 LYS A C 1
ATOM 2707 O O . LYS A 1 342 ? -27.703 18.969 -8.492 1 36.62 342 LYS A O 1
ATOM 2712 N N . LEU A 1 343 ? -28.875 17.812 -6.969 1 33.53 343 LEU A N 1
ATOM 2713 C CA . LEU A 1 343 ? -27.641 17.25 -6.418 1 33.53 343 LEU A CA 1
ATOM 2714 C C . LEU A 1 343 ? -27.062 16.188 -7.352 1 33.53 343 LEU A C 1
ATOM 2716 O O . LEU A 1 343 ? -25.844 16.141 -7.57 1 33.53 343 LEU A O 1
ATOM 2720 N N . ILE A 1 344 ? -27.969 15.391 -8.008 1 39.16 344 ILE A N 1
ATOM 2721 C CA . ILE A 1 344 ? -27.484 14.414 -8.984 1 39.16 344 ILE A CA 1
ATOM 2722 C C . ILE A 1 344 ? -26.953 15.141 -10.219 1 39.16 344 ILE A C 1
ATOM 2724 O O . ILE A 1 344 ? -25.922 14.758 -10.766 1 39.16 344 ILE A O 1
ATOM 2728 N N . ALA A 1 345 ? -27.641 16.188 -10.594 1 39.16 345 ALA A N 1
ATOM 2729 C CA . ALA A 1 345 ? -27.156 16.938 -11.758 1 39.16 345 ALA A CA 1
ATOM 2730 C C . ALA A 1 345 ? -25.844 17.656 -11.453 1 39.16 345 ALA A C 1
ATOM 2732 O O . ALA A 1 345 ? -24.953 17.703 -12.297 1 39.16 345 ALA A O 1
ATOM 2733 N N . LYS A 1 346 ? -25.719 18.109 -10.281 1 41.12 346 LYS A N 1
ATOM 2734 C CA . LYS A 1 346 ? -24.5 18.812 -9.891 1 41.12 346 LYS A CA 1
ATOM 2735 C C . LYS A 1 346 ? -23.344 17.828 -9.727 1 41.12 346 LYS A C 1
ATOM 2737 O O . LYS A 1 346 ? -22.219 18.094 -10.188 1 41.12 346 LYS A O 1
ATOM 2742 N N . ASP A 1 347 ? -23.672 16.641 -9.195 1 40.31 347 ASP A N 1
ATOM 2743 C CA . ASP A 1 347 ? -22.625 15.633 -9.031 1 40.31 347 ASP A CA 1
ATOM 2744 C C . ASP A 1 347 ? -22.25 15.008 -10.375 1 40.31 347 ASP A C 1
ATOM 2746 O O . ASP A 1 347 ? -21.078 14.742 -10.641 1 40.31 347 ASP A O 1
ATOM 2750 N N . ALA A 1 348 ? -23.266 14.844 -11.258 1 41.75 348 ALA A N 1
ATOM 2751 C CA . ALA A 1 348 ? -22.969 14.398 -12.609 1 41.75 348 ALA A CA 1
ATOM 2752 C C . ALA A 1 348 ? -22.219 15.469 -13.391 1 41.75 348 ALA A C 1
ATOM 2754 O O . ALA A 1 348 ? -21.281 15.164 -14.148 1 41.75 348 ALA A O 1
ATOM 2755 N N . GLU A 1 349 ? -22.562 16.703 -13.195 1 42.78 349 GLU A N 1
ATOM 2756 C CA . GLU A 1 349 ? -21.844 17.797 -13.852 1 42.78 349 GLU A CA 1
ATOM 2757 C C . GLU A 1 349 ? -20.422 17.922 -13.297 1 42.78 349 GLU A C 1
ATOM 2759 O O . GLU A 1 349 ? -19.469 18.125 -14.055 1 42.78 349 GLU A O 1
ATOM 2764 N N . ASN A 1 350 ? -20.312 17.672 -12.016 1 42.44 350 ASN A N 1
ATOM 2765 C CA . ASN A 1 350 ? -18.984 17.688 -11.422 1 42.44 350 ASN A CA 1
ATOM 2766 C C . ASN A 1 350 ? -18.172 16.469 -11.867 1 42.44 350 ASN A C 1
ATOM 2768 O O . ASN A 1 350 ? -16.969 16.594 -12.141 1 42.44 350 ASN A O 1
ATOM 2772 N N . ALA A 1 351 ? -18.875 15.305 -11.93 1 45.56 351 ALA A N 1
ATOM 2773 C CA . ALA A 1 351 ? -18.203 14.125 -12.477 1 45.56 351 ALA A CA 1
ATOM 2774 C C . ALA A 1 351 ? -17.875 14.32 -13.953 1 45.56 351 ALA A C 1
ATOM 2776 O O . ALA A 1 351 ? -16.781 13.984 -14.398 1 45.56 351 ALA A O 1
ATOM 2777 N N . LEU A 1 352 ? -18.812 14.906 -14.695 1 44.38 352 LEU A N 1
ATOM 2778 C CA . LEU A 1 352 ? -18.562 15.203 -16.109 1 44.38 352 LEU A CA 1
ATOM 2779 C C . LEU A 1 352 ? -17.516 16.297 -16.25 1 44.38 352 LEU A C 1
ATOM 2781 O O . LEU A 1 352 ? -16.656 16.234 -17.125 1 44.38 352 LEU A O 1
ATOM 2785 N N . HIS A 1 353 ? -17.516 17.219 -15.336 1 44.12 353 HIS A N 1
ATOM 2786 C CA . HIS A 1 353 ? -16.5 18.266 -15.328 1 44.12 353 HIS A CA 1
ATOM 2787 C C . HIS A 1 353 ? -15.141 17.703 -14.953 1 44.12 353 HIS A C 1
ATOM 2789 O O . HIS A 1 353 ? -14.133 18.031 -15.586 1 44.12 353 HIS A O 1
ATOM 2795 N N . ALA A 1 354 ? -15.188 16.844 -14.008 1 41.34 354 ALA A N 1
ATOM 2796 C CA . ALA A 1 354 ? -13.945 16.156 -13.672 1 41.34 354 ALA A CA 1
ATOM 2797 C C . ALA A 1 354 ? -13.453 15.312 -14.844 1 41.34 354 ALA A C 1
ATOM 2799 O O . ALA A 1 354 ? -12.258 15.312 -15.156 1 41.34 354 ALA A O 1
ATOM 2800 N N . LEU A 1 355 ? -14.414 14.703 -15.508 1 41.84 355 LEU A N 1
ATOM 2801 C CA . LEU A 1 355 ? -14.047 13.945 -16.703 1 41.84 355 LEU A CA 1
ATOM 2802 C C . LEU A 1 355 ? -13.594 14.875 -17.812 1 41.84 355 LEU A C 1
ATOM 2804 O O . LEU A 1 355 ? -12.648 14.562 -18.531 1 41.84 355 LEU A O 1
ATOM 2808 N N . ARG A 1 356 ? -14.172 16.031 -17.969 1 41.88 356 ARG A N 1
ATOM 2809 C CA . ARG A 1 356 ? -13.797 17 -19 1 41.88 356 ARG A CA 1
ATOM 2810 C C . ARG A 1 356 ? -12.43 17.609 -18.688 1 41.88 356 ARG A C 1
ATOM 2812 O O . ARG A 1 356 ? -11.617 17.812 -19.594 1 41.88 356 ARG A O 1
ATOM 2819 N N . VAL A 1 357 ? -12.164 17.859 -17.484 1 41.84 357 VAL A N 1
ATOM 2820 C CA . VAL A 1 357 ? -10.852 18.375 -17.125 1 41.84 357 VAL A CA 1
ATOM 2821 C C . VAL A 1 357 ? -9.789 17.312 -17.406 1 41.84 357 VAL A C 1
ATOM 2823 O O . VAL A 1 357 ? -8.719 17.609 -17.938 1 41.84 357 VAL A O 1
ATOM 2826 N N . ILE A 1 358 ? -10.164 16.078 -17.203 1 36.31 358 ILE A N 1
ATOM 2827 C CA . ILE A 1 358 ? -9.25 15 -17.562 1 36.31 358 ILE A CA 1
ATOM 2828 C C . ILE A 1 358 ? -9.078 14.945 -19.078 1 36.31 358 ILE A C 1
ATOM 2830 O O . ILE A 1 358 ? -7.961 14.828 -19.578 1 36.31 358 ILE A O 1
ATOM 2834 N N . HIS A 1 359 ? -10.133 15.086 -19.766 1 35.38 359 HIS A N 1
ATOM 2835 C CA . HIS A 1 359 ? -10.055 15.047 -21.219 1 35.38 359 HIS A CA 1
ATOM 2836 C C . HIS A 1 359 ? -9.266 16.234 -21.766 1 35.38 359 HIS A C 1
ATOM 2838 O O . HIS A 1 359 ? -8.469 16.078 -22.688 1 35.38 359 HIS A O 1
ATOM 2844 N N . HIS A 1 360 ? -9.531 17.391 -21.266 1 38.38 360 HIS A N 1
ATOM 2845 C CA . HIS A 1 360 ? -8.844 18.578 -21.766 1 38.38 360 HIS A CA 1
ATOM 2846 C C . HIS A 1 360 ? -7.352 18.516 -21.453 1 38.38 360 HIS A C 1
ATOM 2848 O O . HIS A 1 360 ? -6.531 18.938 -22.281 1 38.38 360 HIS A O 1
ATOM 2854 N N . LYS A 1 361 ? -7.012 18.047 -20.344 1 34.12 361 LYS A N 1
ATOM 2855 C CA . LYS A 1 361 ? -5.594 17.922 -20.031 1 34.12 361 LYS A CA 1
ATOM 2856 C C . LYS A 1 361 ? -4.918 16.875 -20.891 1 34.12 361 LYS A C 1
ATOM 2858 O O . LYS A 1 361 ? -3.727 16.969 -21.188 1 34.12 361 LYS A O 1
ATOM 2863 N N . LEU A 1 362 ? -5.672 15.922 -21.281 1 32.06 362 LEU A N 1
ATOM 2864 C CA . LEU A 1 362 ? -5.098 14.906 -22.156 1 32.06 362 LEU A CA 1
ATOM 2865 C C . LEU A 1 362 ? -4.945 15.438 -23.578 1 32.06 362 LEU A C 1
ATOM 2867 O O . LEU A 1 362 ? -4.078 14.984 -24.328 1 32.06 362 LEU A O 1
ATOM 2871 N N . ASN A 1 363 ? -5.84 16.234 -24 1 31.41 363 ASN A N 1
ATOM 2872 C CA . ASN A 1 363 ? -5.805 16.672 -25.391 1 31.41 363 ASN A CA 1
ATOM 2873 C C . ASN A 1 363 ? -4.867 17.859 -25.578 1 31.41 363 ASN A C 1
ATOM 2875 O O . ASN A 1 363 ? -4.969 18.594 -26.562 1 31.41 363 ASN A O 1
ATOM 2879 N N . LYS A 1 364 ? -4.238 18.312 -24.562 1 33.28 364 LYS A N 1
ATOM 2880 C CA . LYS A 1 364 ? -3.303 19.391 -24.891 1 33.28 364 LYS A CA 1
ATOM 2881 C C . LYS A 1 364 ? -2.16 18.875 -25.766 1 33.28 364 LYS A C 1
ATOM 2883 O O . LYS A 1 364 ? -1.434 17.969 -25.359 1 33.28 364 LYS A O 1
ATOM 2888 N N . GLN A 1 365 ? -2.379 18.875 -27.094 1 30.45 365 GLN A N 1
ATOM 2889 C CA . GLN A 1 365 ? -1.402 18.641 -28.156 1 30.45 365 GLN A CA 1
ATOM 2890 C C . GLN A 1 365 ? -0.148 19.484 -27.938 1 30.45 365 GLN A C 1
ATOM 2892 O O . GLN A 1 365 ? -0.239 20.672 -27.609 1 30.45 365 GLN A O 1
ATOM 2897 N N . PRO A 1 366 ? 0.985 18.875 -27.766 1 29.66 366 PRO A N 1
ATOM 2898 C CA . PRO A 1 366 ? 2.246 19.609 -27.703 1 29.66 366 PRO A CA 1
ATOM 2899 C C . PRO A 1 366 ? 2.475 20.5 -28.922 1 29.66 366 PRO A C 1
ATOM 2901 O O . PRO A 1 366 ? 2.369 20.031 -30.062 1 29.66 366 PRO A O 1
ATOM 2904 N N . ILE A 1 367 ? 2.076 21.703 -28.938 1 29.38 367 ILE A N 1
ATOM 2905 C CA . ILE A 1 367 ? 2.229 22.703 -29.984 1 29.38 367 ILE A CA 1
ATOM 2906 C C . ILE A 1 367 ? 3.697 22.812 -30.391 1 29.38 367 ILE A C 1
ATOM 2908 O O . ILE A 1 367 ? 4.055 23.625 -31.25 1 29.38 367 ILE A O 1
ATOM 2912 N N . ARG A 1 368 ? 4.68 22.234 -29.781 1 29.16 368 ARG A N 1
ATOM 2913 C CA . ARG A 1 368 ? 5.98 22.812 -30.047 1 29.16 368 ARG A CA 1
ATOM 2914 C C . ARG A 1 368 ? 6.41 22.547 -31.5 1 29.16 368 ARG A C 1
ATOM 2916 O O . ARG A 1 368 ? 7.543 22.844 -31.875 1 29.16 368 ARG A O 1
ATOM 2923 N N . GLN A 1 369 ? 5.645 21.812 -32.312 1 26.28 369 GLN A N 1
ATOM 2924 C CA . GLN A 1 369 ? 6.434 21.375 -33.469 1 26.28 369 GLN A CA 1
ATOM 2925 C C . GLN A 1 369 ? 6.785 22.531 -34.375 1 26.28 369 GLN A C 1
ATOM 2927 O O . GLN A 1 369 ? 7.516 22.359 -35.344 1 26.28 369 GLN A O 1
ATOM 2932 N N . HIS A 1 370 ? 6.094 23.609 -34.344 1 28.33 370 HIS A N 1
ATOM 2933 C CA . HIS A 1 370 ? 6.18 24.344 -35.594 1 28.33 370 HIS A CA 1
ATOM 2934 C C . HIS A 1 370 ? 7.52 25.062 -35.719 1 28.33 370 HIS A C 1
ATOM 2936 O O . HIS A 1 370 ? 7.754 25.781 -36.688 1 28.33 370 HIS A O 1
ATOM 2942 N N . LEU A 1 371 ? 8.258 25.25 -34.656 1 28.72 371 LEU A N 1
ATOM 2943 C CA . LEU A 1 371 ? 9.219 26.344 -34.812 1 28.72 371 LEU A CA 1
ATOM 2944 C C . LEU A 1 371 ? 10.352 25.938 -35.75 1 28.72 371 LEU A C 1
ATOM 2946 O O . LEU A 1 371 ? 11.18 26.781 -36.125 1 28.72 371 LEU A O 1
ATOM 2950 N N . MET A 1 372 ? 10.594 24.688 -35.969 1 27.56 372 MET A N 1
ATOM 2951 C CA . MET A 1 372 ? 11.914 24.453 -36.562 1 27.56 372 MET A CA 1
ATOM 2952 C C . MET A 1 372 ? 11.953 24.844 -38.031 1 27.56 372 MET A C 1
ATOM 2954 O O . MET A 1 372 ? 13 24.766 -38.656 1 27.56 372 MET A O 1
ATOM 2958 N N . VAL A 1 373 ? 10.805 25 -38.625 1 29.55 373 VAL A N 1
ATOM 2959 C CA . VAL A 1 373 ? 10.961 24.953 -40.062 1 29.55 373 VAL A CA 1
ATOM 2960 C C . VAL A 1 373 ? 11.578 26.266 -40.562 1 29.55 373 VAL A C 1
ATOM 2962 O O . VAL A 1 373 ? 12.25 26.281 -41.594 1 29.55 373 VAL A O 1
ATOM 2965 N N . ASP A 1 374 ? 11.227 27.359 -39.938 1 29.55 374 ASP A N 1
ATOM 2966 C CA . ASP A 1 374 ? 11.367 28.547 -40.781 1 29.55 374 ASP A CA 1
ATOM 2967 C C . ASP A 1 374 ? 12.836 28.953 -40.906 1 29.55 374 ASP A C 1
ATOM 2969 O O . ASP A 1 374 ? 13.164 29.875 -41.656 1 29.55 374 ASP A O 1
ATOM 2973 N N . GLU A 1 375 ? 13.648 28.5 -40 1 30.92 375 GLU A N 1
ATOM 2974 C CA . GLU A 1 375 ? 14.93 29.203 -40.062 1 30.92 375 GLU A CA 1
ATOM 2975 C C . GLU A 1 375 ? 15.727 28.797 -41.281 1 30.92 375 GLU A C 1
ATOM 2977 O O . GLU A 1 375 ? 16.828 29.312 -41.531 1 30.92 375 GLU A O 1
ATOM 2982 N N . GLN A 1 376 ? 15.297 27.719 -41.938 1 29.33 376 GLN A N 1
ATOM 2983 C CA . GLN A 1 376 ? 16.219 27.297 -43 1 29.33 376 GLN A CA 1
ATOM 2984 C C . GLN A 1 376 ? 16.266 28.328 -44.125 1 29.33 376 GLN A C 1
ATOM 2986 O O . GLN A 1 376 ? 17.109 28.219 -45.031 1 29.33 376 GLN A O 1
ATOM 2991 N N . ARG A 1 377 ? 15.164 29.141 -44.25 1 27.7 377 ARG A N 1
ATOM 2992 C CA . ARG A 1 377 ? 15.109 29.828 -45.531 1 27.7 377 ARG A CA 1
ATOM 2993 C C . ARG A 1 377 ? 16.172 30.922 -45.594 1 27.7 377 ARG A C 1
ATOM 2995 O O . ARG A 1 377 ? 16.531 31.359 -46.688 1 27.7 377 ARG A O 1
ATOM 3002 N N . ARG A 1 378 ? 16.391 31.562 -44.438 1 30.05 378 ARG A N 1
ATOM 3003 C CA . ARG A 1 378 ? 17 32.844 -44.688 1 30.05 378 ARG A CA 1
ATOM 3004 C C . ARG A 1 378 ? 18.438 32.688 -45.188 1 30.05 378 ARG A C 1
ATOM 3006 O O . ARG A 1 378 ? 19.109 33.688 -45.5 1 30.05 378 ARG A O 1
ATOM 3013 N N . ARG A 1 379 ? 19 31.516 -44.75 1 32.03 379 ARG A N 1
ATOM 3014 C CA . ARG A 1 379 ? 20.422 31.625 -45.031 1 32.03 379 ARG A CA 1
ATOM 3015 C C . ARG A 1 379 ? 20.672 31.531 -46.531 1 32.03 379 ARG A C 1
ATOM 3017 O O . ARG A 1 379 ? 21.828 31.578 -47 1 32.03 379 ARG A O 1
ATOM 3024 N N . SER A 1 380 ? 19.578 31.016 -47.188 1 30.12 380 SER A N 1
ATOM 3025 C CA . SER A 1 380 ? 19.984 30.859 -48.562 1 30.12 380 SER A CA 1
ATOM 3026 C C . SER A 1 380 ? 20.016 32.188 -49.312 1 30.12 380 SER A C 1
ATOM 3028 O O . SER A 1 380 ? 20.422 32.281 -50.469 1 30.12 380 SER A O 1
ATOM 3030 N N . GLU A 1 381 ? 19.438 33.219 -48.656 1 26.8 381 GLU A N 1
ATOM 3031 C CA . GLU A 1 381 ? 19.734 34.375 -49.531 1 26.8 381 GLU A CA 1
ATOM 3032 C C . GLU A 1 381 ? 21.172 34.875 -49.312 1 26.8 381 GLU A C 1
ATOM 3034 O O . GLU A 1 381 ? 21.641 34.906 -48.188 1 26.8 381 GLU A O 1
ATOM 3039 N N . MET B 1 1 ? -21.688 3.303 25.672 1 79.88 1 MET B N 1
ATOM 3040 C CA . MET B 1 1 ? -22.75 3.455 24.688 1 79.88 1 MET B CA 1
ATOM 3041 C C . MET B 1 1 ? -22.703 2.322 23.656 1 79.88 1 MET B C 1
ATOM 3043 O O . MET B 1 1 ? -21.625 1.801 23.359 1 79.88 1 MET B O 1
ATOM 3047 N N . LYS B 1 2 ? -23.844 1.878 23.297 1 91.62 2 LYS B N 1
ATOM 3048 C CA . LYS B 1 2 ? -23.922 0.849 22.266 1 91.62 2 LYS B CA 1
ATOM 3049 C C . LYS B 1 2 ? -23.234 1.306 20.984 1 91.62 2 LYS B C 1
ATOM 3051 O O . LYS B 1 2 ? -23.344 2.471 20.594 1 91.62 2 LYS B O 1
ATOM 3056 N N . PRO B 1 3 ? -22.5 0.473 20.344 1 91.38 3 PRO B N 1
ATOM 3057 C CA . PRO B 1 3 ? -21.781 0.829 19.109 1 91.38 3 PRO B CA 1
ATOM 3058 C C . PRO B 1 3 ? -22.703 1.449 18.062 1 91.38 3 PRO B C 1
ATOM 3060 O O . PRO B 1 3 ? -22.297 2.395 17.375 1 91.38 3 PRO B O 1
ATOM 3063 N N . TYR B 1 4 ? -23.875 0.94 17.953 1 92.94 4 TYR B N 1
ATOM 3064 C CA . TYR B 1 4 ? -24.797 1.475 16.953 1 92.94 4 TYR B CA 1
ATOM 3065 C C . TYR B 1 4 ? -25.125 2.934 17.25 1 92.94 4 TYR B C 1
ATOM 3067 O O . TYR B 1 4 ? -25.203 3.754 16.328 1 92.94 4 TYR B O 1
ATOM 3075 N N . LEU B 1 5 ? -25.328 3.262 18.438 1 93.06 5 LEU B N 1
ATOM 3076 C CA . LEU B 1 5 ? -25.641 4.637 18.828 1 93.06 5 LEU B CA 1
ATOM 3077 C C . LEU B 1 5 ? -24.453 5.555 18.578 1 93.06 5 LEU B C 1
ATOM 3079 O O . LEU B 1 5 ? -24.625 6.699 18.156 1 93.06 5 LEU B O 1
ATOM 3083 N N . THR B 1 6 ? -23.297 5.035 18.906 1 91.06 6 THR B N 1
ATOM 3084 C CA . THR B 1 6 ? -22.078 5.805 18.641 1 91.06 6 THR B CA 1
ATOM 3085 C C . THR B 1 6 ? -21.922 6.074 17.141 1 91.06 6 THR B C 1
ATOM 3087 O O . THR B 1 6 ? -21.609 7.191 16.734 1 91.06 6 THR B O 1
ATOM 3090 N N . TRP B 1 7 ? -22.141 5.066 16.359 1 92.44 7 TRP B N 1
ATOM 3091 C CA . TRP B 1 7 ? -22.062 5.211 14.906 1 92.44 7 TRP B CA 1
ATOM 3092 C C . TRP B 1 7 ? -23.094 6.223 14.406 1 92.44 7 TRP B C 1
ATOM 3094 O O . TRP B 1 7 ? -22.781 7.098 13.602 1 92.44 7 TRP B O 1
ATOM 3104 N N . LYS B 1 8 ? -24.328 6.047 14.906 1 93.44 8 LYS B N 1
ATOM 3105 C CA . LYS B 1 8 ? -25.422 6.918 14.477 1 93.44 8 LYS B CA 1
ATOM 3106 C C . LYS B 1 8 ? -25.109 8.383 14.797 1 93.44 8 LYS B C 1
ATOM 3108 O O . LYS B 1 8 ? -25.359 9.266 13.969 1 93.44 8 LYS B O 1
ATOM 3113 N N . GLU B 1 9 ? -24.641 8.648 15.906 1 91.06 9 GLU B N 1
ATOM 3114 C CA . GLU B 1 9 ? -24.297 10 16.312 1 91.06 9 GLU B CA 1
ATOM 3115 C C . GLU B 1 9 ? -23.203 10.594 15.422 1 91.06 9 GLU B C 1
ATOM 3117 O O . GLU B 1 9 ? -23.312 11.734 14.977 1 91.06 9 GLU B O 1
ATOM 3122 N N . GLN B 1 10 ? -22.25 9.781 15.219 1 88.81 10 GLN B N 1
ATOM 3123 C CA . GLN B 1 10 ? -21.156 10.25 14.375 1 88.81 10 GLN B CA 1
ATOM 3124 C C . GLN B 1 10 ? -21.625 10.469 12.938 1 88.81 10 GLN B C 1
ATOM 3126 O O . GLN B 1 10 ? -21.219 11.43 12.289 1 88.81 10 GLN B O 1
ATOM 3131 N N . PHE B 1 11 ? -22.422 9.562 12.477 1 92.12 11 PHE B N 1
ATOM 3132 C CA . PHE B 1 11 ? -22.938 9.656 11.125 1 92.12 11 PHE B CA 1
ATOM 3133 C C . PHE B 1 11 ? -23.766 10.93 10.953 1 92.12 11 PHE B C 1
ATOM 3135 O O . PHE B 1 11 ? -23.641 11.625 9.938 1 92.12 11 PHE B O 1
ATOM 3142 N N . MET B 1 12 ? -24.578 11.203 11.883 1 91.88 12 MET B N 1
ATOM 3143 C CA . MET B 1 12 ? -25.406 12.398 11.844 1 91.88 12 MET B CA 1
ATOM 3144 C C . MET B 1 12 ? -24.547 13.664 11.844 1 91.88 12 MET B C 1
ATOM 3146 O O . MET B 1 12 ? -24.875 14.633 11.156 1 91.88 12 MET B O 1
ATOM 3150 N N . LYS B 1 13 ? -23.531 13.609 12.555 1 86.44 13 LYS B N 1
ATOM 3151 C CA . LYS B 1 13 ? -22.625 14.75 12.586 1 86.44 13 LYS B CA 1
ATOM 3152 C C . LYS B 1 13 ? -21.906 14.914 11.25 1 86.44 13 LYS B C 1
ATOM 3154 O O . LYS B 1 13 ? -21.781 16.031 10.734 1 86.44 13 LYS B O 1
ATOM 3159 N N . ASP B 1 14 ? -21.453 13.828 10.68 1 86.75 14 ASP B N 1
ATOM 3160 C CA . ASP B 1 14 ? -20.688 13.828 9.43 1 86.75 14 ASP B CA 1
ATOM 3161 C C . ASP B 1 14 ? -21.562 14.312 8.273 1 86.75 14 ASP B C 1
ATOM 3163 O O . ASP B 1 14 ? -21.078 14.961 7.348 1 86.75 14 ASP B O 1
ATOM 3167 N N . ARG B 1 15 ? -22.859 13.93 8.352 1 88.19 15 ARG B N 1
ATOM 3168 C CA . ARG B 1 15 ? -23.734 14.211 7.215 1 88.19 15 ARG B CA 1
ATOM 3169 C C . ARG B 1 15 ? -24.672 15.367 7.516 1 88.19 15 ARG B C 1
ATOM 3171 O O . ARG B 1 15 ? -25.484 15.75 6.668 1 88.19 15 ARG B O 1
ATOM 3178 N N . CYS B 1 16 ? -24.562 15.938 8.633 1 84.81 16 CYS B N 1
ATOM 3179 C CA . CYS B 1 16 ? -25.422 17.047 9.062 1 84.81 16 CYS B CA 1
ATOM 3180 C C . CYS B 1 16 ? -26.891 16.734 8.812 1 84.81 16 CYS B C 1
ATOM 3182 O O . CYS B 1 16 ? -27.594 17.516 8.172 1 84.81 16 CYS B O 1
ATOM 3184 N N . CYS B 1 17 ? -27.297 15.617 9.266 1 88.88 17 CYS B N 1
ATOM 3185 C CA . CYS B 1 17 ? -28.688 15.219 9.086 1 88.88 17 CYS B CA 1
ATOM 3186 C C . CYS B 1 17 ? -29.359 14.914 10.422 1 88.88 17 CYS B C 1
ATOM 3188 O O . CYS B 1 17 ? -28.672 14.664 11.414 1 88.88 17 CYS B O 1
ATOM 3190 N N . ASP B 1 18 ? -30.734 15.008 10.383 1 91.25 18 ASP B N 1
ATOM 3191 C CA . ASP B 1 18 ? -31.5 14.742 11.586 1 91.25 18 ASP B CA 1
ATOM 3192 C C . ASP B 1 18 ? -31.797 13.25 11.727 1 91.25 18 ASP B C 1
ATOM 3194 O O . ASP B 1 18 ? -31.547 12.469 10.805 1 91.25 18 ASP B O 1
ATOM 3198 N N . GLU B 1 19 ? -32.312 12.852 12.844 1 92.81 19 GLU B N 1
ATOM 3199 C CA . GLU B 1 19 ? -32.562 11.453 13.18 1 92.81 19 GLU B CA 1
ATOM 3200 C C . GLU B 1 19 ? -33.594 10.82 12.219 1 92.81 19 GLU B C 1
ATOM 3202 O O . GLU B 1 19 ? -33.469 9.648 11.859 1 92.81 19 GLU B O 1
ATOM 3207 N N . LYS B 1 20 ? -34.531 11.594 11.734 1 91.5 20 LYS B N 1
ATOM 3208 C CA . LYS B 1 20 ? -35.562 11.062 10.859 1 91.5 20 LYS B CA 1
ATOM 3209 C C . LYS B 1 20 ? -35.031 10.82 9.453 1 91.5 20 LYS B C 1
ATOM 3211 O O . LYS B 1 20 ? -35.594 10.031 8.695 1 91.5 20 LYS B O 1
ATOM 3216 N N . GLU B 1 21 ? -33.969 11.445 9.133 1 94.5 21 GLU B N 1
ATOM 3217 C CA . GLU B 1 21 ? -33.469 11.383 7.773 1 94.5 21 GLU B CA 1
ATOM 3218 C C . GLU B 1 21 ? -32.25 10.453 7.684 1 94.5 21 GLU B C 1
ATOM 3220 O O . GLU B 1 21 ? -31.656 10.297 6.617 1 94.5 21 GLU B O 1
ATOM 3225 N N . VAL B 1 22 ? -31.969 9.82 8.742 1 93.25 22 VAL B N 1
ATOM 3226 C CA . VAL B 1 22 ? -30.75 9.023 8.812 1 93.25 22 VAL B CA 1
ATOM 3227 C C . VAL B 1 22 ? -30.797 7.914 7.766 1 93.25 22 VAL B C 1
ATOM 3229 O O . VAL B 1 22 ? -29.812 7.684 7.051 1 93.25 22 VAL B O 1
ATOM 3232 N N . TYR B 1 23 ? -31.906 7.258 7.629 1 93.5 23 TYR B N 1
ATOM 3233 C CA . TYR B 1 23 ? -32.031 6.141 6.695 1 93.5 23 TYR B CA 1
ATOM 3234 C C . TYR B 1 23 ? -31.828 6.609 5.258 1 93.5 23 TYR B C 1
ATOM 3236 O O . TYR B 1 23 ? -31.109 5.984 4.484 1 93.5 23 TYR B O 1
ATOM 3244 N N . LYS B 1 24 ? -32.5 7.652 4.949 1 93.75 24 LYS B N 1
ATOM 3245 C CA . LYS B 1 24 ? -32.344 8.219 3.611 1 93.75 24 LYS B CA 1
ATOM 3246 C C . LYS B 1 24 ? -30.906 8.633 3.326 1 93.75 24 LYS B C 1
ATOM 3248 O O . LYS B 1 24 ? -30.391 8.359 2.244 1 93.75 24 LYS B O 1
ATOM 3253 N N . GLU B 1 25 ? -30.266 9.25 4.305 1 92.88 25 GLU B N 1
ATOM 3254 C CA . GLU B 1 25 ? -28.906 9.727 4.117 1 92.88 25 GLU B CA 1
ATOM 3255 C C . GLU B 1 25 ? -27.922 8.555 4.031 1 92.88 25 GLU B C 1
ATOM 3257 O O . GLU B 1 25 ? -26.906 8.648 3.342 1 92.88 25 GLU B O 1
ATOM 3262 N N . VAL B 1 26 ? -28.203 7.508 4.723 1 94.25 26 VAL B N 1
ATOM 3263 C CA . VAL B 1 26 ? -27.359 6.316 4.641 1 94.25 26 VAL B CA 1
ATOM 3264 C C . VAL B 1 26 ? -27.422 5.742 3.229 1 94.25 26 VAL B C 1
ATOM 3266 O O . VAL B 1 26 ? -26.391 5.332 2.68 1 94.25 26 VAL B O 1
ATOM 3269 N N . LEU B 1 27 ? -28.547 5.746 2.646 1 93.62 27 LEU B N 1
ATOM 3270 C CA . LEU B 1 27 ? -28.703 5.254 1.283 1 93.62 27 LEU B CA 1
ATOM 3271 C C . LEU B 1 27 ? -27.938 6.129 0.296 1 93.62 27 LEU B C 1
ATOM 3273 O O . LEU B 1 27 ? -27.25 5.621 -0.592 1 93.62 27 LEU B O 1
ATOM 3277 N N . ILE B 1 28 ? -28.078 7.383 0.521 1 92.12 28 ILE B N 1
ATOM 3278 C CA . ILE B 1 28 ? -27.406 8.328 -0.364 1 92.12 28 ILE B CA 1
ATOM 3279 C C . ILE B 1 28 ? -25.891 8.195 -0.196 1 92.12 28 ILE B C 1
ATOM 3281 O O . ILE B 1 28 ? -25.156 8.133 -1.183 1 92.12 28 ILE B O 1
ATOM 3285 N N . ALA B 1 29 ? -25.422 8.164 1.039 1 90.81 29 ALA B N 1
ATOM 3286 C CA . ALA B 1 29 ? -24 8.078 1.351 1 90.81 29 ALA B CA 1
ATOM 3287 C C . ALA B 1 29 ? -23.406 6.766 0.85 1 90.81 29 ALA B C 1
ATOM 3289 O O . ALA B 1 29 ? -22.219 6.691 0.559 1 90.81 29 ALA B O 1
ATOM 3290 N N . SER B 1 30 ? -24.188 5.715 0.739 1 93.5 30 SER B N 1
ATOM 3291 C CA . SER B 1 30 ? -23.719 4.398 0.323 1 93.5 30 SER B CA 1
ATOM 3292 C C . SER B 1 30 ? -23.625 4.301 -1.196 1 93.5 30 SER B C 1
ATOM 3294 O O . SER B 1 30 ? -22.953 3.408 -1.727 1 93.5 30 SER B O 1
ATOM 3296 N N . THR B 1 31 ? -24.25 5.129 -1.945 1 93 31 THR B N 1
ATOM 3297 C CA . THR B 1 31 ? -24.406 5.035 -3.393 1 93 31 THR B CA 1
ATOM 3298 C C . THR B 1 31 ? -23.047 5.016 -4.082 1 93 31 THR B C 1
ATOM 3300 O O . THR B 1 31 ? -22.766 4.133 -4.895 1 93 31 THR B O 1
ATOM 3303 N N . PRO B 1 32 ? -22.125 5.984 -3.732 1 91.25 32 PRO B N 1
ATOM 3304 C CA . PRO B 1 32 ? -20.844 5.945 -4.422 1 91.25 32 PRO B CA 1
ATOM 3305 C C . PRO B 1 32 ? -20.062 4.652 -4.164 1 91.25 32 PRO B C 1
ATOM 3307 O O . PRO B 1 32 ? -19.375 4.156 -5.055 1 91.25 32 PRO B O 1
ATOM 3310 N N . HIS B 1 33 ? -20.141 4.133 -3.016 1 94.31 33 HIS B N 1
ATOM 3311 C CA . HIS B 1 33 ? -19.422 2.91 -2.656 1 94.31 33 HIS B CA 1
ATOM 3312 C C . HIS B 1 33 ? -20.047 1.695 -3.346 1 94.31 33 HIS B C 1
ATOM 3314 O O . HIS B 1 33 ? -19.312 0.817 -3.824 1 94.31 33 HIS B O 1
ATOM 3320 N N . VAL B 1 34 ? -21.359 1.66 -3.428 1 95.56 34 VAL B N 1
ATOM 3321 C CA . VAL B 1 34 ? -22.047 0.58 -4.121 1 95.56 34 VAL B CA 1
ATOM 3322 C C . VAL B 1 34 ? -21.734 0.635 -5.613 1 95.56 34 VAL B C 1
ATOM 3324 O O . VAL B 1 34 ? -21.516 -0.4 -6.246 1 95.56 34 VAL B O 1
ATOM 3327 N N . LEU B 1 35 ? -21.719 1.811 -6.141 1 95.06 35 LEU B N 1
ATOM 3328 C CA . LEU B 1 35 ? -21.422 1.988 -7.555 1 95.06 35 LEU B CA 1
ATOM 3329 C C . LEU B 1 35 ? -20 1.52 -7.867 1 95.06 35 LEU B C 1
ATOM 3331 O O . LEU B 1 35 ? -19.766 0.899 -8.906 1 95.06 35 LEU B O 1
ATOM 3335 N N . LEU B 1 36 ? -19.078 1.801 -6.977 1 95.88 36 LEU B N 1
ATOM 3336 C CA . LEU B 1 36 ? -17.703 1.372 -7.16 1 95.88 36 LEU B CA 1
ATOM 3337 C C . LEU B 1 36 ? -17.594 -0.149 -7.152 1 95.88 36 LEU B C 1
ATOM 3339 O O . LEU B 1 36 ? -16.891 -0.731 -7.98 1 95.88 36 LEU B O 1
ATOM 3343 N N . ASN B 1 37 ? -18.266 -0.798 -6.289 1 97.12 37 ASN B N 1
ATOM 3344 C CA . ASN B 1 37 ? -18.297 -2.256 -6.238 1 97.12 37 ASN B CA 1
ATOM 3345 C C . ASN B 1 37 ? -18.969 -2.85 -7.469 1 97.12 37 ASN B C 1
ATOM 3347 O O . ASN B 1 37 ? -18.531 -3.869 -8 1 97.12 37 ASN B O 1
ATOM 3351 N N . LEU B 1 38 ? -20.031 -2.195 -7.906 1 97.56 38 LEU B N 1
ATOM 3352 C CA . LEU B 1 38 ? -20.719 -2.645 -9.109 1 97.56 38 LEU B CA 1
ATOM 3353 C C . LEU B 1 38 ? -19.828 -2.494 -10.336 1 97.56 38 LEU B C 1
ATOM 3355 O O . LEU B 1 38 ? -19.812 -3.354 -11.219 1 97.56 38 LEU B O 1
ATOM 3359 N N . LEU B 1 39 ? -19.094 -1.401 -10.375 1 97.94 39 LEU B N 1
ATOM 3360 C CA . LEU B 1 39 ? -18.156 -1.192 -11.461 1 97.94 39 LEU B CA 1
ATOM 3361 C C . LEU B 1 39 ? -17.125 -2.318 -11.516 1 97.94 39 LEU B C 1
ATOM 3363 O O . LEU B 1 39 ? -16.766 -2.793 -12.594 1 97.94 39 LEU B O 1
ATOM 3367 N N . LEU B 1 40 ? -16.656 -2.734 -10.383 1 98.06 40 LEU B N 1
ATOM 3368 C CA . LEU B 1 40 ? -15.695 -3.83 -10.32 1 98.06 40 LEU B CA 1
ATOM 3369 C C . LEU B 1 40 ? -16.312 -5.121 -10.844 1 98.06 40 LEU B C 1
ATOM 3371 O O . LEU B 1 40 ? -15.656 -5.867 -11.586 1 98.06 40 LEU B O 1
ATOM 3375 N N . VAL B 1 41 ? -17.562 -5.383 -10.523 1 98.12 41 VAL B N 1
ATOM 3376 C CA . VAL B 1 41 ? -18.25 -6.594 -10.969 1 98.12 41 VAL B CA 1
ATOM 3377 C C . VAL B 1 41 ? -18.391 -6.566 -12.492 1 98.12 41 VAL B C 1
ATOM 3379 O O . VAL B 1 41 ? -18.125 -7.562 -13.164 1 98.12 41 VAL B O 1
ATOM 3382 N N . VAL B 1 42 ? -18.797 -5.441 -13.016 1 98.5 42 VAL B N 1
ATOM 3383 C CA . VAL B 1 42 ? -18.953 -5.297 -14.461 1 98.5 42 VAL B CA 1
ATOM 3384 C C . VAL B 1 42 ? -17.594 -5.469 -15.148 1 98.5 42 VAL B C 1
ATOM 3386 O O . VAL B 1 42 ? -17.5 -6.121 -16.188 1 98.5 42 VAL B O 1
ATOM 3389 N N . TYR B 1 43 ? -16.578 -4.891 -14.555 1 98.75 43 TYR B N 1
ATOM 3390 C CA . TYR B 1 43 ? -15.242 -5.004 -15.117 1 98.75 43 TYR B CA 1
ATOM 3391 C C . TYR B 1 43 ? -14.773 -6.453 -15.117 1 98.75 43 TYR B C 1
ATOM 3393 O O . TYR B 1 43 ? -14.109 -6.895 -16.062 1 98.75 43 TYR B O 1
ATOM 3401 N N . LEU B 1 44 ? -15.109 -7.18 -14.086 1 98.56 44 LEU B N 1
ATOM 3402 C CA . LEU B 1 44 ? -14.75 -8.594 -13.992 1 98.56 44 LEU B CA 1
ATOM 3403 C C . LEU B 1 44 ? -15.445 -9.398 -15.094 1 98.56 44 LEU B C 1
ATOM 3405 O O . LEU B 1 44 ? -14.812 -10.242 -15.734 1 98.56 44 LEU B O 1
ATOM 3409 N N . LEU B 1 45 ? -16.719 -9.141 -15.266 1 98.56 45 LEU B N 1
ATOM 3410 C CA . LEU B 1 45 ? -17.453 -9.836 -16.312 1 98.56 45 LEU B CA 1
ATOM 3411 C C . LEU B 1 45 ? -16.891 -9.5 -17.688 1 98.56 45 LEU B C 1
ATOM 3413 O O . LEU B 1 45 ? -16.719 -10.383 -18.531 1 98.56 45 LEU B O 1
ATOM 3417 N N . PHE B 1 46 ? -16.578 -8.266 -17.844 1 98.62 46 PHE B N 1
ATOM 3418 C CA . PHE B 1 46 ? -15.961 -7.828 -19.078 1 98.62 46 PHE B CA 1
ATOM 3419 C C . PHE B 1 46 ? -14.641 -8.555 -19.312 1 98.62 46 PHE B C 1
ATOM 3421 O O . PHE B 1 46 ? -14.375 -9.031 -20.422 1 98.62 46 PHE B O 1
ATOM 3428 N N . GLY B 1 47 ? -13.82 -8.578 -18.281 1 98.75 47 GLY B N 1
ATOM 3429 C CA . GLY B 1 47 ? -12.539 -9.266 -18.406 1 98.75 47 GLY B CA 1
ATOM 3430 C C . GLY B 1 47 ? -12.68 -10.734 -18.719 1 98.75 47 GLY B C 1
ATOM 3431 O O . GLY B 1 47 ? -11.891 -11.289 -19.5 1 98.75 47 GLY B O 1
ATOM 3432 N N . THR B 1 48 ? -13.648 -11.383 -18.141 1 98.69 48 THR B N 1
ATOM 3433 C CA . THR B 1 48 ? -13.883 -12.805 -18.391 1 98.69 48 THR B CA 1
ATOM 3434 C C . THR B 1 48 ? -14.258 -13.031 -19.844 1 98.69 48 THR B C 1
ATOM 3436 O O . THR B 1 48 ? -13.703 -13.914 -20.5 1 98.69 48 THR B O 1
ATOM 3439 N N . PHE B 1 49 ? -15.109 -12.219 -20.391 1 98.56 49 PHE B N 1
ATOM 3440 C CA . PHE B 1 49 ? -15.492 -12.328 -21.797 1 98.56 49 PHE B CA 1
ATOM 3441 C C . PHE B 1 49 ? -14.312 -12.008 -22.703 1 98.56 49 PHE B C 1
ATOM 3443 O O . PHE B 1 49 ? -14.094 -12.703 -23.703 1 98.56 49 PHE B O 1
ATOM 3450 N N . LEU B 1 50 ? -13.594 -11.008 -22.344 1 98.62 50 LEU B N 1
ATOM 3451 C CA . LEU B 1 50 ? -12.453 -10.578 -23.141 1 98.62 50 LEU B CA 1
ATOM 3452 C C . LEU B 1 50 ? -11.406 -11.688 -23.234 1 98.62 50 LEU B C 1
ATOM 3454 O O . LEU B 1 50 ? -10.914 -11.992 -24.328 1 98.62 50 LEU B O 1
ATOM 3458 N N . MET B 1 51 ? -11.094 -12.344 -22.094 1 98.69 51 MET B N 1
ATOM 3459 C CA . MET B 1 51 ? -10.031 -13.344 -22.078 1 98.69 51 MET B CA 1
ATOM 3460 C C . MET B 1 51 ? -10.477 -14.625 -22.781 1 98.69 51 MET B C 1
ATOM 3462 O O . MET B 1 51 ? -9.672 -15.312 -23.406 1 98.69 51 MET B O 1
ATOM 3466 N N . ARG B 1 52 ? -11.75 -14.961 -22.625 1 98.44 52 ARG B N 1
ATOM 3467 C CA . ARG B 1 52 ? -12.273 -16.125 -23.344 1 98.44 52 ARG B CA 1
ATOM 3468 C C . ARG B 1 52 ? -12.289 -15.875 -24.844 1 98.44 52 ARG B C 1
ATOM 3470 O O . ARG B 1 52 ? -12.07 -16.797 -25.625 1 98.44 52 ARG B O 1
ATOM 3477 N N . PHE B 1 53 ? -12.5 -14.609 -25.266 1 98.06 53 PHE B N 1
ATOM 3478 C CA . PHE B 1 53 ? -12.469 -14.234 -26.672 1 98.06 53 PHE B CA 1
ATOM 3479 C C . PHE B 1 53 ? -11.039 -14.211 -27.203 1 98.06 53 PHE B C 1
ATOM 3481 O O . PHE B 1 53 ? -10.773 -14.672 -28.312 1 98.06 53 PHE B O 1
ATOM 3488 N N . ALA B 1 54 ? -10.078 -13.734 -26.438 1 98.12 54 ALA B N 1
ATOM 3489 C CA . ALA B 1 54 ? -8.719 -13.453 -26.891 1 98.12 54 ALA B CA 1
ATOM 3490 C C . ALA B 1 54 ? -7.867 -14.719 -26.891 1 98.12 54 ALA B C 1
ATOM 3492 O O . ALA B 1 54 ? -6.867 -14.805 -27.609 1 98.12 54 ALA B O 1
ATOM 3493 N N . ASP B 1 55 ? -8.211 -15.719 -26.016 1 98.38 55 ASP B N 1
ATOM 3494 C CA . ASP B 1 55 ? -7.406 -16.922 -25.859 1 98.38 55 ASP B CA 1
ATOM 3495 C C . ASP B 1 55 ? -8.273 -18.188 -25.969 1 98.38 55 ASP B C 1
ATOM 3497 O O . ASP B 1 55 ? -9.102 -18.453 -25.094 1 98.38 55 ASP B O 1
ATOM 3501 N N . GLU B 1 56 ? -8.039 -19.031 -26.938 1 97.25 56 GLU B N 1
ATOM 3502 C CA . GLU B 1 56 ? -8.852 -20.203 -27.266 1 97.25 56 GLU B CA 1
ATOM 3503 C C . GLU B 1 56 ? -8.797 -21.219 -26.141 1 97.25 56 GLU B C 1
ATOM 3505 O O . GLU B 1 56 ? -9.789 -21.906 -25.875 1 97.25 56 GLU B O 1
ATOM 3510 N N . ILE B 1 57 ? -7.688 -21.328 -25.469 1 97 57 ILE B N 1
ATOM 3511 C CA . ILE B 1 57 ? -7.531 -22.297 -24.391 1 97 57 ILE B CA 1
ATOM 3512 C C . ILE B 1 57 ? -8.367 -21.875 -23.188 1 97 57 ILE B C 1
ATOM 3514 O O . ILE B 1 57 ? -8.984 -22.703 -22.531 1 97 57 ILE B O 1
ATOM 3518 N N . ILE B 1 58 ? -8.438 -20.578 -22.906 1 97.75 58 ILE B N 1
ATOM 3519 C CA . ILE B 1 58 ? -9.266 -20.062 -21.828 1 97.75 58 ILE B CA 1
ATOM 3520 C C . ILE B 1 58 ? -10.742 -20.203 -22.203 1 97.75 58 ILE B C 1
ATOM 3522 O O . ILE B 1 58 ? -11.586 -20.469 -21.344 1 97.75 58 ILE B O 1
ATOM 3526 N N . ALA B 1 59 ? -11.023 -20.078 -23.5 1 97.5 59 ALA B N 1
ATOM 3527 C CA . ALA B 1 59 ? -12.391 -20.203 -24 1 97.5 59 ALA B CA 1
ATOM 3528 C C . ALA B 1 59 ? -12.938 -21.609 -23.75 1 97.5 59 ALA B C 1
ATOM 3530 O O . ALA B 1 59 ? -14.156 -21.797 -23.641 1 97.5 59 ALA B O 1
ATOM 3531 N N . LYS B 1 60 ? -12.102 -22.594 -23.688 1 97.56 60 LYS B N 1
ATOM 3532 C CA . LYS B 1 60 ? -12.516 -23.984 -23.516 1 97.56 60 LYS B CA 1
ATOM 3533 C C . LYS B 1 60 ? -12.859 -24.266 -22.047 1 97.56 60 LYS B C 1
ATOM 3535 O O . LYS B 1 60 ? -13.508 -25.281 -21.75 1 97.56 60 LYS B O 1
ATOM 3540 N N . GLU B 1 61 ? -12.367 -23.422 -21.141 1 96.88 61 GLU B N 1
ATOM 3541 C CA . GLU B 1 61 ? -12.742 -23.562 -19.734 1 96.88 61 GLU B CA 1
ATOM 3542 C C . GLU B 1 61 ? -14.188 -23.141 -19.5 1 96.88 61 GLU B C 1
ATOM 3544 O O . GLU B 1 61 ? -14.727 -22.312 -20.234 1 96.88 61 GLU B O 1
ATOM 3549 N N . ASP B 1 62 ? -14.797 -23.766 -18.516 1 97.31 62 ASP B N 1
ATOM 3550 C CA . ASP B 1 62 ? -16.125 -23.312 -18.094 1 97.31 62 ASP B CA 1
ATOM 3551 C C . ASP B 1 62 ? -16.078 -21.859 -17.641 1 97.31 62 ASP B C 1
ATOM 3553 O O . ASP B 1 62 ? -15.008 -21.312 -17.375 1 97.31 62 ASP B O 1
ATOM 3557 N N . PHE B 1 63 ? -17.203 -21.266 -17.578 1 97.69 63 PHE B N 1
ATOM 3558 C CA . PHE B 1 63 ? -17.281 -19.844 -17.25 1 97.69 63 PHE B CA 1
ATOM 3559 C C . PHE B 1 63 ? -16.797 -19.578 -15.836 1 97.69 63 PHE B C 1
ATOM 3561 O O . PHE B 1 63 ? -16.078 -18.609 -15.594 1 97.69 63 PHE B O 1
ATOM 3568 N N . GLN B 1 64 ? -17.125 -20.469 -14.891 1 97.94 64 GLN B N 1
ATOM 3569 C CA . GLN B 1 64 ? -16.797 -20.25 -13.484 1 97.94 64 GLN B CA 1
ATOM 3570 C C . GLN B 1 64 ? -15.281 -20.25 -13.281 1 97.94 64 GLN B C 1
ATOM 3572 O O . GLN B 1 64 ? -14.734 -19.312 -12.68 1 97.94 64 GLN B O 1
ATOM 3577 N N . PRO B 1 65 ? -14.586 -21.219 -13.852 1 98.19 65 PRO B N 1
ATOM 3578 C CA . PRO B 1 65 ? -13.125 -21.172 -13.742 1 98.19 65 PRO B CA 1
ATOM 3579 C C . PRO B 1 65 ? -12.523 -19.953 -14.453 1 98.19 65 PRO B C 1
ATOM 3581 O O . PRO B 1 65 ? -11.539 -19.391 -13.977 1 98.19 65 PRO B O 1
ATOM 3584 N N . SER B 1 66 ? -13.102 -19.547 -15.562 1 98.44 66 SER B N 1
ATOM 3585 C CA . SER B 1 66 ? -12.625 -18.375 -16.281 1 98.44 66 SER B CA 1
ATOM 3586 C C . SER B 1 66 ? -12.844 -17.109 -15.461 1 98.44 66 SER B C 1
ATOM 3588 O O . SER B 1 66 ? -12 -16.203 -15.453 1 98.44 66 SER B O 1
ATOM 3590 N N . LEU B 1 67 ? -13.969 -17.047 -14.789 1 98.56 67 LEU B N 1
ATOM 3591 C CA . LEU B 1 67 ? -14.289 -15.914 -13.93 1 98.56 67 LEU B CA 1
ATOM 3592 C C . LEU B 1 67 ? -13.32 -15.836 -12.758 1 98.56 67 LEU B C 1
ATOM 3594 O O . LEU B 1 67 ? -12.812 -14.758 -12.43 1 98.56 67 LEU B O 1
ATOM 3598 N N . LEU B 1 68 ? -13.07 -16.969 -12.148 1 98.44 68 LEU B N 1
ATOM 3599 C CA . LEU B 1 68 ? -12.125 -17 -11.039 1 98.44 68 LEU B CA 1
ATOM 3600 C C . LEU B 1 68 ? -10.727 -16.594 -11.508 1 98.44 68 LEU B C 1
ATOM 3602 O O . LEU B 1 68 ? -10.008 -15.891 -10.797 1 98.44 68 LEU B O 1
ATOM 3606 N N . PHE B 1 69 ? -10.422 -17.031 -12.703 1 98.5 69 PHE B N 1
ATOM 3607 C CA . PHE B 1 69 ? -9.133 -16.688 -13.297 1 98.5 69 PHE B CA 1
ATOM 3608 C C . PHE B 1 69 ? -8.992 -15.172 -13.445 1 98.5 69 PHE B C 1
ATOM 3610 O O . PHE B 1 69 ? -7.98 -14.594 -13.039 1 98.5 69 PHE B O 1
ATOM 3617 N N . THR B 1 70 ? -9.914 -14.539 -14.031 1 98.62 70 THR B N 1
ATOM 3618 C CA . THR B 1 70 ? -9.836 -13.102 -14.25 1 98.62 70 THR B CA 1
ATOM 3619 C C . THR B 1 70 ? -9.859 -12.352 -12.922 1 98.62 70 THR B C 1
ATOM 3621 O O . THR B 1 70 ? -9.148 -11.359 -12.75 1 98.62 70 THR B O 1
ATOM 3624 N N . PHE B 1 71 ? -10.633 -12.875 -12.008 1 98.69 71 PHE B N 1
ATOM 3625 C CA . PHE B 1 71 ? -10.727 -12.273 -10.688 1 98.69 71 PHE B CA 1
ATOM 3626 C C . PHE B 1 71 ? -9.398 -12.359 -9.953 1 98.69 71 PHE B C 1
ATOM 3628 O O . PHE B 1 71 ? -8.891 -11.352 -9.453 1 98.69 71 PHE B O 1
ATOM 3635 N N . THR B 1 72 ? -8.758 -13.555 -9.844 1 98.56 72 THR B N 1
ATOM 3636 C CA . THR B 1 72 ? -7.5 -13.734 -9.133 1 98.56 72 THR B CA 1
ATOM 3637 C C . THR B 1 72 ? -6.363 -13.016 -9.859 1 98.56 72 THR B C 1
ATOM 3639 O O . THR B 1 72 ? -5.402 -12.57 -9.227 1 98.56 72 THR B O 1
ATOM 3642 N N . THR B 1 73 ? -6.504 -12.82 -11.133 1 98.69 73 THR B N 1
ATOM 3643 C CA . THR B 1 73 ? -5.5 -12.094 -11.906 1 98.69 73 THR B CA 1
ATOM 3644 C C . THR B 1 73 ? -5.422 -10.641 -11.461 1 98.69 73 THR B C 1
ATOM 3646 O O . THR B 1 73 ? -4.336 -10.133 -11.164 1 98.69 73 THR B O 1
ATOM 3649 N N . ILE B 1 74 ? -6.523 -10 -11.344 1 98.12 74 ILE B N 1
ATOM 3650 C CA . ILE B 1 74 ? -6.461 -8.594 -10.969 1 98.12 74 ILE B CA 1
ATOM 3651 C C . ILE B 1 74 ? -6.289 -8.469 -9.453 1 98.12 74 ILE B C 1
ATOM 3653 O O . ILE B 1 74 ? -5.969 -7.395 -8.945 1 98.12 74 ILE B O 1
ATOM 3657 N N . MET B 1 75 ? -6.43 -9.57 -8.711 1 98.06 75 MET B N 1
ATOM 3658 C CA . MET B 1 75 ? -6.016 -9.641 -7.309 1 98.06 75 MET B CA 1
ATOM 3659 C C . MET B 1 75 ? -4.516 -9.898 -7.199 1 98.06 75 MET B C 1
ATOM 3661 O O . MET B 1 75 ? -3.965 -9.914 -6.098 1 98.06 75 MET B O 1
ATOM 3665 N N . THR B 1 76 ? -3.836 -10.148 -8.328 1 97.88 76 THR B N 1
ATOM 3666 C CA . THR B 1 76 ? -2.418 -10.438 -8.516 1 97.88 76 THR B CA 1
ATOM 3667 C C . THR B 1 76 ? -2.061 -11.797 -7.934 1 97.88 76 THR B C 1
ATOM 3669 O O . THR B 1 76 ? -0.945 -12 -7.449 1 97.88 76 THR B O 1
ATOM 3672 N N . ILE B 1 77 ? -3.066 -12.594 -7.793 1 98.38 77 ILE B N 1
ATOM 3673 C CA . ILE B 1 77 ? -2.863 -13.992 -7.434 1 98.38 77 ILE B CA 1
ATOM 3674 C C . ILE B 1 77 ? -2.709 -14.836 -8.695 1 98.38 77 ILE B C 1
ATOM 3676 O O . ILE B 1 77 ? -3.689 -15.117 -9.391 1 98.38 77 ILE B O 1
ATOM 3680 N N . GLY B 1 78 ? -1.552 -15.32 -9.039 1 98.31 78 GLY B N 1
ATOM 3681 C CA . GLY B 1 78 ? -1.284 -16.125 -10.227 1 98.31 78 GLY B CA 1
ATOM 3682 C C . GLY B 1 78 ? -1.166 -17.609 -9.922 1 98.31 78 GLY B C 1
ATOM 3683 O O . GLY B 1 78 ? -0.066 -18.156 -9.945 1 98.31 78 GLY B O 1
ATOM 3684 N N . TYR B 1 79 ? -2.264 -18.266 -9.797 1 98 79 TYR B N 1
ATOM 3685 C CA . TYR B 1 79 ? -2.238 -19.688 -9.477 1 98 79 TYR B CA 1
ATOM 3686 C C . TYR B 1 79 ? -1.552 -20.484 -10.578 1 98 79 TYR B C 1
ATOM 3688 O O . TYR B 1 79 ? -1.024 -21.578 -10.328 1 98 79 TYR B O 1
ATOM 3696 N N . GLY B 1 80 ? -1.68 -20.078 -11.805 1 98.12 80 GLY B N 1
ATOM 3697 C CA . GLY B 1 80 ? -0.997 -20.719 -12.914 1 98.12 80 GLY B CA 1
ATOM 3698 C C . GLY B 1 80 ? -1.778 -21.875 -13.5 1 98.12 80 GLY B C 1
ATOM 3699 O O . GLY B 1 80 ? -1.312 -22.531 -14.438 1 98.12 80 GLY B O 1
ATOM 3700 N N . SER B 1 81 ? -2.969 -22.234 -12.93 1 96.75 81 SER B N 1
ATOM 3701 C CA . SER B 1 81 ? -3.82 -23.266 -13.516 1 96.75 81 SER B CA 1
ATOM 3702 C C . SER B 1 81 ? -4.418 -22.797 -14.844 1 96.75 81 SER B C 1
ATOM 3704 O O . SER B 1 81 ? -4.637 -23.609 -15.742 1 96.75 81 SER B O 1
ATOM 3706 N N . ILE B 1 82 ? -4.793 -21.578 -14.953 1 97.88 82 ILE B N 1
ATOM 3707 C CA . ILE B 1 82 ? -5.215 -20.906 -16.172 1 97.88 82 ILE B CA 1
ATOM 3708 C C . ILE B 1 82 ? -4.348 -19.672 -16.406 1 97.88 82 ILE B C 1
ATOM 3710 O O . ILE B 1 82 ? -4.074 -18.906 -15.477 1 97.88 82 ILE B O 1
ATOM 3714 N N . TYR B 1 83 ? -3.828 -19.469 -17.547 1 98.25 83 TYR B N 1
ATOM 3715 C CA . TYR B 1 83 ? -3.023 -18.312 -17.938 1 98.25 83 TYR B CA 1
ATOM 3716 C C . TYR B 1 83 ? -3.094 -18.078 -19.438 1 98.25 83 TYR B C 1
ATOM 3718 O O . TYR B 1 83 ? -3.471 -18.969 -20.203 1 98.25 83 TYR B O 1
ATOM 3726 N N . PRO B 1 84 ? -2.787 -16.906 -19.891 1 98.44 84 PRO B N 1
ATOM 3727 C CA . PRO B 1 84 ? -2.793 -16.641 -21.328 1 98.44 84 PRO B CA 1
ATOM 3728 C C . PRO B 1 84 ? -1.712 -17.406 -22.078 1 98.44 84 PRO B C 1
ATOM 3730 O O . PRO B 1 84 ? -0.559 -17.453 -21.641 1 98.44 84 PRO B O 1
ATOM 3733 N N . THR B 1 85 ? -2.088 -17.922 -23.25 1 97.5 85 THR B N 1
ATOM 3734 C CA . THR B 1 85 ? -1.17 -18.781 -24 1 97.5 85 THR B CA 1
ATOM 3735 C C . THR B 1 85 ? -0.864 -18.188 -25.375 1 97.5 85 THR B C 1
ATOM 3737 O O . THR B 1 85 ? 0.159 -18.516 -25.984 1 97.5 85 THR B O 1
ATOM 3740 N N . THR B 1 86 ? -1.736 -17.375 -25.906 1 97.12 86 THR B N 1
ATOM 3741 C CA . THR B 1 86 ? -1.538 -16.75 -27.219 1 97.12 86 THR B CA 1
ATOM 3742 C C . THR B 1 86 ? -0.98 -15.336 -27.078 1 97.12 86 THR B C 1
ATOM 3744 O O . THR B 1 86 ? -1.083 -14.734 -26 1 97.12 86 THR B O 1
ATOM 3747 N N . SER B 1 87 ? -0.334 -14.852 -28.141 1 96.69 87 SER B N 1
ATOM 3748 C CA . SER B 1 87 ? 0.197 -13.492 -28.094 1 96.69 87 SER B CA 1
ATOM 3749 C C . SER B 1 87 ? -0.912 -12.469 -27.875 1 96.69 87 SER B C 1
ATOM 3751 O O . SER B 1 87 ? -0.752 -11.539 -27.078 1 96.69 87 SER B O 1
ATOM 3753 N N . PHE B 1 88 ? -1.987 -12.688 -28.547 1 97.75 88 PHE B N 1
ATOM 3754 C CA . PHE B 1 88 ? -3.117 -11.781 -28.391 1 97.75 88 PHE B CA 1
ATOM 3755 C C . PHE B 1 88 ? -3.684 -11.859 -26.984 1 97.75 88 PHE B C 1
ATOM 3757 O O . PHE B 1 88 ? -4.027 -10.836 -26.391 1 97.75 88 PHE B O 1
ATOM 3764 N N . GLY B 1 89 ? -3.836 -13.094 -26.453 1 98.31 89 GLY B N 1
ATOM 3765 C CA . GLY B 1 89 ? -4.277 -13.273 -25.078 1 98.31 89 GLY B CA 1
ATOM 3766 C C . GLY B 1 89 ? -3.383 -12.578 -24.078 1 98.31 89 GLY B C 1
ATOM 3767 O O . GLY B 1 89 ? -3.869 -11.945 -23.125 1 98.31 89 GLY B O 1
ATOM 3768 N N . LYS B 1 90 ? -2.088 -12.664 -24.281 1 98.38 90 LYS B N 1
ATOM 3769 C CA . LYS B 1 90 ? -1.117 -12.039 -23.375 1 98.38 90 LYS B CA 1
ATOM 3770 C C . LYS B 1 90 ? -1.234 -10.516 -23.422 1 98.38 90 LYS B C 1
ATOM 3772 O O . LYS B 1 90 ? -1.182 -9.859 -22.375 1 98.38 90 LYS B O 1
ATOM 3777 N N . ILE B 1 91 ? -1.378 -9.977 -24.578 1 97.81 91 ILE B N 1
ATOM 3778 C CA . ILE B 1 91 ? -1.521 -8.531 -24.734 1 97.81 91 ILE B CA 1
ATOM 3779 C C . ILE B 1 91 ? -2.799 -8.07 -24.031 1 97.81 91 ILE B C 1
ATOM 3781 O O . ILE B 1 91 ? -2.787 -7.082 -23.297 1 97.81 91 ILE B O 1
ATOM 3785 N N . CYS B 1 92 ? -3.895 -8.781 -24.25 1 98.5 92 CYS B N 1
ATOM 3786 C CA . CYS B 1 92 ? -5.168 -8.445 -23.625 1 98.5 92 CYS B CA 1
ATOM 3787 C C . CYS B 1 92 ? -5.078 -8.562 -22.109 1 98.5 92 CYS B C 1
ATOM 3789 O O . CYS B 1 92 ? -5.648 -7.738 -21.391 1 98.5 92 CYS B O 1
ATOM 3791 N N . CYS B 1 93 ? -4.387 -9.555 -21.703 1 98.56 93 CYS B N 1
ATOM 3792 C CA . CYS B 1 93 ? -4.219 -9.75 -20.266 1 98.56 93 CYS B CA 1
ATOM 3793 C C . CYS B 1 93 ? -3.488 -8.57 -19.641 1 98.56 93 CYS B C 1
ATOM 3795 O O . CYS B 1 93 ? -3.91 -8.055 -18.594 1 98.56 93 CYS B O 1
ATOM 3797 N N . VAL B 1 94 ? -2.42 -8.125 -20.281 1 98 94 VAL B N 1
ATOM 3798 C CA . VAL B 1 94 ? -1.648 -6.996 -19.781 1 98 94 VAL B CA 1
ATOM 3799 C C . VAL B 1 94 ? -2.525 -5.746 -19.734 1 98 94 VAL B C 1
ATOM 3801 O O . VAL B 1 94 ? -2.576 -5.051 -18.719 1 98 94 VAL B O 1
ATOM 3804 N N . ALA B 1 95 ? -3.201 -5.488 -20.797 1 97.62 95 ALA B N 1
ATOM 3805 C CA . ALA B 1 95 ? -4.086 -4.328 -20.859 1 97.62 95 ALA B CA 1
ATOM 3806 C C . ALA B 1 95 ? -5.168 -4.398 -19.781 1 97.62 95 ALA B C 1
ATOM 3808 O O . ALA B 1 95 ? -5.48 -3.395 -19.141 1 97.62 95 ALA B O 1
ATOM 3809 N N . TYR B 1 96 ? -5.75 -5.586 -19.656 1 98.25 96 TYR B N 1
ATOM 3810 C CA . TYR B 1 96 ? -6.77 -5.82 -18.641 1 98.25 96 TYR B CA 1
ATOM 3811 C C . TYR B 1 96 ? -6.23 -5.523 -17.234 1 98.25 96 TYR B C 1
ATOM 3813 O O . TYR B 1 96 ? -6.926 -4.934 -16.406 1 98.25 96 TYR B O 1
ATOM 3821 N N . CYS B 1 97 ? -5.008 -5.848 -16.984 1 97.75 97 CYS B N 1
ATOM 3822 C CA . CYS B 1 97 ? -4.402 -5.719 -15.656 1 97.75 97 CYS B CA 1
ATOM 3823 C C . CYS B 1 97 ? -4.055 -4.266 -15.352 1 97.75 97 CYS B C 1
ATOM 3825 O O . CYS B 1 97 ? -4.156 -3.822 -14.211 1 97.75 97 CYS B O 1
ATOM 3827 N N . VAL B 1 98 ? -3.65 -3.525 -16.344 1 96.06 98 VAL B N 1
ATOM 3828 C CA . VAL B 1 98 ? -3.246 -2.135 -16.156 1 96.06 98 VAL B CA 1
ATOM 3829 C C . VAL B 1 98 ? -4.398 -1.338 -15.539 1 96.06 98 VAL B C 1
ATOM 3831 O O . VAL B 1 98 ? -4.184 -0.504 -14.656 1 96.06 98 VAL B O 1
ATOM 3834 N N . ILE B 1 99 ? -5.578 -1.681 -15.875 1 95 99 ILE B N 1
ATOM 3835 C CA . ILE B 1 99 ? -6.754 -0.98 -15.375 1 95 99 ILE B CA 1
ATOM 3836 C C . ILE B 1 99 ? -7.324 -1.726 -14.172 1 95 99 ILE B C 1
ATOM 3838 O O . ILE B 1 99 ? -7.695 -1.108 -13.172 1 95 99 ILE B O 1
ATOM 3842 N N . GLY B 1 100 ? -7.363 -2.955 -14.297 1 97.44 100 GLY B N 1
ATOM 3843 C CA . GLY B 1 100 ? -8.055 -3.791 -13.328 1 97.44 100 GLY B CA 1
ATOM 3844 C C . GLY B 1 100 ? -7.383 -3.809 -11.969 1 97.44 100 GLY B C 1
ATOM 3845 O O . GLY B 1 100 ? -8.055 -3.807 -10.93 1 97.44 100 GLY B O 1
ATOM 3846 N N . ILE B 1 101 ? -6.059 -3.861 -11.898 1 95.81 101 ILE B N 1
ATOM 3847 C CA . ILE B 1 101 ? -5.344 -3.973 -10.633 1 95.81 101 ILE B CA 1
ATOM 3848 C C . ILE B 1 101 ? -5.566 -2.711 -9.805 1 95.81 101 ILE B C 1
ATOM 3850 O O . ILE B 1 101 ? -6 -2.787 -8.648 1 95.81 101 ILE B O 1
ATOM 3854 N N . PRO B 1 102 ? -5.352 -1.507 -10.375 1 92.94 102 PRO B N 1
ATOM 3855 C CA . PRO B 1 102 ? -5.648 -0.298 -9.602 1 92.94 102 PRO B CA 1
ATOM 3856 C C . PRO B 1 102 ? -7.117 -0.209 -9.195 1 92.94 102 PRO B C 1
ATOM 3858 O O . PRO B 1 102 ? -7.426 0.235 -8.086 1 92.94 102 PRO B O 1
ATOM 3861 N N . LEU B 1 103 ? -7.973 -0.625 -10.062 1 94.62 103 LEU B N 1
ATOM 3862 C CA . LEU B 1 103 ? -9.398 -0.578 -9.758 1 94.62 103 LEU B CA 1
ATOM 3863 C C . LEU B 1 103 ? -9.734 -1.488 -8.578 1 94.62 103 LEU B C 1
ATOM 3865 O O . LEU B 1 103 ? -10.43 -1.075 -7.648 1 94.62 103 LEU B O 1
ATOM 3869 N N . LEU B 1 104 ? -9.273 -2.672 -8.625 1 96.19 104 LEU B N 1
ATOM 3870 C CA . LEU B 1 104 ? -9.547 -3.613 -7.539 1 96.19 104 LEU B CA 1
ATOM 3871 C C . LEU B 1 104 ? -8.961 -3.111 -6.227 1 96.19 104 LEU B C 1
ATOM 3873 O O . LEU B 1 104 ? -9.617 -3.188 -5.18 1 96.19 104 LEU B O 1
ATOM 3877 N N . PHE B 1 105 ? -7.734 -2.629 -6.312 1 92.62 105 PHE B N 1
ATOM 3878 C CA . PHE B 1 105 ? -7.09 -2.102 -5.117 1 92.62 105 PHE B CA 1
ATOM 3879 C C . PHE B 1 105 ? -7.91 -0.968 -4.512 1 92.62 105 PHE B C 1
ATOM 3881 O O . PHE B 1 105 ? -8.094 -0.909 -3.295 1 92.62 105 PHE B O 1
ATOM 3888 N N . LEU B 1 106 ? -8.367 -0.045 -5.344 1 92.44 106 LEU B N 1
ATOM 3889 C CA . LEU B 1 106 ? -9.156 1.088 -4.875 1 92.44 106 LEU B CA 1
ATOM 3890 C C . LEU B 1 106 ? -10.438 0.613 -4.191 1 92.44 106 LEU B C 1
ATOM 3892 O O . LEU B 1 106 ? -10.773 1.076 -3.098 1 92.44 106 LEU B O 1
ATOM 3896 N N . VAL B 1 107 ? -11.102 -0.336 -4.805 1 95.31 107 VAL B N 1
ATOM 3897 C CA . VAL B 1 107 ? -12.375 -0.817 -4.293 1 95.31 107 VAL B CA 1
ATOM 3898 C C . VAL B 1 107 ? -12.164 -1.546 -2.969 1 95.31 107 VAL B C 1
ATOM 3900 O O . VAL B 1 107 ? -12.836 -1.255 -1.977 1 95.31 107 VAL B O 1
ATOM 3903 N N . LEU B 1 108 ? -11.234 -2.41 -2.916 1 94.31 108 LEU B N 1
ATOM 3904 C CA . LEU B 1 108 ? -11.062 -3.23 -1.722 1 94.31 108 LEU B CA 1
ATOM 3905 C C . LEU B 1 108 ? -10.438 -2.422 -0.591 1 94.31 108 LEU B C 1
ATOM 3907 O O . LEU B 1 108 ? -10.742 -2.648 0.583 1 94.31 108 LEU B O 1
ATOM 3911 N N . SER B 1 109 ? -9.578 -1.494 -0.963 1 92.81 109 SER B N 1
ATOM 3912 C CA . SER B 1 109 ? -9.039 -0.603 0.06 1 92.81 109 SER B CA 1
ATOM 3913 C C . SER B 1 109 ? -10.125 0.303 0.628 1 92.81 109 SER B C 1
ATOM 3915 O O . SER B 1 109 ? -10.117 0.621 1.819 1 92.81 109 SER B O 1
ATOM 3917 N N . ASN B 1 110 ? -10.992 0.78 -0.233 1 93.25 110 ASN B N 1
ATOM 3918 C CA . ASN B 1 110 ? -12.141 1.542 0.243 1 93.25 110 ASN B CA 1
ATOM 3919 C C . ASN B 1 110 ? -12.977 0.735 1.23 1 93.25 110 ASN B C 1
ATOM 3921 O O . ASN B 1 110 ? -13.406 1.259 2.26 1 93.25 110 ASN B O 1
ATOM 3925 N N . ASN B 1 111 ? -13.211 -0.477 0.943 1 95.38 111 ASN B N 1
ATOM 3926 C CA . ASN B 1 111 ? -13.93 -1.357 1.859 1 95.38 111 ASN B CA 1
ATOM 3927 C C . ASN B 1 111 ? -13.141 -1.587 3.148 1 95.38 111 ASN B C 1
ATOM 3929 O O . ASN B 1 111 ? -13.734 -1.765 4.215 1 95.38 111 ASN B O 1
ATOM 3933 N N . GLY B 1 112 ? -11.797 -1.625 3.008 1 94.25 112 GLY B N 1
ATOM 3934 C CA . GLY B 1 112 ? -10.953 -1.721 4.184 1 94.25 112 GLY B CA 1
ATOM 3935 C C . GLY B 1 112 ? -11.086 -0.533 5.117 1 94.25 112 GLY B C 1
ATOM 3936 O O . GLY B 1 112 ? -10.969 -0.676 6.336 1 94.25 112 GLY B O 1
ATOM 3937 N N . GLN B 1 113 ? -11.352 0.622 4.574 1 91 113 GLN B N 1
ATOM 3938 C CA . GLN B 1 113 ? -11.539 1.812 5.398 1 91 113 GLN B CA 1
ATOM 3939 C C . GLN B 1 113 ? -12.797 1.691 6.258 1 91 113 GLN B C 1
ATOM 3941 O O . GLN B 1 113 ? -12.844 2.219 7.371 1 91 113 GLN B O 1
ATOM 3946 N N . PHE B 1 114 ? -13.773 0.965 5.781 1 93 114 PHE B N 1
ATOM 3947 C CA . PHE B 1 114 ? -14.969 0.729 6.59 1 93 114 PHE B CA 1
ATOM 3948 C C . PHE B 1 114 ? -14.641 -0.162 7.781 1 93 114 PHE B C 1
ATOM 3950 O O . PHE B 1 114 ? -15.234 -0.01 8.852 1 93 114 PHE B O 1
ATOM 3957 N N . LEU B 1 115 ? -13.781 -1.054 7.562 1 93.38 115 LEU B N 1
ATOM 3958 C CA . LEU B 1 115 ? -13.328 -1.889 8.672 1 93.38 115 LEU B CA 1
ATOM 3959 C C . LEU B 1 115 ? -12.625 -1.049 9.727 1 93.38 115 LEU B C 1
ATOM 3961 O O . LEU B 1 115 ? -12.836 -1.254 10.93 1 93.38 115 LEU B O 1
ATOM 3965 N N . ALA B 1 116 ? -11.812 -0.163 9.289 1 90.94 116 ALA B N 1
ATOM 3966 C CA . ALA B 1 116 ? -11.133 0.751 10.203 1 90.94 116 ALA B CA 1
ATOM 3967 C C . ALA B 1 116 ? -12.125 1.635 10.945 1 90.94 116 ALA B C 1
ATOM 3969 O O . ALA B 1 116 ? -11.977 1.884 12.141 1 90.94 116 ALA B O 1
ATOM 3970 N N . ASP B 1 117 ? -13.156 2.08 10.234 1 90.94 117 ASP B N 1
ATOM 3971 C CA . ASP B 1 117 ? -14.211 2.871 10.852 1 90.94 117 ASP B CA 1
ATOM 3972 C C . ASP B 1 117 ? -14.93 2.076 11.945 1 90.94 117 ASP B C 1
ATOM 3974 O O . ASP B 1 117 ? -15.234 2.609 13.016 1 90.94 117 ASP 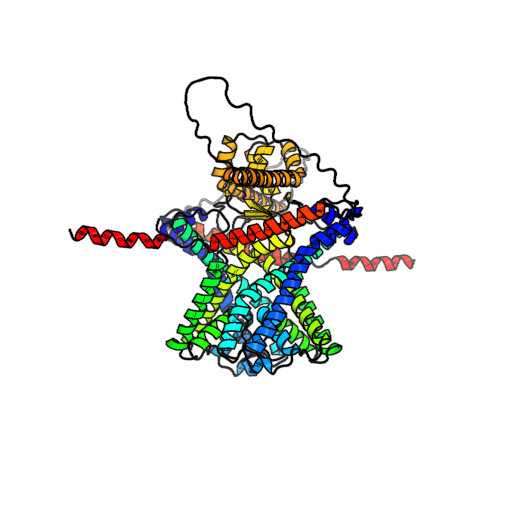B O 1
ATOM 3978 N N . ALA B 1 118 ? -15.203 0.875 11.625 1 93 118 ALA B N 1
ATOM 3979 C CA . ALA B 1 118 ? -15.883 0.012 12.586 1 93 118 ALA B CA 1
ATOM 3980 C C . ALA B 1 118 ? -15.039 -0.17 13.844 1 93 118 ALA B C 1
ATOM 3982 O O . ALA B 1 118 ? -15.57 -0.147 14.961 1 93 118 ALA B O 1
ATOM 3983 N N . TYR B 1 119 ? -13.766 -0.373 13.625 1 92.31 119 TYR B N 1
ATOM 3984 C CA . TYR B 1 119 ? -12.852 -0.499 14.758 1 92.31 119 TYR B CA 1
ATOM 3985 C C . TYR B 1 119 ? -12.859 0.771 15.602 1 92.31 119 TYR B C 1
ATOM 3987 O O . TYR B 1 119 ? -12.898 0.705 16.828 1 92.31 119 TYR B O 1
ATOM 3995 N N . TRP B 1 120 ? -12.805 1.859 14.93 1 89.44 120 TRP B N 1
ATOM 3996 C CA . TRP B 1 120 ? -12.812 3.148 15.617 1 89.44 120 TRP B CA 1
ATOM 3997 C C . TRP B 1 120 ? -14.094 3.34 16.422 1 89.44 120 TRP B C 1
ATOM 3999 O O . TRP B 1 120 ? -14.055 3.787 17.562 1 89.44 120 TRP B O 1
ATOM 4009 N N . ILE B 1 121 ? -15.266 2.996 15.938 1 91.5 121 ILE B N 1
ATOM 4010 C CA . ILE B 1 121 ? -16.562 3.133 16.578 1 91.5 121 ILE B CA 1
ATOM 4011 C C . ILE B 1 121 ? -16.625 2.232 17.812 1 91.5 121 ILE B C 1
ATOM 4013 O O . ILE B 1 121 ? -17.094 2.646 18.875 1 91.5 121 ILE B O 1
ATOM 4017 N N . LEU B 1 122 ? -16.156 1.048 17.656 1 91.81 122 LEU B N 1
ATOM 4018 C CA . LEU B 1 122 ? -16.156 0.106 18.766 1 91.81 122 LEU B CA 1
ATOM 4019 C C . LEU B 1 122 ? -15.281 0.621 19.906 1 91.81 122 LEU B C 1
ATOM 4021 O O . LEU B 1 122 ? -15.664 0.537 21.078 1 91.81 122 LEU B O 1
ATOM 4025 N N . ARG B 1 123 ? -14.148 1.122 19.562 1 89 123 ARG B N 1
ATOM 4026 C CA . ARG B 1 123 ? -13.25 1.663 20.578 1 89 123 ARG B CA 1
ATOM 4027 C C . ARG B 1 123 ? -13.867 2.873 21.266 1 89 123 ARG B C 1
ATOM 4029 O O . ARG B 1 123 ? -13.766 3.01 22.484 1 89 123 ARG B O 1
ATOM 4036 N N . LYS B 1 124 ? -14.445 3.734 20.469 1 87.25 124 LYS B N 1
ATOM 4037 C CA . LYS B 1 124 ? -15.094 4.926 21 1 87.25 124 LYS B CA 1
ATOM 4038 C C . LYS B 1 124 ? -16.266 4.555 21.922 1 87.25 124 LYS B C 1
ATOM 4040 O O . LYS B 1 124 ? -16.5 5.215 22.938 1 87.25 124 LYS B O 1
ATOM 4045 N N . SER B 1 125 ? -16.984 3.562 21.547 1 90.44 125 SER B N 1
ATOM 4046 C CA . SER B 1 125 ? -18.141 3.127 22.312 1 90.44 125 SER B CA 1
ATOM 4047 C C . SER B 1 125 ? -17.75 2.607 23.688 1 90.44 125 SER B C 1
ATOM 4049 O O . SER B 1 125 ? -18.531 2.684 24.641 1 90.44 125 SER B O 1
ATOM 4051 N N . VAL B 1 126 ? -16.562 2.094 23.844 1 89.5 126 VAL B N 1
ATOM 4052 C CA . VAL B 1 126 ? -16.125 1.535 25.125 1 89.5 126 VAL B CA 1
ATOM 4053 C C . VAL B 1 126 ? -15.328 2.58 25.906 1 89.5 126 VAL B C 1
ATOM 4055 O O . VAL B 1 126 ? -14.75 2.277 26.953 1 89.5 126 VAL B O 1
ATOM 4058 N N . GLY B 1 127 ? -15.234 3.844 25.391 1 80 127 GLY B N 1
ATOM 4059 C CA . GLY B 1 127 ? -14.609 4.941 26.109 1 80 127 GLY B CA 1
ATOM 4060 C C . GLY B 1 127 ? -13.164 5.164 25.719 1 80 127 GLY B C 1
ATOM 4061 O O . GLY B 1 127 ? -12.406 5.793 26.469 1 80 127 GLY B O 1
ATOM 4062 N N . GLY B 1 128 ? -12.812 4.539 24.734 1 69.31 128 GLY B N 1
ATOM 4063 C CA . GLY B 1 128 ? -11.438 4.75 24.297 1 69.31 128 GLY B CA 1
ATOM 4064 C C . GLY B 1 128 ? -11.195 6.141 23.734 1 69.31 128 GLY B C 1
ATOM 4065 O O . GLY B 1 128 ? -12.133 6.824 23.328 1 69.31 128 GLY B O 1
ATOM 4066 N N . LYS B 1 129 ? -10 6.691 24.125 1 61 129 LYS B N 1
ATOM 4067 C CA . LYS B 1 129 ? -9.625 7.973 23.547 1 61 129 LYS B CA 1
ATOM 4068 C C . LYS B 1 129 ? -9.594 7.895 22.016 1 61 129 LYS B C 1
ATOM 4070 O O . LYS B 1 129 ? -8.984 6.984 21.453 1 61 129 LYS B O 1
ATOM 4075 N N . SER B 1 130 ? -10.656 8.266 21.328 1 60.22 130 SER B N 1
ATOM 4076 C CA . SER B 1 130 ? -10.789 8.234 19.875 1 60.22 130 SER B CA 1
ATOM 4077 C C . SER B 1 130 ? -9.82 9.211 19.203 1 60.22 130 SER B C 1
ATOM 4079 O O . SER B 1 130 ? -10.133 9.789 18.172 1 60.22 130 SER B O 1
ATOM 4081 N N . THR B 1 131 ? -8.602 9.492 19.969 1 55.78 131 THR B N 1
ATOM 4082 C CA . THR B 1 131 ? -7.676 10.477 19.422 1 55.78 131 THR B CA 1
ATOM 4083 C C . THR B 1 131 ? -6.734 9.82 18.406 1 55.78 131 THR B C 1
ATOM 4085 O O . THR B 1 131 ? -6.352 8.664 18.578 1 55.78 131 THR B O 1
ATOM 4088 N N . GLY B 1 132 ? -7.039 10.203 17.094 1 57.66 132 GLY B N 1
ATOM 4089 C CA . GLY B 1 132 ? -5.977 9.852 16.156 1 57.66 132 GLY B CA 1
ATOM 4090 C C . GLY B 1 132 ? -6.492 9.273 14.859 1 57.66 132 GLY B C 1
ATOM 4091 O O . GLY B 1 132 ? -7.684 9.391 14.547 1 57.66 132 GLY B O 1
ATOM 4092 N N . SER B 1 133 ? -5.613 8.664 14.172 1 63.16 133 SER B N 1
ATOM 4093 C CA . SER B 1 133 ? -5.859 8.125 12.844 1 63.16 133 SER B CA 1
ATOM 4094 C C . SER B 1 133 ? -6.766 6.895 12.898 1 63.16 133 SER B C 1
ATOM 4096 O O . SER B 1 133 ? -6.699 6.117 13.852 1 63.16 133 SER B O 1
ATOM 4098 N N . LYS B 1 134 ? -7.863 6.891 12.148 1 74.06 134 LYS B N 1
ATOM 4099 C CA . LYS B 1 134 ? -8.812 5.789 12.008 1 74.06 134 LYS B CA 1
ATOM 4100 C C . LYS B 1 134 ? -8.141 4.562 11.398 1 74.06 134 LYS B C 1
ATOM 4102 O O . LYS B 1 134 ? -8.758 3.83 10.625 1 74.06 134 LYS B O 1
ATOM 4107 N N . SER B 1 135 ? -6.852 4.324 11.734 1 81.62 135 SER B N 1
ATOM 4108 C CA . SER B 1 135 ? -6.188 3.146 11.195 1 81.62 135 SER B CA 1
ATOM 4109 C C . SER B 1 135 ? -6.168 2.008 12.211 1 81.62 135 SER B C 1
ATOM 4111 O O . SER B 1 135 ? -6.156 2.248 13.422 1 81.62 135 SER B O 1
ATOM 4113 N N . LEU B 1 136 ? -6.238 0.809 11.711 1 89 136 LEU B N 1
ATOM 4114 C CA . LEU B 1 136 ? -6.113 -0.37 12.562 1 89 136 LEU B CA 1
ATOM 4115 C C . LEU B 1 136 ? -4.676 -0.553 13.031 1 89 136 LEU B C 1
ATOM 4117 O O . LEU B 1 136 ? -3.738 -0.421 12.234 1 89 136 LEU B O 1
ATOM 4121 N N . PRO B 1 137 ? -4.559 -0.848 14.305 1 87.38 137 PRO B N 1
ATOM 4122 C CA . PRO B 1 137 ? -3.201 -1.189 14.734 1 87.38 137 PRO B CA 1
ATOM 4123 C C . PRO B 1 137 ? -2.664 -2.449 14.062 1 87.38 137 PRO B C 1
ATOM 4125 O O . PRO B 1 137 ? -3.439 -3.332 13.688 1 87.38 137 PRO B O 1
ATOM 4128 N N . LEU B 1 138 ? -1.393 -2.527 13.898 1 88.12 138 LEU B N 1
ATOM 4129 C CA . LEU B 1 138 ? -0.721 -3.592 13.164 1 88.12 138 LEU B CA 1
ATOM 4130 C C . LEU B 1 138 ? -1.083 -4.957 13.734 1 88.12 138 LEU B C 1
ATOM 4132 O O . LEU B 1 138 ? -1.393 -5.887 12.984 1 88.12 138 LEU B O 1
ATOM 4136 N N . TRP B 1 139 ? -1.079 -5.105 15.031 1 89.88 139 TRP B N 1
ATOM 4137 C CA . TRP B 1 139 ? -1.319 -6.398 15.664 1 89.88 139 TRP B CA 1
ATOM 4138 C C . TRP B 1 139 ? -2.725 -6.902 15.359 1 89.88 139 TRP B C 1
ATOM 4140 O O . TRP B 1 139 ? -2.938 -8.109 15.203 1 89.88 139 TRP B O 1
ATOM 4150 N N . LEU B 1 140 ? -3.664 -6.004 15.25 1 93.44 140 LEU B N 1
ATOM 4151 C CA . LEU B 1 140 ? -5.039 -6.406 14.969 1 93.44 140 LEU B CA 1
ATOM 4152 C C . LEU B 1 140 ? -5.18 -6.879 13.523 1 93.44 140 LEU B C 1
ATOM 4154 O O . LEU B 1 140 ? -5.863 -7.867 13.258 1 93.44 140 LEU B O 1
ATOM 4158 N N . SER B 1 141 ? -4.551 -6.137 12.602 1 93.81 141 SER B N 1
ATOM 4159 C CA . SER B 1 141 ? -4.586 -6.559 11.203 1 93.81 141 SER B CA 1
ATOM 4160 C C . SER B 1 141 ? -3.982 -7.949 11.031 1 93.81 141 SER B C 1
ATOM 4162 O O . SER B 1 141 ? -4.551 -8.797 10.336 1 93.81 141 SER B O 1
ATOM 4164 N N . VAL B 1 142 ? -2.881 -8.234 11.695 1 92.69 142 VAL B N 1
ATOM 4165 C CA . VAL B 1 142 ? -2.213 -9.531 11.602 1 92.69 142 VAL B CA 1
ATOM 4166 C C . VAL B 1 142 ? -3.102 -10.617 12.203 1 92.69 142 VAL B C 1
ATOM 4168 O O . VAL B 1 142 ? -3.248 -11.695 11.625 1 92.69 142 VAL B O 1
ATOM 4171 N N . THR B 1 143 ? -3.686 -10.328 13.305 1 95.06 143 THR B N 1
ATOM 4172 C CA . THR B 1 143 ? -4.582 -11.281 13.945 1 95.06 143 THR B CA 1
ATOM 4173 C C . THR B 1 143 ? -5.773 -11.594 13.047 1 95.06 143 THR B C 1
ATOM 4175 O O . THR B 1 143 ? -6.172 -12.758 12.922 1 95.06 143 THR B O 1
ATOM 4178 N N . LEU B 1 144 ? -6.281 -10.547 12.43 1 96.75 144 LEU B N 1
ATOM 4179 C CA . LEU B 1 144 ? -7.422 -10.742 11.539 1 96.75 144 LEU B CA 1
ATOM 4180 C C . LEU B 1 144 ? -7.039 -11.594 10.336 1 96.75 144 LEU B C 1
ATOM 4182 O O . LEU B 1 144 ? -7.844 -12.406 9.867 1 96.75 144 LEU B O 1
ATOM 4186 N N . ILE B 1 145 ? -5.84 -11.422 9.844 1 96.38 145 ILE B N 1
ATOM 4187 C CA . ILE B 1 145 ? -5.367 -12.211 8.719 1 96.38 145 ILE B CA 1
ATOM 4188 C C . ILE B 1 145 ? -5.246 -13.68 9.133 1 96.38 145 ILE B C 1
ATOM 4190 O O . ILE B 1 145 ? -5.656 -14.578 8.398 1 96.38 145 ILE B O 1
ATOM 4194 N N . CYS B 1 146 ? -4.734 -13.914 10.297 1 95.31 146 CYS B N 1
ATOM 4195 C CA . CYS B 1 146 ? -4.594 -15.273 10.812 1 95.31 146 CYS B CA 1
ATOM 4196 C C . CYS B 1 146 ? -5.961 -15.914 11.039 1 95.31 146 CYS B C 1
ATOM 4198 O O . CYS B 1 146 ? -6.176 -17.078 10.688 1 95.31 146 CYS B O 1
ATOM 4200 N N . LEU B 1 147 ? -6.852 -15.156 11.57 1 97.56 147 LEU B N 1
ATOM 4201 C CA . LEU B 1 147 ? -8.211 -15.648 11.789 1 97.56 147 LEU B CA 1
ATOM 4202 C C . LEU B 1 147 ? -8.898 -15.945 10.461 1 97.56 147 LEU B C 1
ATOM 4204 O O . LEU B 1 147 ? -9.617 -16.938 10.328 1 97.56 147 LEU B O 1
ATOM 4208 N N . HIS B 1 148 ? -8.711 -15.047 9.57 1 98.25 148 HIS B N 1
ATOM 4209 C CA . HIS B 1 148 ? -9.258 -15.266 8.234 1 98.25 148 HIS B CA 1
ATOM 4210 C C . HIS B 1 148 ? -8.75 -16.578 7.641 1 98.25 148 HIS B C 1
ATOM 4212 O O . HIS B 1 148 ? -9.516 -17.312 7.023 1 98.25 148 HIS B O 1
ATOM 4218 N N . SER B 1 149 ? -7.484 -16.859 7.805 1 97.94 149 SER B N 1
ATOM 4219 C CA . SER B 1 149 ? -6.914 -18.094 7.281 1 97.94 149 SER B CA 1
ATOM 4220 C C . SER B 1 149 ? -7.52 -19.312 7.961 1 97.94 149 SER B C 1
ATOM 4222 O O . SER B 1 149 ? -7.734 -20.344 7.32 1 97.94 149 SER B O 1
ATOM 4224 N N . LEU B 1 150 ? -7.789 -19.203 9.219 1 97.56 150 LEU B N 1
ATOM 4225 C CA . LEU B 1 150 ? -8.438 -20.297 9.945 1 97.56 150 LEU B CA 1
ATOM 4226 C C . LEU B 1 150 ? -9.852 -20.531 9.422 1 97.56 150 LEU B C 1
ATOM 4228 O O . LEU B 1 150 ? -10.281 -21.672 9.258 1 97.56 150 LEU B O 1
ATOM 4232 N N . VAL B 1 151 ? -10.555 -19.453 9.164 1 98.12 151 VAL B N 1
ATOM 4233 C CA . VAL B 1 151 ? -11.891 -19.547 8.586 1 98.12 151 VAL B CA 1
ATOM 4234 C C . VAL B 1 151 ? -11.805 -20.219 7.219 1 98.12 151 VAL B C 1
ATOM 4236 O O . VAL B 1 151 ? -12.695 -21 6.848 1 98.12 151 VAL B O 1
ATOM 4239 N N . GLY B 1 152 ? -10.727 -19.891 6.508 1 98 152 GLY B N 1
ATOM 4240 C CA . GLY B 1 152 ? -10.508 -20.594 5.25 1 98 152 GLY B CA 1
ATOM 4241 C C . GLY B 1 152 ? -10.375 -22.094 5.414 1 98 152 GLY B C 1
ATOM 4242 O O . GLY B 1 152 ? -10.844 -22.859 4.57 1 98 152 GLY B O 1
ATOM 4243 N N . GLY B 1 153 ? -9.719 -22.516 6.504 1 97.31 153 GLY B N 1
ATOM 4244 C CA . GLY B 1 153 ? -9.656 -23.938 6.82 1 97.31 153 GLY B CA 1
ATOM 4245 C C . GLY B 1 153 ? -11.016 -24.594 6.941 1 97.31 153 GLY B C 1
ATOM 4246 O O . GLY B 1 153 ? -11.242 -25.688 6.418 1 97.31 153 GLY B O 1
ATOM 4247 N N . LEU B 1 154 ? -11.938 -23.891 7.512 1 97.06 154 LEU B N 1
ATOM 4248 C CA . LEU B 1 154 ? -13.289 -24.422 7.715 1 97.06 154 LEU B CA 1
ATOM 4249 C C . LEU B 1 154 ? -14.078 -24.406 6.41 1 97.06 154 LEU B C 1
ATOM 4251 O O . LEU B 1 154 ? -14.773 -25.359 6.094 1 97.06 154 LEU B O 1
ATOM 4255 N N . ILE B 1 155 ? -13.914 -23.375 5.66 1 96.94 155 ILE B N 1
ATOM 4256 C CA . ILE B 1 155 ? -14.672 -23.234 4.422 1 96.94 155 ILE B CA 1
ATOM 4257 C C . ILE B 1 155 ? -14.219 -24.297 3.414 1 96.94 155 ILE B C 1
ATOM 4259 O O . ILE B 1 155 ? -15.031 -25.062 2.898 1 96.94 155 ILE B O 1
ATOM 4263 N N . PHE B 1 156 ? -12.914 -24.453 3.178 1 97.44 156 PHE B N 1
ATOM 4264 C CA . PHE B 1 156 ? -12.406 -25.281 2.09 1 97.44 156 PHE B CA 1
ATOM 4265 C C . PHE B 1 156 ? -12.336 -26.734 2.51 1 97.44 156 PHE B C 1
ATOM 4267 O O . PHE B 1 156 ? -12.328 -27.641 1.66 1 97.44 156 PHE B O 1
ATOM 4274 N N . ASN B 1 157 ? -12.227 -27 3.801 1 96.69 157 ASN B N 1
ATOM 4275 C CA . ASN B 1 157 ? -12.227 -28.375 4.285 1 96.69 157 ASN B CA 1
ATOM 4276 C C . ASN B 1 157 ? -13.648 -28.875 4.566 1 96.69 157 ASN B C 1
ATOM 4278 O O . ASN B 1 157 ? -14.094 -29.859 3.98 1 96.69 157 ASN B O 1
ATOM 4282 N N . THR B 1 158 ? -14.477 -28.172 5.375 1 93.69 158 THR B N 1
ATOM 4283 C CA . THR B 1 158 ? -15.742 -28.672 5.895 1 93.69 158 THR B CA 1
ATOM 4284 C C . THR B 1 158 ? -16.891 -28.312 4.949 1 93.69 158 THR B C 1
ATOM 4286 O O . THR B 1 158 ? -17.703 -29.172 4.59 1 93.69 158 THR B O 1
ATOM 4289 N N . TRP B 1 159 ? -16.938 -27.094 4.484 1 94.06 159 TRP B N 1
ATOM 4290 C CA . TRP B 1 159 ? -18.078 -26.672 3.672 1 94.06 159 TRP B CA 1
ATOM 4291 C C . TRP B 1 159 ? -17.906 -27.125 2.225 1 94.06 159 TRP B C 1
ATOM 4293 O O . TRP B 1 159 ? -18.75 -27.844 1.685 1 94.06 159 TRP B O 1
ATOM 4303 N N . LEU B 1 160 ? -16.75 -26.797 1.584 1 93.94 160 LEU B N 1
ATOM 4304 C CA . LEU B 1 160 ? -16.547 -27.094 0.17 1 93.94 160 LEU B CA 1
ATOM 4305 C C . LEU B 1 160 ? -15.953 -28.484 -0.01 1 93.94 160 LEU B C 1
ATOM 4307 O O . LEU B 1 160 ? -16.078 -29.094 -1.077 1 93.94 160 LEU B O 1
ATOM 4311 N N . GLY B 1 161 ? -15.172 -29 0.954 1 94.69 161 GLY B N 1
ATOM 4312 C CA . GLY B 1 161 ? -14.602 -30.344 0.938 1 94.69 161 GLY B CA 1
ATOM 4313 C C . GLY B 1 161 ? -13.523 -30.516 -0.116 1 94.69 161 GLY B C 1
ATOM 4314 O O . GLY B 1 161 ? -13.422 -31.578 -0.732 1 94.69 161 GLY B O 1
ATOM 4315 N N . GLN B 1 162 ? -12.703 -29.5 -0.336 1 93.75 162 GLN B N 1
ATOM 4316 C CA . GLN B 1 162 ? -11.766 -29.531 -1.451 1 93.75 162 GLN B CA 1
ATOM 4317 C C . GLN B 1 162 ? -10.352 -29.844 -0.971 1 93.75 162 GLN B C 1
ATOM 4319 O O . GLN B 1 162 ? -9.492 -30.25 -1.763 1 93.75 162 GLN B O 1
ATOM 4324 N N . MET B 1 163 ? -10.102 -29.547 0.356 1 95.12 163 MET B N 1
ATOM 4325 C CA . MET B 1 163 ? -8.742 -29.656 0.887 1 95.12 163 MET B CA 1
ATOM 4326 C C . MET B 1 163 ? -8.758 -30.156 2.326 1 95.12 163 MET B C 1
ATOM 4328 O O . MET B 1 163 ? -9.766 -30.031 3.021 1 95.12 163 MET B O 1
ATOM 4332 N N . ARG B 1 164 ? -7.613 -30.797 2.779 1 96.75 164 ARG B N 1
ATOM 4333 C CA . ARG B 1 164 ? -7.426 -31.047 4.203 1 96.75 164 ARG B CA 1
ATOM 4334 C C . ARG B 1 164 ? -7.367 -29.75 4.992 1 96.75 164 ARG B C 1
ATOM 4336 O O . ARG B 1 164 ? -6.98 -28.703 4.453 1 96.75 164 ARG B O 1
ATOM 4343 N N . PHE B 1 165 ? -7.699 -29.812 6.207 1 96.94 165 PHE B N 1
ATOM 4344 C CA . PHE B 1 165 ? -7.852 -28.609 7.016 1 96.94 165 PHE B CA 1
ATOM 4345 C C . PHE B 1 165 ? -6.566 -27.797 7.016 1 96.94 165 PHE B C 1
ATOM 4347 O O . PHE B 1 165 ? -6.582 -26.594 6.715 1 96.94 165 PHE B O 1
ATOM 4354 N N . PHE B 1 166 ? -5.422 -28.406 7.277 1 97.06 166 PHE B N 1
ATOM 4355 C CA . PHE B 1 166 ? -4.152 -27.688 7.352 1 97.06 166 PHE B CA 1
ATOM 4356 C C . PHE B 1 166 ? -3.775 -27.109 5.992 1 97.06 166 PHE B C 1
ATOM 4358 O O . PHE B 1 166 ? -3.279 -25.984 5.902 1 97.06 166 PHE B O 1
ATOM 4365 N N . ASP B 1 167 ? -3.973 -27.875 4.988 1 97.62 167 ASP B N 1
ATOM 4366 C CA . ASP B 1 167 ? -3.707 -27.406 3.631 1 97.62 167 ASP B CA 1
ATOM 4367 C C . ASP B 1 167 ? -4.605 -26.234 3.268 1 97.62 167 ASP B C 1
ATOM 4369 O O . ASP B 1 167 ? -4.184 -25.312 2.559 1 97.62 167 ASP B O 1
ATOM 4373 N N . ALA B 1 168 ? -5.812 -26.328 3.783 1 98.06 168 ALA B N 1
ATOM 4374 C CA . ALA B 1 168 ? -6.766 -25.25 3.518 1 98.06 168 ALA B CA 1
ATOM 4375 C C . ALA B 1 168 ? -6.336 -23.953 4.203 1 98.06 168 ALA B C 1
ATOM 4377 O O . ALA B 1 168 ? -6.434 -22.875 3.617 1 98.06 168 ALA B O 1
ATOM 4378 N N . VAL B 1 169 ? -5.883 -24.047 5.426 1 98.12 169 VAL B N 1
ATOM 4379 C CA . VAL B 1 169 ? -5.395 -22.875 6.152 1 98.12 169 VAL B CA 1
ATOM 4380 C C . VAL B 1 169 ? -4.18 -22.281 5.43 1 98.12 169 VAL B C 1
ATOM 4382 O O . VAL B 1 169 ? -4.102 -21.078 5.223 1 98.12 169 VAL B O 1
ATOM 4385 N N . TYR B 1 170 ? -3.312 -23.188 5.051 1 98 170 TYR B N 1
ATOM 4386 C CA . TYR B 1 170 ? -2.113 -22.797 4.316 1 98 170 TYR B CA 1
ATOM 4387 C C . TYR B 1 170 ? -2.479 -22.141 2.994 1 98 170 TYR B C 1
ATOM 4389 O O . TYR B 1 170 ? -1.975 -21.062 2.676 1 98 170 TYR B O 1
ATOM 4397 N N . CYS B 1 171 ? -3.338 -22.734 2.242 1 98 171 CYS B N 1
ATOM 4398 C CA . CYS B 1 171 ? -3.781 -22.203 0.957 1 98 171 CYS B CA 1
ATOM 4399 C C . CYS B 1 171 ? -4.434 -20.844 1.125 1 98 171 CYS B C 1
ATOM 4401 O O . CYS B 1 171 ? -4.23 -19.938 0.302 1 98 171 CYS B O 1
ATOM 4403 N N . SER B 1 172 ? -5.199 -20.75 2.195 1 98.25 172 SER B N 1
ATOM 4404 C CA . SER B 1 172 ? -5.879 -19.484 2.467 1 98.25 172 SER B CA 1
ATOM 4405 C C . SER B 1 172 ? -4.879 -18.359 2.713 1 98.25 172 SER B C 1
ATOM 4407 O O . SER B 1 172 ? -4.988 -17.281 2.121 1 98.25 172 SER B O 1
ATOM 4409 N N . PHE B 1 173 ? -3.898 -18.594 3.49 1 98.25 173 PHE B N 1
ATOM 4410 C CA . PHE B 1 173 ? -2.895 -17.578 3.775 1 98.25 173 PHE B CA 1
ATOM 4411 C C . PHE B 1 173 ? -2.121 -17.219 2.516 1 98.25 173 PHE B C 1
ATOM 4413 O O . PHE B 1 173 ? -1.929 -16.031 2.223 1 98.25 173 PHE B O 1
ATOM 4420 N N . ILE B 1 174 ? -1.699 -18.188 1.766 1 98.38 174 ILE B N 1
ATOM 4421 C CA . ILE B 1 174 ? -0.907 -17.984 0.557 1 98.38 174 ILE B CA 1
ATOM 4422 C C . ILE B 1 174 ? -1.729 -17.219 -0.476 1 98.38 174 ILE B C 1
ATOM 4424 O O . ILE B 1 174 ? -1.188 -16.391 -1.224 1 98.38 174 ILE B O 1
ATOM 4428 N N . SER B 1 175 ? -3.014 -17.422 -0.478 1 98.25 175 SER B N 1
ATOM 4429 C CA . SER B 1 175 ? -3.887 -16.75 -1.438 1 98.25 175 SER B CA 1
ATOM 4430 C C . SER B 1 175 ? -4.152 -15.312 -1.032 1 98.25 175 SER B C 1
ATOM 4432 O O . SER B 1 175 ? -4.031 -14.398 -1.853 1 98.25 175 SER B O 1
ATOM 4434 N N . ILE B 1 176 ? -4.402 -15.086 0.208 1 96.69 176 ILE B N 1
ATOM 4435 C CA . ILE B 1 176 ? -4.789 -13.734 0.598 1 96.69 176 ILE B CA 1
ATOM 4436 C C . ILE B 1 176 ? -3.559 -12.836 0.644 1 96.69 176 ILE B C 1
ATOM 4438 O O . ILE B 1 176 ? -3.666 -11.617 0.501 1 96.69 176 ILE B O 1
ATOM 4442 N N . SER B 1 177 ? -2.393 -13.453 0.864 1 96.5 177 SER B N 1
ATOM 4443 C CA . SER B 1 177 ? -1.153 -12.695 0.754 1 96.5 177 SER B CA 1
ATOM 4444 C C . SER B 1 177 ? -0.756 -12.492 -0.704 1 96.5 177 SER B C 1
ATOM 4446 O O . SER B 1 177 ? 0.32 -11.961 -0.992 1 96.5 177 SER B O 1
ATOM 4448 N N . THR B 1 178 ? -1.546 -12.992 -1.671 1 97 178 THR B N 1
ATOM 4449 C CA . THR B 1 178 ? -1.486 -12.836 -3.119 1 97 178 THR B CA 1
ATOM 4450 C C . THR B 1 178 ? -0.263 -13.539 -3.693 1 97 178 THR B C 1
ATOM 4452 O O . THR B 1 178 ? 0.166 -13.25 -4.809 1 97 178 THR B O 1
ATOM 4455 N N . ILE B 1 179 ? 0.368 -14.391 -2.926 1 98.06 179 ILE B N 1
ATOM 4456 C CA . ILE B 1 179 ? 1.481 -15.188 -3.42 1 98.06 179 ILE B CA 1
ATOM 4457 C C . ILE B 1 179 ? 0.982 -16.172 -4.48 1 98.06 179 ILE B C 1
ATOM 4459 O O . ILE B 1 179 ? 1.405 -16.109 -5.637 1 98.06 179 ILE B O 1
ATOM 4463 N N . GLY B 1 180 ? 0.091 -17.094 -4.188 1 98.12 180 GLY B N 1
ATOM 4464 C CA . GLY B 1 180 ? -0.572 -18.016 -5.105 1 98.12 180 GLY B CA 1
ATOM 4465 C C . GLY B 1 180 ? 0.392 -18.922 -5.84 1 98.12 180 GLY B C 1
ATOM 4466 O O . GLY B 1 180 ? 0.499 -18.859 -7.066 1 98.12 180 GLY B O 1
ATOM 4467 N N . TYR B 1 181 ? 0.96 -19.906 -5.16 1 98.19 181 TYR B N 1
ATOM 4468 C CA . TYR B 1 181 ? 1.907 -20.828 -5.781 1 98.19 181 TYR B CA 1
ATOM 4469 C C . TYR B 1 181 ? 1.223 -21.672 -6.84 1 98.19 181 TYR B C 1
ATOM 4471 O O . TYR B 1 181 ? 1.878 -22.203 -7.746 1 98.19 181 TYR B O 1
ATOM 4479 N N . GLY B 1 182 ? -0.031 -21.953 -6.641 1 98.12 182 GLY B N 1
ATOM 4480 C CA . GLY B 1 182 ? -0.777 -22.781 -7.562 1 98.12 182 GLY B CA 1
ATOM 4481 C C . GLY B 1 182 ? -0.759 -24.25 -7.18 1 98.12 182 GLY B C 1
ATOM 4482 O O . GLY B 1 182 ? -1.336 -25.094 -7.879 1 98.12 182 GLY B O 1
ATOM 4483 N N . ASP B 1 183 ? -0.075 -24.656 -6.074 1 97.06 183 ASP B N 1
ATOM 4484 C CA . ASP B 1 183 ? -0.054 -26.031 -5.598 1 97.06 183 ASP B CA 1
ATOM 4485 C C . ASP B 1 183 ? -1.415 -26.438 -5.039 1 97.06 183 ASP B C 1
ATOM 4487 O O . ASP B 1 183 ? -1.84 -27.578 -5.203 1 97.06 183 ASP B O 1
ATOM 4491 N N . LEU B 1 184 ? -2.074 -25.562 -4.34 1 97.06 184 LEU B N 1
ATOM 4492 C CA . LEU B 1 184 ? -3.451 -25.688 -3.877 1 97.06 184 LEU B CA 1
ATOM 4493 C C . LEU B 1 184 ? -4.301 -24.531 -4.371 1 97.06 184 LEU B C 1
ATOM 4495 O O . LEU B 1 184 ? -3.986 -23.359 -4.105 1 97.06 184 LEU B O 1
ATOM 4499 N N . VAL B 1 185 ? -5.336 -24.828 -5.145 1 97.5 185 VAL B N 1
ATOM 4500 C CA . VAL B 1 185 ? -6.168 -23.797 -5.754 1 97.5 185 VAL B CA 1
ATOM 4501 C C . VAL B 1 185 ? -7.637 -24.047 -5.422 1 97.5 185 VAL B C 1
ATOM 4503 O O . VAL B 1 185 ? -8.133 -25.172 -5.574 1 97.5 185 VAL B O 1
ATOM 4506 N N . PRO B 1 186 ? -8.336 -23.078 -4.914 1 97.19 186 PRO B N 1
ATOM 4507 C CA . PRO B 1 186 ? -9.789 -23.25 -4.758 1 97.19 186 PRO B CA 1
ATOM 4508 C C . PRO B 1 186 ? -10.484 -23.594 -6.066 1 97.19 186 PRO B C 1
ATOM 4510 O O . PRO B 1 186 ? -10.164 -23.031 -7.117 1 97.19 186 PRO B O 1
ATOM 4513 N N . VAL B 1 187 ? -11.461 -24.453 -6.016 1 96.94 187 VAL B N 1
ATOM 4514 C CA . VAL B 1 187 ? -12.125 -24.969 -7.211 1 96.94 187 VAL B CA 1
ATOM 4515 C C . VAL B 1 187 ? -13.531 -24.391 -7.305 1 96.94 187 VAL B C 1
ATOM 4517 O O . VAL B 1 187 ? -14.383 -24.672 -6.461 1 96.94 187 VAL B O 1
ATOM 4520 N N . PRO B 1 188 ? -13.773 -23.578 -8.32 1 96.69 188 PRO B N 1
ATOM 4521 C CA . PRO B 1 188 ? -15.117 -23.031 -8.539 1 96.69 188 PRO B CA 1
ATOM 4522 C C . PRO B 1 188 ? -16.031 -23.984 -9.305 1 96.69 188 PRO B C 1
ATOM 4524 O O . PRO B 1 188 ? -16.438 -23.688 -10.43 1 96.69 188 PRO B O 1
ATOM 4527 N N . ASP B 1 189 ? -16.469 -25.062 -8.695 1 95.25 189 ASP B N 1
ATOM 4528 C CA . ASP B 1 189 ? -17.219 -26.125 -9.352 1 95.25 189 ASP B CA 1
ATOM 4529 C C . ASP B 1 189 ? -18.703 -25.734 -9.5 1 95.25 189 ASP B C 1
ATOM 4531 O O . ASP B 1 189 ? -19.375 -26.203 -10.422 1 95.25 189 ASP B O 1
ATOM 4535 N N . THR B 1 190 ? -19.297 -24.969 -8.547 1 96.06 190 THR B N 1
ATOM 4536 C CA . THR B 1 190 ? -20.656 -24.453 -8.617 1 96.06 190 THR B CA 1
ATOM 4537 C C . THR B 1 190 ? -20.672 -22.938 -8.469 1 96.06 190 THR B C 1
ATOM 4539 O O . THR B 1 190 ? -19.672 -22.328 -8.086 1 96.06 190 THR B O 1
ATOM 4542 N N . TRP B 1 191 ? -21.766 -22.344 -8.867 1 96.75 191 TRP B N 1
ATOM 4543 C CA . TRP B 1 191 ? -21.906 -20.891 -8.719 1 96.75 191 TRP B CA 1
ATOM 4544 C C . TRP B 1 191 ? -21.797 -20.484 -7.254 1 96.75 191 TRP B C 1
ATOM 4546 O O . TRP B 1 191 ? -21.172 -19.453 -6.938 1 96.75 191 TRP B O 1
ATOM 4556 N N . THR B 1 192 ? -22.375 -21.281 -6.387 1 96.38 192 THR B N 1
ATOM 4557 C CA . THR B 1 192 ? -22.312 -20.984 -4.961 1 96.38 192 THR B CA 1
ATOM 4558 C C . THR B 1 192 ? -20.859 -21.031 -4.465 1 96.38 192 THR B C 1
ATOM 4560 O O . THR B 1 192 ? -20.422 -20.156 -3.725 1 96.38 192 THR B O 1
ATOM 4563 N N . HIS B 1 193 ? -20.094 -22.125 -4.914 1 97.25 193 HIS B N 1
ATOM 4564 C CA . HIS B 1 193 ? -18.688 -22.219 -4.543 1 97.25 193 HIS B CA 1
ATOM 4565 C C . HIS B 1 193 ? -17.891 -21.047 -5.098 1 97.25 193 HIS B C 1
ATOM 4567 O O . HIS B 1 193 ? -17.047 -20.469 -4.398 1 97.25 193 HIS B O 1
ATOM 4573 N N . THR B 1 194 ? -18.234 -20.703 -6.348 1 97.75 194 THR B N 1
ATOM 4574 C CA . THR B 1 194 ? -17.516 -19.625 -7.023 1 97.75 194 THR B CA 1
ATOM 4575 C C . THR B 1 194 ? -17.703 -18.297 -6.293 1 97.75 194 THR B C 1
ATOM 4577 O O . THR B 1 194 ? -16.734 -17.609 -5.996 1 97.75 194 THR B O 1
ATOM 4580 N N . ILE B 1 195 ? -18.891 -17.953 -5.949 1 97.44 195 ILE B N 1
ATOM 4581 C CA . ILE B 1 195 ? -19.203 -16.688 -5.27 1 97.44 195 ILE B CA 1
ATOM 4582 C C . ILE B 1 195 ? -18.625 -16.703 -3.863 1 97.44 195 ILE B C 1
ATOM 4584 O O . ILE B 1 195 ? -18.078 -15.695 -3.4 1 97.44 195 ILE B O 1
ATOM 4588 N N . ALA B 1 196 ? -18.719 -17.844 -3.191 1 97.44 196 ALA B N 1
ATOM 4589 C CA . ALA B 1 196 ? -18.156 -17.969 -1.846 1 97.44 196 ALA B CA 1
ATOM 4590 C C . ALA B 1 196 ? -16.641 -17.766 -1.853 1 97.44 196 ALA B C 1
ATOM 4592 O O . ALA B 1 196 ? -16.109 -17.078 -0.985 1 97.44 196 ALA B O 1
ATOM 4593 N N . ILE B 1 197 ? -15.977 -18.391 -2.82 1 98.31 197 ILE B N 1
ATOM 4594 C CA . ILE B 1 197 ? -14.523 -18.266 -2.938 1 98.31 197 ILE B CA 1
ATOM 4595 C C . ILE B 1 197 ? -14.148 -16.812 -3.205 1 98.31 197 ILE B C 1
ATOM 4597 O O . ILE B 1 197 ? -13.258 -16.266 -2.555 1 98.31 197 ILE B O 1
ATOM 4601 N N . MET B 1 198 ? -14.836 -16.172 -4.133 1 98.38 198 MET B N 1
ATOM 4602 C CA . MET B 1 198 ? -14.539 -14.781 -4.488 1 98.38 198 MET B CA 1
ATOM 4603 C C . MET B 1 198 ? -14.781 -13.852 -3.305 1 98.38 198 MET B C 1
ATOM 4605 O O . MET B 1 198 ? -13.992 -12.953 -3.045 1 98.38 198 MET B O 1
ATOM 4609 N N . ALA B 1 199 ? -15.867 -14.102 -2.545 1 98 199 ALA B N 1
ATOM 4610 C CA . ALA B 1 199 ? -16.156 -13.305 -1.359 1 98 199 ALA B CA 1
ATOM 4611 C C . ALA B 1 199 ? -15.102 -13.516 -0.278 1 98 199 ALA B C 1
ATOM 4613 O O . ALA B 1 199 ? -14.664 -12.555 0.364 1 98 199 ALA B O 1
ATOM 4614 N N . PHE B 1 200 ? -14.75 -14.773 -0.099 1 98.25 200 PHE B N 1
ATOM 4615 C CA . PHE B 1 200 ? -13.75 -15.117 0.905 1 98.25 200 PHE B CA 1
ATOM 4616 C C . PHE B 1 200 ? -12.414 -14.445 0.589 1 98.25 200 PHE B C 1
ATOM 4618 O O . PHE B 1 200 ? -11.797 -13.844 1.465 1 98.25 200 PHE B O 1
ATOM 4625 N N . LEU B 1 201 ? -11.961 -14.578 -0.681 1 98.38 201 LEU B N 1
ATOM 4626 C CA . LEU B 1 201 ? -10.695 -13.977 -1.094 1 98.38 201 LEU B CA 1
ATOM 4627 C C . LEU B 1 201 ? -10.758 -12.453 -0.997 1 98.38 201 LEU B C 1
ATOM 4629 O O . LEU B 1 201 ? -9.789 -11.812 -0.582 1 98.38 201 LEU B O 1
ATOM 4633 N N . SER B 1 202 ? -11.867 -11.836 -1.356 1 98 202 SER B N 1
ATOM 4634 C CA . SER B 1 202 ? -12.039 -10.398 -1.249 1 98 202 SER B CA 1
ATOM 4635 C C . SER B 1 202 ? -11.906 -9.93 0.197 1 98 202 SER B C 1
ATOM 4637 O O . SER B 1 202 ? -11.234 -8.93 0.473 1 98 202 SER B O 1
ATOM 4639 N N . ALA B 1 203 ? -12.516 -10.68 1.089 1 97.94 203 ALA B N 1
ATOM 4640 C CA . ALA B 1 203 ? -12.445 -10.328 2.504 1 97.94 203 ALA B CA 1
ATOM 4641 C C . ALA B 1 203 ? -11.008 -10.352 3.01 1 97.94 203 ALA B C 1
ATOM 4643 O O . ALA B 1 203 ? -10.617 -9.508 3.824 1 97.94 203 ALA B O 1
ATOM 4644 N N . GLY B 1 204 ? -10.305 -11.312 2.566 1 97.5 204 GLY B N 1
ATOM 4645 C CA . GLY B 1 204 ? -8.906 -11.398 2.953 1 97.5 204 GLY B CA 1
ATOM 4646 C C . GLY B 1 204 ? -8.086 -10.203 2.49 1 97.5 204 GLY B C 1
ATOM 4647 O O . GLY B 1 204 ? -7.316 -9.633 3.266 1 97.5 204 GLY B O 1
ATOM 4648 N N . VAL B 1 205 ? -8.266 -9.797 1.264 1 94.94 205 VAL B N 1
ATOM 4649 C CA . VAL B 1 205 ? -7.504 -8.68 0.707 1 94.94 205 VAL B CA 1
ATOM 4650 C C . VAL B 1 205 ? -7.957 -7.371 1.346 1 94.94 205 VAL B C 1
ATOM 4652 O O . VAL B 1 205 ? -7.156 -6.453 1.526 1 94.94 205 VAL B O 1
ATOM 4655 N N . ILE B 1 206 ? -9.227 -7.258 1.69 1 96.19 206 ILE B N 1
ATOM 4656 C CA . ILE B 1 206 ? -9.727 -6.102 2.424 1 96.19 206 ILE B CA 1
ATOM 4657 C C . ILE B 1 206 ? -8.961 -5.949 3.738 1 96.19 206 ILE B C 1
ATOM 4659 O O . ILE B 1 206 ? -8.484 -4.859 4.062 1 96.19 206 ILE B O 1
ATOM 4663 N N . ILE B 1 207 ? -8.812 -7.02 4.441 1 96.31 207 ILE B N 1
ATOM 4664 C CA . ILE B 1 207 ? -8.062 -7.004 5.691 1 96.31 207 ILE B CA 1
ATOM 4665 C C . ILE B 1 207 ? -6.605 -6.645 5.418 1 96.31 207 ILE B C 1
ATOM 4667 O O . ILE B 1 207 ? -6.023 -5.805 6.109 1 96.31 207 ILE B O 1
ATOM 4671 N N . LEU B 1 208 ? -6.066 -7.242 4.395 1 94.19 208 LEU B N 1
ATOM 4672 C CA . LEU B 1 208 ? -4.68 -6.984 4.027 1 94.19 208 LEU B CA 1
ATOM 4673 C C . LEU B 1 208 ? -4.469 -5.512 3.697 1 94.19 208 LEU B C 1
ATOM 4675 O O . LEU B 1 208 ? -3.426 -4.941 4.02 1 94.19 208 LEU B O 1
ATOM 4679 N N . SER B 1 209 ? -5.41 -4.859 3.107 1 91.38 209 SER B N 1
ATOM 4680 C CA . SER B 1 209 ? -5.301 -3.467 2.678 1 91.38 209 SER B CA 1
ATOM 4681 C C . SER B 1 209 ? -5.168 -2.529 3.873 1 91.38 209 SER B C 1
ATOM 4683 O O . SER B 1 209 ? -4.656 -1.416 3.74 1 91.38 209 SER B O 1
ATOM 4685 N N . THR B 1 210 ? -5.66 -2.965 5.047 1 89.94 210 THR B N 1
ATOM 4686 C CA . THR B 1 210 ? -5.566 -2.119 6.23 1 89.94 210 THR B CA 1
ATOM 4687 C C . THR B 1 210 ? -4.117 -1.999 6.695 1 89.94 210 THR B C 1
ATOM 4689 O O . THR B 1 210 ? -3.754 -1.035 7.371 1 89.94 210 THR B O 1
ATOM 4692 N N . LEU B 1 211 ? -3.281 -2.98 6.328 1 86.31 211 LEU B N 1
ATOM 4693 C CA . LEU B 1 211 ? -1.861 -2.918 6.656 1 86.31 211 LEU B CA 1
ATOM 4694 C C . LEU B 1 211 ? -1.183 -1.775 5.91 1 86.31 211 LEU B C 1
ATOM 4696 O O . LEU B 1 211 ? -0.29 -1.119 6.453 1 86.31 211 LEU B O 1
ATOM 4700 N N . PHE B 1 212 ? -1.675 -1.517 4.715 1 79.31 212 PHE B N 1
ATOM 4701 C CA . PHE B 1 212 ? -1.042 -0.5 3.881 1 79.31 212 PHE B CA 1
ATOM 4702 C C . PHE B 1 212 ? -1.153 0.875 4.527 1 79.31 212 PHE B C 1
ATOM 4704 O O . PHE B 1 212 ? -0.224 1.682 4.445 1 79.31 212 PHE B O 1
ATOM 4711 N N . GLU B 1 213 ? -2.23 1.122 5.184 1 75.12 213 GLU B N 1
ATOM 4712 C CA . GLU B 1 213 ? -2.408 2.404 5.859 1 75.12 213 GLU B CA 1
ATOM 4713 C C . GLU B 1 213 ? -1.422 2.562 7.012 1 75.12 213 GLU B C 1
ATOM 4715 O O . GLU B 1 213 ? -0.824 3.627 7.184 1 75.12 213 GLU B O 1
ATOM 4720 N N . THR B 1 214 ? -1.297 1.561 7.75 1 78.88 214 THR B N 1
ATOM 4721 C CA . THR B 1 214 ? -0.386 1.565 8.891 1 78.88 214 THR B CA 1
ATOM 4722 C C . THR B 1 214 ? 1.064 1.656 8.422 1 78.88 214 THR B C 1
ATOM 4724 O O . THR B 1 214 ? 1.877 2.352 9.039 1 78.88 214 THR B O 1
ATOM 4727 N N . PHE B 1 215 ? 1.352 1.053 7.309 1 82.5 215 PHE B N 1
ATOM 4728 C CA . PHE B 1 215 ? 2.707 1.063 6.773 1 82.5 215 PHE B CA 1
ATOM 4729 C C . PHE B 1 215 ? 3.086 2.457 6.285 1 82.5 215 PHE B C 1
ATOM 4731 O O . PHE B 1 215 ? 4.254 2.848 6.348 1 82.5 215 PHE B O 1
ATOM 4738 N N . GLY B 1 216 ? 2.092 3.166 5.867 1 76.5 216 GLY B N 1
ATOM 4739 C CA . GLY B 1 216 ? 2.354 4.543 5.477 1 76.5 216 GLY B CA 1
ATOM 4740 C C . GLY B 1 216 ? 2.971 5.371 6.59 1 76.5 216 GLY B C 1
ATOM 4741 O O . GLY B 1 216 ? 3.885 6.16 6.348 1 76.5 216 GLY B O 1
ATOM 4742 N N . TYR B 1 217 ? 2.602 5.105 7.801 1 76.56 217 TYR B N 1
ATOM 4743 C CA . TYR B 1 217 ? 3.133 5.789 8.977 1 76.56 217 TYR B CA 1
ATOM 4744 C C . TYR B 1 217 ? 4.598 5.434 9.195 1 76.56 217 TYR B C 1
ATOM 4746 O O . TYR B 1 217 ? 5.441 6.32 9.352 1 76.56 217 TYR B O 1
ATOM 4754 N N . TYR B 1 218 ? 4.852 4.258 9.133 1 80.5 218 TYR B N 1
ATOM 4755 C CA . TYR B 1 218 ? 6.207 3.787 9.383 1 80.5 218 TYR B CA 1
ATOM 4756 C C . TYR B 1 218 ? 7.148 4.211 8.258 1 80.5 218 TYR B C 1
ATOM 4758 O O . TYR B 1 218 ? 8.312 4.543 8.508 1 80.5 218 TYR B O 1
ATOM 4766 N N . LEU B 1 219 ? 6.625 4.203 7.105 1 84.5 219 LEU B N 1
ATOM 4767 C CA . LEU B 1 219 ? 7.402 4.625 5.945 1 84.5 219 LEU B CA 1
ATOM 4768 C C . LEU B 1 219 ? 7.812 6.086 6.07 1 84.5 219 LEU B C 1
ATOM 4770 O O . LEU B 1 219 ? 8.961 6.438 5.797 1 84.5 219 LEU B O 1
ATOM 4774 N N . ASN B 1 220 ? 6.914 6.934 6.523 1 82.88 220 ASN B N 1
ATOM 4775 C CA . ASN B 1 220 ? 7.23 8.344 6.707 1 82.88 220 ASN B CA 1
ATOM 4776 C C . ASN B 1 220 ? 8.281 8.547 7.793 1 82.88 220 ASN B C 1
ATOM 4778 O O . ASN B 1 220 ? 9.203 9.352 7.625 1 82.88 220 ASN B O 1
ATOM 4782 N N . TYR B 1 221 ? 8.125 7.812 8.734 1 83.12 221 TYR B N 1
ATOM 4783 C CA . TYR B 1 221 ? 9.07 7.914 9.844 1 83.12 221 TYR B CA 1
ATOM 4784 C C . TYR B 1 221 ? 10.477 7.547 9.391 1 83.12 221 TYR B C 1
ATOM 4786 O O . TYR B 1 221 ? 11.43 8.297 9.625 1 83.12 221 TYR B O 1
ATOM 4794 N N . VAL B 1 222 ? 10.625 6.469 8.711 1 85 222 VAL B N 1
ATOM 4795 C CA . VAL B 1 222 ? 11.93 5.957 8.305 1 85 222 VAL B CA 1
ATOM 4796 C C . VAL B 1 222 ? 12.523 6.855 7.223 1 85 222 VAL B C 1
ATOM 4798 O O . VAL B 1 222 ? 13.703 7.199 7.273 1 85 222 VAL B O 1
ATOM 4801 N N . HIS B 1 223 ? 11.75 7.266 6.324 1 86.12 223 HIS B N 1
ATOM 4802 C CA . HIS B 1 223 ? 12.242 8.008 5.164 1 86.12 223 HIS B CA 1
ATOM 4803 C C . HIS B 1 223 ? 12.727 9.391 5.562 1 86.12 223 HIS B C 1
ATOM 4805 O O . HIS B 1 223 ? 13.68 9.914 4.973 1 86.12 223 HIS B O 1
ATOM 4811 N N . TYR B 1 224 ? 12.148 9.961 6.527 1 83.94 224 TYR B N 1
ATOM 4812 C CA . TYR B 1 224 ? 12.469 11.344 6.844 1 83.94 224 TYR B CA 1
ATOM 4813 C C . TYR B 1 224 ? 13.195 11.445 8.18 1 83.94 224 TYR B C 1
ATOM 4815 O O . TYR B 1 224 ? 13.312 12.539 8.75 1 83.94 224 TYR B O 1
ATOM 4823 N N . ILE B 1 225 ? 13.625 10.359 8.594 1 82.62 225 ILE B N 1
ATOM 4824 C CA . ILE B 1 225 ? 14.305 10.328 9.883 1 82.62 225 ILE B CA 1
ATOM 4825 C C . ILE B 1 225 ? 15.477 11.305 9.875 1 82.62 225 ILE B C 1
ATOM 4827 O O . ILE B 1 225 ? 16.234 11.352 8.906 1 82.62 225 ILE B O 1
ATOM 4831 N N . GLY B 1 226 ? 15.586 12.156 10.867 1 76.94 226 GLY B N 1
ATOM 4832 C CA . GLY B 1 226 ? 16.719 13.062 11.062 1 76.94 226 GLY B CA 1
ATOM 4833 C C . GLY B 1 226 ? 16.562 14.367 10.305 1 76.94 226 GLY B C 1
ATOM 4834 O O . GLY B 1 226 ? 17.422 15.25 10.414 1 76.94 226 GLY B O 1
ATOM 4835 N N . ARG B 1 227 ? 15.539 14.523 9.555 1 84.56 227 ARG B N 1
ATOM 4836 C CA . ARG B 1 227 ? 15.344 15.75 8.781 1 84.56 227 ARG B CA 1
ATOM 4837 C C . ARG B 1 227 ? 14.633 16.812 9.617 1 84.56 227 ARG B C 1
ATOM 4839 O O . ARG B 1 227 ? 13.82 16.484 10.484 1 84.56 227 ARG B O 1
ATOM 4846 N N . ARG B 1 228 ? 14.969 17.984 9.273 1 83.81 228 ARG B N 1
ATOM 4847 C CA . ARG B 1 228 ? 14.289 19.125 9.906 1 83.81 228 ARG B CA 1
ATOM 4848 C C . ARG B 1 228 ? 13.016 19.484 9.148 1 83.81 228 ARG B C 1
ATOM 4850 O O . ARG B 1 228 ? 12.734 18.922 8.086 1 83.81 228 ARG B O 1
ATOM 4857 N N . PHE B 1 229 ? 12.258 20.297 9.789 1 83.69 229 PHE B N 1
ATOM 4858 C CA . PHE B 1 229 ? 11.055 20.797 9.141 1 83.69 229 PHE B CA 1
ATOM 4859 C C . PHE B 1 229 ? 11.414 21.688 7.953 1 83.69 229 PHE B C 1
ATOM 4861 O O . PHE B 1 229 ? 12.109 22.688 8.117 1 83.69 229 PHE B O 1
ATOM 4868 N N . THR B 1 230 ? 11.07 21.203 6.832 1 83.5 230 THR B N 1
ATOM 4869 C CA . THR B 1 230 ? 11.289 22 5.637 1 83.5 230 THR B CA 1
ATOM 4870 C C . THR B 1 230 ? 10.07 21.953 4.723 1 83.5 230 THR B C 1
ATOM 4872 O O . THR B 1 230 ? 9.508 20.875 4.484 1 83.5 230 THR B O 1
ATOM 4875 N N . GLY B 1 231 ? 9.641 23.125 4.223 1 84.25 231 GLY B N 1
ATOM 4876 C CA . GLY B 1 231 ? 8.508 23.188 3.314 1 84.25 231 GLY B CA 1
ATOM 4877 C C . GLY B 1 231 ? 7.184 22.859 3.98 1 84.25 231 GLY B C 1
ATOM 4878 O O . GLY B 1 231 ? 6.301 22.266 3.357 1 84.25 231 GLY B O 1
ATOM 4879 N N . THR B 1 232 ? 7.094 23.188 5.172 1 88.06 232 THR B N 1
ATOM 4880 C CA . THR B 1 232 ? 5.926 22.812 5.953 1 88.06 232 THR B CA 1
ATOM 4881 C C . THR B 1 232 ? 4.672 23.5 5.434 1 88.06 232 THR B C 1
ATOM 4883 O O . THR B 1 232 ? 3.568 22.953 5.531 1 88.06 232 THR B O 1
ATOM 4886 N N . LYS B 1 233 ? 4.883 24.734 4.914 1 89.56 233 LYS B N 1
ATOM 4887 C CA . LYS B 1 233 ? 3.729 25.5 4.461 1 89.56 233 LYS B CA 1
ATOM 4888 C C . LYS B 1 233 ? 3.01 24.797 3.316 1 89.56 233 LYS B C 1
ATOM 4890 O O . LYS B 1 233 ? 1.806 24.969 3.125 1 89.56 233 LYS B O 1
ATOM 4895 N N . ASP B 1 234 ? 3.727 23.938 2.621 1 86.62 234 ASP B N 1
ATOM 4896 C CA . ASP B 1 234 ? 3.174 23.297 1.425 1 86.62 234 ASP B CA 1
ATOM 4897 C C . ASP B 1 234 ? 2.658 21.891 1.729 1 86.62 234 ASP B C 1
ATOM 4899 O O . ASP B 1 234 ? 2.154 21.203 0.84 1 86.62 234 ASP B O 1
ATOM 4903 N N . VAL B 1 235 ? 2.762 21.453 2.93 1 88.06 235 VAL B N 1
ATOM 4904 C CA . VAL B 1 235 ? 2.293 20.125 3.312 1 88.06 235 VAL B CA 1
ATOM 4905 C C . VAL B 1 235 ? 0.771 20.062 3.207 1 88.06 235 VAL B C 1
ATOM 4907 O O . VAL B 1 235 ? 0.076 21 3.607 1 88.06 235 VAL B O 1
ATOM 4910 N N . GLU B 1 236 ? 0.32 18.969 2.596 1 84.94 236 GLU B N 1
ATOM 4911 C CA . GLU B 1 236 ? -1.112 18.781 2.391 1 84.94 236 GLU B CA 1
ATOM 4912 C C . GLU B 1 236 ? -1.751 18.062 3.574 1 84.94 236 GLU B C 1
ATOM 4914 O O . GLU B 1 236 ? -1.202 17.078 4.082 1 84.94 236 GLU B O 1
ATOM 4919 N N . ILE B 1 237 ? -2.885 18.578 3.949 1 85.88 237 ILE B N 1
ATOM 4920 C CA . ILE B 1 237 ? -3.699 17.984 5.008 1 85.88 237 ILE B CA 1
ATOM 4921 C C . ILE B 1 237 ? -5.027 17.5 4.43 1 85.88 237 ILE B C 1
ATOM 4923 O O . ILE B 1 237 ? -5.738 18.266 3.773 1 85.88 237 ILE B O 1
ATOM 4927 N N . TRP B 1 238 ? -5.281 16.297 4.773 1 79.44 238 TRP B N 1
ATOM 4928 C CA . TRP B 1 238 ? -6.527 15.727 4.266 1 79.44 238 TRP B CA 1
ATOM 4929 C C . TRP B 1 238 ? -7.586 15.672 5.359 1 79.44 238 TRP B C 1
ATOM 4931 O O . TRP B 1 238 ? -7.383 15.031 6.395 1 79.44 238 TRP B O 1
ATOM 4941 N N . PHE B 1 239 ? -8.562 16.438 5.109 1 80.06 239 PHE B N 1
ATOM 4942 C CA . PHE B 1 239 ? -9.766 16.375 5.938 1 80.06 239 PHE B CA 1
ATOM 4943 C C . PHE B 1 239 ? -10.875 15.609 5.234 1 80.06 239 PHE B C 1
ATOM 4945 O O . PHE B 1 239 ? -11.688 16.203 4.523 1 80.06 239 PHE B O 1
ATOM 4952 N N . GLY B 1 240 ? -10.906 14.336 5.555 1 72.62 240 GLY B N 1
ATOM 4953 C CA . GLY B 1 240 ? -11.836 13.539 4.777 1 72.62 240 GLY B CA 1
ATOM 4954 C C . GLY B 1 240 ? -11.57 13.594 3.283 1 72.62 240 GLY B C 1
ATOM 4955 O O . GLY B 1 240 ? -10.469 13.258 2.832 1 72.62 240 GLY B O 1
ATOM 4956 N N . GLY B 1 241 ? -12.445 14.141 2.494 1 73.12 241 GLY B N 1
ATOM 4957 C CA . GLY B 1 241 ? -12.328 14.195 1.046 1 73.12 241 GLY B CA 1
ATOM 4958 C C . GLY B 1 241 ? -11.789 15.523 0.541 1 73.12 241 GLY B C 1
ATOM 4959 O O . GLY B 1 241 ? -11.641 15.719 -0.667 1 73.12 241 GLY B O 1
ATOM 4960 N N . ARG B 1 242 ? -11.414 16.359 1.407 1 79.25 242 ARG B N 1
ATOM 4961 C CA . ARG B 1 242 ? -10.922 17.688 1.034 1 79.25 242 ARG B CA 1
ATOM 4962 C C . ARG B 1 242 ? -9.477 17.875 1.484 1 79.25 242 ARG B C 1
ATOM 4964 O O . ARG B 1 242 ? -9.094 17.422 2.566 1 79.25 242 ARG B O 1
ATOM 4971 N N . MET B 1 243 ? -8.773 18.5 0.58 1 83.56 243 MET B N 1
ATOM 4972 C CA . MET B 1 243 ? -7.359 18.719 0.86 1 83.56 243 MET B CA 1
ATOM 4973 C C . MET B 1 243 ? -7.062 20.203 1.049 1 83.56 243 MET B C 1
ATOM 4975 O O . MET B 1 243 ? -7.504 21.031 0.256 1 83.56 243 MET B O 1
ATOM 4979 N N . LEU B 1 244 ? -6.438 20.578 2.166 1 87.88 244 LEU B N 1
ATOM 4980 C CA . LEU B 1 244 ? -5.93 21.938 2.414 1 87.88 244 LEU B CA 1
ATOM 4981 C C . LEU B 1 244 ? -4.426 21.906 2.654 1 87.88 244 LEU B C 1
ATOM 4983 O O . LEU B 1 244 ? -3.893 20.938 3.207 1 87.88 244 LEU B O 1
ATOM 4987 N N . THR B 1 245 ? -3.766 22.875 2.248 1 90.19 245 THR B N 1
ATOM 4988 C CA . THR B 1 245 ? -2.361 23.016 2.619 1 90.19 245 THR B CA 1
ATOM 4989 C C . THR B 1 245 ? -2.229 23.625 4.012 1 90.19 245 THR B C 1
ATOM 4991 O O . THR B 1 245 ? -3.166 24.25 4.516 1 90.19 245 THR B O 1
ATOM 4994 N N . VAL B 1 246 ? -1.133 23.422 4.621 1 93.5 246 VAL B N 1
ATOM 4995 C CA . VAL B 1 246 ? -0.863 24.016 5.93 1 93.5 246 VAL B CA 1
ATOM 4996 C C . VAL B 1 246 ? -0.977 25.531 5.844 1 93.5 246 VAL B C 1
ATOM 4998 O O . VAL B 1 246 ? -1.533 26.172 6.738 1 93.5 246 VAL B O 1
ATOM 5001 N N . GLN B 1 247 ? -0.452 26.078 4.816 1 93.12 247 GLN B N 1
ATOM 5002 C CA . GLN B 1 247 ? -0.542 27.531 4.621 1 93.12 247 GLN B CA 1
ATOM 5003 C C . GLN B 1 247 ? -1.996 27.984 4.566 1 93.12 247 GLN B C 1
ATOM 5005 O O . GLN B 1 247 ? -2.357 29 5.168 1 93.12 247 GLN B O 1
ATOM 5010 N N . GLU B 1 248 ? -2.779 27.312 3.846 1 92.38 248 GLU B N 1
ATOM 5011 C CA . GLU B 1 248 ? -4.199 27.641 3.746 1 92.38 248 GLU B CA 1
ATOM 5012 C C . GLU B 1 248 ? -4.887 27.531 5.105 1 92.38 248 GLU B C 1
ATOM 5014 O O . GLU B 1 248 ? -5.707 28.375 5.465 1 92.38 248 GLU B O 1
ATOM 5019 N N . LEU B 1 249 ? -4.555 26.469 5.773 1 93.25 249 LEU B N 1
ATOM 5020 C CA . LEU B 1 249 ? -5.133 26.266 7.098 1 93.25 249 LEU B CA 1
ATOM 5021 C C . LEU B 1 249 ? -4.777 27.422 8.031 1 93.25 249 LEU B C 1
ATOM 5023 O O . LEU B 1 249 ? -5.648 27.969 8.711 1 93.25 249 LEU B O 1
ATOM 5027 N N . ILE B 1 250 ? -3.549 27.812 8.07 1 94.38 250 ILE B N 1
ATOM 5028 C CA . ILE B 1 250 ? -3.078 28.875 8.945 1 94.38 250 ILE B CA 1
ATOM 5029 C C . ILE B 1 250 ? -3.734 30.203 8.547 1 94.38 250 ILE B C 1
ATOM 5031 O O . ILE B 1 250 ? -4.086 31 9.406 1 94.38 250 ILE B O 1
ATOM 5035 N N . THR B 1 251 ? -3.92 30.375 7.277 1 93.75 251 THR B N 1
ATOM 5036 C CA . THR B 1 251 ? -4.551 31.594 6.793 1 93.75 251 THR B CA 1
ATOM 5037 C C . THR B 1 251 ? -6 31.672 7.258 1 93.75 251 THR B C 1
ATOM 5039 O O . THR B 1 251 ? -6.465 32.75 7.676 1 93.75 251 THR B O 1
ATOM 5042 N N . ILE B 1 252 ? -6.656 30.641 7.129 1 92.69 252 ILE B N 1
ATOM 5043 C CA . ILE B 1 252 ? -8.047 30.578 7.559 1 92.69 252 ILE B CA 1
ATOM 5044 C C . ILE B 1 252 ? -8.141 30.875 9.055 1 92.69 252 ILE B C 1
ATOM 5046 O O . ILE B 1 252 ? -8.984 31.656 9.492 1 92.69 252 ILE B O 1
ATOM 5050 N N . VAL B 1 253 ? -7.289 30.281 9.828 1 92.44 253 VAL B N 1
ATOM 5051 C CA . VAL B 1 253 ? -7.309 30.438 11.281 1 92.44 253 VAL B CA 1
ATOM 5052 C C . VAL B 1 253 ? -6.875 31.844 11.656 1 92.44 253 VAL B C 1
ATOM 5054 O O . VAL B 1 253 ? -7.422 32.438 12.586 1 92.44 253 VAL B O 1
ATOM 5057 N N . ALA B 1 254 ? -5.918 32.344 11 1 93.19 254 ALA B N 1
ATOM 5058 C CA . ALA B 1 254 ? -5.445 33.719 11.258 1 93.19 254 ALA B CA 1
ATOM 5059 C C . ALA B 1 254 ? -6.566 34.719 11.047 1 93.19 254 ALA B C 1
ATOM 5061 O O . ALA B 1 254 ? -6.668 35.688 11.789 1 93.19 254 ALA B O 1
ATOM 5062 N N . ASP B 1 255 ? -7.293 34.5 10.023 1 91 255 ASP B N 1
ATOM 5063 C CA . ASP B 1 255 ? -8.43 35.375 9.75 1 91 255 ASP B CA 1
ATOM 5064 C C . ASP B 1 255 ? -9.422 35.344 10.906 1 91 255 ASP B C 1
ATOM 5066 O O . ASP B 1 255 ? -9.984 36.406 11.258 1 91 255 ASP B O 1
ATOM 5070 N N . GLN B 1 256 ? -9.609 34.25 11.492 1 90.25 256 GLN B N 1
ATOM 5071 C CA . GLN B 1 256 ? -10.516 34.156 12.633 1 90.25 256 GLN B CA 1
ATOM 5072 C C . GLN B 1 256 ? -9.93 34.844 13.867 1 90.25 256 GLN B C 1
ATOM 5074 O O . GLN B 1 256 ? -10.672 35.375 14.695 1 90.25 256 GLN B O 1
ATOM 5079 N N . PHE B 1 257 ? -8.648 34.812 13.969 1 90.44 257 PHE B N 1
ATOM 5080 C CA . PHE B 1 257 ? -7.973 35.469 15.086 1 90.44 257 PHE B CA 1
ATOM 5081 C C . PHE B 1 257 ? -7.922 36.969 14.891 1 90.44 257 PHE B C 1
ATOM 5083 O O . PHE B 1 257 ? -7.668 37.719 15.836 1 90.44 257 PHE B O 1
ATOM 5090 N N . GLY B 1 258 ? -8.109 37.438 13.781 1 88.69 258 GLY B N 1
ATOM 5091 C CA . GLY B 1 258 ? -8.016 38.844 13.484 1 88.69 258 GLY B CA 1
ATOM 5092 C C . GLY B 1 258 ? -6.582 39.344 13.406 1 88.69 258 GLY B C 1
ATOM 5093 O O . GLY B 1 258 ? -6.273 40.469 13.852 1 88.69 258 GLY B O 1
ATOM 5094 N N . VAL B 1 259 ? -5.742 38.562 12.883 1 90.31 259 VAL B N 1
ATOM 5095 C CA . VAL B 1 259 ? -4.324 38.906 12.789 1 90.31 259 VAL B CA 1
ATOM 5096 C C . VAL B 1 259 ? -4.07 39.75 11.547 1 90.31 259 VAL B C 1
ATOM 5098 O O . VAL B 1 259 ? -4.727 39.562 10.523 1 90.31 259 VAL B O 1
ATOM 5101 N N . CYS B 1 260 ? -3.121 40.688 11.664 1 90.5 260 CYS B N 1
ATOM 5102 C CA . CYS B 1 260 ? -2.744 41.531 10.547 1 90.5 260 CYS B CA 1
ATOM 5103 C C . CYS B 1 260 ? -2.014 40.75 9.469 1 90.5 260 CYS B C 1
ATOM 5105 O O . CYS B 1 260 ? -1.268 39.812 9.781 1 90.5 260 CYS B O 1
ATOM 5107 N N . PRO B 1 261 ? -2.199 41.031 8.242 1 90.81 261 PRO B N 1
ATOM 5108 C CA . PRO B 1 261 ? -1.575 40.312 7.129 1 90.81 261 PRO B CA 1
ATOM 5109 C C . PRO B 1 261 ? -0.051 40.312 7.203 1 90.81 261 PRO B C 1
ATOM 5111 O O . PRO B 1 261 ? 0.596 39.344 6.785 1 90.81 261 PRO B O 1
ATOM 5114 N N . ARG B 1 262 ? 0.497 41.312 7.703 1 90.5 262 ARG B N 1
ATOM 5115 C CA . ARG B 1 262 ? 1.95 41.375 7.816 1 90.5 262 ARG B CA 1
ATOM 5116 C C . ARG B 1 262 ? 2.467 40.344 8.789 1 90.5 262 ARG B C 1
ATOM 5118 O O . ARG B 1 262 ? 3.449 39.656 8.492 1 90.5 262 ARG B O 1
ATOM 5125 N N . LYS B 1 263 ? 1.805 40.25 9.898 1 91.62 263 LYS B N 1
ATOM 5126 C CA . LYS B 1 263 ? 2.184 39.25 10.891 1 91.62 263 LYS B CA 1
ATOM 5127 C C . LYS B 1 263 ? 1.993 37.844 10.352 1 91.62 263 LYS B C 1
ATOM 5129 O O . LYS B 1 263 ? 2.818 36.969 10.602 1 91.62 263 LYS B O 1
ATOM 5134 N N . LEU B 1 264 ? 0.943 37.625 9.617 1 94.5 264 LEU B N 1
ATOM 5135 C CA . LEU B 1 264 ? 0.672 36.344 9 1 94.5 264 LEU B CA 1
ATOM 5136 C C . LEU B 1 264 ? 1.784 35.969 8.031 1 94.5 264 LEU B C 1
ATOM 5138 O O . LEU B 1 264 ? 2.264 34.844 8.039 1 94.5 264 LEU B O 1
ATOM 5142 N N . LYS B 1 265 ? 2.162 36.875 7.195 1 94.06 265 LYS B N 1
ATOM 5143 C CA . LYS B 1 265 ? 3.213 36.625 6.215 1 94.06 265 LYS B CA 1
ATOM 5144 C C . LYS B 1 265 ? 4.527 36.25 6.898 1 94.06 265 LYS B C 1
ATOM 5146 O O . LYS B 1 265 ? 5.254 35.375 6.43 1 94.06 265 LYS B O 1
ATOM 5151 N N . THR B 1 266 ? 4.805 36.875 7.977 1 92.62 266 THR B N 1
ATOM 5152 C CA . THR B 1 266 ? 6.027 36.625 8.727 1 92.62 266 THR B CA 1
ATOM 5153 C C . THR B 1 266 ? 6.012 35.219 9.305 1 92.62 266 THR B C 1
ATOM 5155 O O . THR B 1 266 ? 7.008 34.469 9.227 1 92.62 266 THR B O 1
ATOM 5158 N N . ILE B 1 267 ? 4.902 34.875 9.836 1 92.69 267 ILE B N 1
ATOM 5159 C CA . ILE B 1 267 ? 4.797 33.562 10.477 1 92.69 267 ILE B CA 1
ATOM 5160 C C . ILE B 1 267 ? 4.867 32.469 9.422 1 92.69 267 ILE B C 1
ATOM 5162 O O . ILE B 1 267 ? 5.504 31.438 9.633 1 92.69 267 ILE B O 1
ATOM 5166 N N . ILE B 1 268 ? 4.219 32.656 8.297 1 93.5 268 ILE B N 1
ATOM 5167 C CA . ILE B 1 268 ? 4.25 31.672 7.219 1 93.5 268 ILE B CA 1
ATOM 5168 C C . ILE B 1 268 ? 5.68 31.516 6.703 1 93.5 268 ILE B C 1
ATOM 5170 O O . ILE B 1 268 ? 6.121 30.406 6.414 1 93.5 268 ILE B O 1
ATOM 5174 N N . ARG B 1 269 ? 6.375 32.594 6.645 1 92 269 ARG B N 1
ATOM 5175 C CA . ARG B 1 269 ? 7.758 32.594 6.18 1 92 269 ARG B CA 1
ATOM 5176 C C . ARG B 1 269 ? 8.648 31.812 7.152 1 92 269 ARG B C 1
ATOM 5178 O O . ARG B 1 269 ? 9.523 31.047 6.73 1 92 269 ARG B O 1
ATOM 5185 N N . ASP B 1 270 ? 8.406 31.953 8.438 1 92.94 270 ASP B N 1
ATOM 5186 C CA . ASP B 1 270 ? 9.266 31.359 9.461 1 92.94 270 ASP B CA 1
ATOM 5187 C C . ASP B 1 270 ? 8.641 30.094 10.031 1 92.94 270 ASP B C 1
ATOM 5189 O O . ASP B 1 270 ? 9.023 29.641 11.109 1 92.94 270 ASP B O 1
ATOM 5193 N N . LEU B 1 271 ? 7.711 29.578 9.367 1 93.56 271 LEU B N 1
ATOM 5194 C CA . LEU B 1 271 ? 6.938 28.469 9.898 1 93.56 271 LEU B CA 1
ATOM 5195 C C . LEU B 1 271 ? 7.836 27.266 10.195 1 93.56 271 LEU B C 1
ATOM 5197 O O . LEU B 1 271 ? 7.684 26.609 11.234 1 93.56 271 LEU B O 1
ATOM 5201 N N . ASP B 1 272 ? 8.766 26.922 9.336 1 90.81 272 ASP B N 1
ATOM 5202 C CA . ASP B 1 272 ? 9.68 25.797 9.531 1 90.81 272 ASP B CA 1
ATOM 5203 C C . ASP B 1 272 ? 10.438 25.922 10.852 1 90.81 272 ASP B C 1
ATOM 5205 O O . ASP B 1 272 ? 10.508 24.969 11.625 1 90.81 272 ASP B O 1
ATOM 5209 N N . ASP B 1 273 ? 10.938 27.062 11.109 1 90.38 273 ASP B N 1
ATOM 5210 C CA . ASP B 1 273 ? 11.703 27.312 12.32 1 90.38 273 ASP B CA 1
ATOM 5211 C C . ASP B 1 273 ? 10.812 27.281 13.562 1 90.38 273 ASP B C 1
ATOM 5213 O O . ASP B 1 273 ? 11.227 26.797 14.617 1 90.38 273 ASP B O 1
ATOM 5217 N N . ILE B 1 274 ? 9.695 27.828 13.422 1 91.81 274 ILE B N 1
ATOM 5218 C CA . ILE B 1 274 ? 8.742 27.859 14.531 1 91.81 274 ILE B CA 1
ATOM 5219 C C . ILE B 1 274 ? 8.391 26.422 14.945 1 91.81 274 ILE B C 1
ATOM 5221 O O . ILE B 1 274 ? 8.422 26.094 16.141 1 91.81 274 ILE B O 1
ATOM 5225 N N . LEU B 1 275 ? 8.07 25.656 13.984 1 90.94 275 LEU B N 1
ATOM 5226 C CA . LEU B 1 275 ? 7.684 24.281 14.273 1 90.94 275 LEU B CA 1
ATOM 5227 C C . LEU B 1 275 ? 8.859 23.484 14.82 1 90.94 275 LEU B C 1
ATOM 5229 O O . LEU B 1 275 ? 8.695 22.656 15.727 1 90.94 275 LEU B O 1
ATOM 5233 N N . GLN B 1 276 ? 10.023 23.688 14.266 1 88.56 276 GLN B N 1
ATOM 5234 C CA . GLN B 1 276 ? 11.219 23.016 14.773 1 88.56 276 GLN B CA 1
ATOM 5235 C C . GLN B 1 276 ? 11.445 23.344 16.234 1 88.56 276 GLN B C 1
ATOM 5237 O O . GLN B 1 276 ? 11.719 22.453 17.047 1 88.56 276 GLN B O 1
ATOM 5242 N N . ALA B 1 277 ? 11.383 24.578 16.562 1 86.75 277 ALA B N 1
ATOM 5243 C CA . ALA B 1 277 ? 11.586 25.047 17.922 1 86.75 277 ALA B CA 1
ATOM 5244 C C . ALA B 1 277 ? 10.539 24.453 18.859 1 86.75 277 ALA B C 1
ATOM 5246 O O . ALA B 1 277 ? 10.859 24.031 19.984 1 86.75 277 ALA B O 1
ATOM 5247 N N . ALA B 1 278 ? 9.344 24.438 18.422 1 85.31 278 ALA B N 1
ATOM 5248 C CA . ALA B 1 278 ? 8.242 23.922 19.234 1 85.31 278 ALA B CA 1
ATOM 5249 C C . ALA B 1 278 ? 8.43 22.438 19.531 1 85.31 278 ALA B C 1
ATOM 5251 O O . ALA B 1 278 ? 8.156 21.969 20.641 1 85.31 278 ALA B O 1
ATOM 5252 N N . CYS B 1 279 ? 8.844 21.75 18.531 1 81.56 279 CYS B N 1
ATOM 5253 C CA . CYS B 1 279 ? 8.984 20.297 18.703 1 81.56 279 CYS B CA 1
ATOM 5254 C C . CYS B 1 279 ? 10.242 19.969 19.484 1 81.56 279 CYS B C 1
ATOM 5256 O O . CYS B 1 279 ? 10.297 18.938 20.172 1 81.56 279 CYS B O 1
ATOM 5258 N N . ASP B 1 280 ? 11.305 20.703 19.281 1 78.25 280 ASP B N 1
ATOM 5259 C CA . ASP B 1 280 ? 12.523 20.5 20.062 1 78.25 280 ASP B CA 1
ATOM 5260 C C . ASP B 1 280 ? 12.273 20.781 21.547 1 78.25 280 ASP B C 1
ATOM 5262 O O . ASP B 1 280 ? 12.82 20.094 22.406 1 78.25 280 ASP B O 1
ATOM 5266 N N . ASP B 1 281 ? 11.5 21.734 21.828 1 68.06 281 ASP B N 1
ATOM 5267 C CA . ASP B 1 281 ? 11.156 22.078 23.203 1 68.06 281 ASP B CA 1
ATOM 5268 C C . ASP B 1 281 ? 10.352 20.953 23.875 1 68.06 281 ASP B C 1
ATOM 5270 O O . ASP B 1 281 ? 10.562 20.641 25.047 1 68.06 281 ASP B O 1
ATOM 5274 N N . THR B 1 282 ? 9.516 20.422 23.109 1 62.94 282 THR B N 1
ATOM 5275 C CA . THR B 1 282 ? 8.719 19.328 23.656 1 62.94 282 THR B CA 1
ATOM 5276 C C . THR B 1 282 ? 9.602 18.109 23.953 1 62.94 282 THR B C 1
ATOM 5278 O O . THR B 1 282 ? 9.398 17.438 24.953 1 62.94 282 THR B O 1
ATOM 5281 N N . THR B 1 283 ? 10.492 17.922 23.078 1 59.31 283 THR B N 1
ATOM 5282 C CA . THR B 1 283 ? 11.414 16.812 23.281 1 59.31 283 THR B CA 1
ATOM 5283 C C . THR B 1 283 ? 12.328 17.094 24.484 1 59.31 283 THR B C 1
ATOM 5285 O O . THR B 1 283 ? 12.641 16.188 25.25 1 59.31 283 THR B O 1
ATOM 5288 N N . ARG B 1 284 ? 12.758 18.359 24.656 1 56.56 284 ARG B N 1
ATOM 5289 C CA . ARG B 1 284 ? 13.594 18.734 25.781 1 56.56 284 ARG B CA 1
ATOM 5290 C C . ARG B 1 284 ? 12.805 18.656 27.094 1 56.56 284 ARG B C 1
ATOM 5292 O O . ARG B 1 284 ? 13.312 18.156 28.094 1 56.56 284 ARG B O 1
ATOM 5299 N N . ASN B 1 285 ? 11.617 19.188 26.891 1 53.44 285 ASN B N 1
ATOM 5300 C CA . ASN B 1 285 ? 10.781 19.125 28.094 1 53.44 285 ASN B CA 1
ATOM 5301 C C . ASN B 1 285 ? 10.477 17.688 28.484 1 53.44 285 ASN B C 1
ATOM 5303 O O . ASN B 1 285 ? 10.461 17.359 29.672 1 53.44 285 ASN B O 1
ATOM 5307 N N . ARG B 1 286 ? 10.234 16.859 27.5 1 49.62 286 ARG B N 1
ATOM 5308 C CA . ARG B 1 286 ? 10.023 15.445 27.75 1 49.62 286 ARG B CA 1
ATOM 5309 C C . ARG B 1 286 ? 11.297 14.797 28.297 1 49.62 286 ARG B C 1
ATOM 5311 O O . ARG B 1 286 ? 11.234 13.961 29.203 1 49.62 286 ARG B O 1
ATOM 5318 N N . SER B 1 287 ? 12.383 15.188 27.688 1 48.91 287 SER B N 1
ATOM 5319 C CA . SER B 1 287 ? 13.664 14.703 28.203 1 48.91 287 SER B CA 1
ATOM 5320 C C . SER B 1 287 ? 13.945 15.242 29.594 1 48.91 287 SER B C 1
ATOM 5322 O O . SER B 1 287 ? 14.461 14.516 30.453 1 48.91 287 SER B O 1
ATOM 5324 N N . GLU B 1 288 ? 13.695 16.516 29.797 1 49.91 288 GLU B N 1
ATOM 5325 C CA . GLU B 1 288 ? 13.852 17.094 31.125 1 49.91 288 GLU B CA 1
ATOM 5326 C C . GLU B 1 288 ? 12.914 16.438 32.125 1 49.91 288 GLU B C 1
ATOM 5328 O O . GLU B 1 288 ? 13.297 16.188 33.281 1 49.91 288 GLU B O 1
ATOM 5333 N N . MET B 1 289 ? 11.789 16.156 31.703 1 47.53 289 MET B N 1
ATOM 5334 C CA . MET B 1 289 ? 10.852 15.43 32.562 1 47.53 289 MET B CA 1
ATOM 5335 C C . MET B 1 289 ? 11.344 14.008 32.844 1 47.53 289 MET B C 1
ATOM 5337 O O . MET B 1 289 ? 11.242 13.516 33.938 1 47.53 289 MET B O 1
ATOM 5341 N N . LEU B 1 290 ? 11.812 13.469 31.781 1 44.47 290 LEU B N 1
ATOM 5342 C CA . LEU B 1 290 ? 12.398 12.141 31.938 1 44.47 290 LEU B CA 1
ATOM 5343 C C . LEU B 1 290 ? 13.648 12.188 32.812 1 44.47 290 LEU B C 1
ATOM 5345 O O . LEU B 1 290 ? 13.891 11.281 33.594 1 44.47 290 LEU B O 1
ATOM 5349 N N . TYR B 1 291 ? 14.453 13.164 32.656 1 42.41 291 TYR B N 1
ATOM 5350 C CA . TYR B 1 291 ? 15.609 13.383 33.5 1 42.41 291 TYR B CA 1
ATOM 5351 C C . TYR B 1 291 ? 15.188 13.711 34.938 1 42.41 291 TYR B C 1
ATOM 5353 O O . TYR B 1 291 ? 15.812 13.258 35.906 1 42.41 291 TYR B O 1
ATOM 5361 N N . LYS B 1 292 ? 14.203 14.555 35.125 1 44.25 292 LYS B N 1
ATOM 5362 C CA . LYS B 1 292 ? 13.695 14.867 36.469 1 44.25 292 LYS B CA 1
ATOM 5363 C C . LYS B 1 292 ? 13.039 13.641 37.094 1 44.25 292 LYS B C 1
ATOM 5365 O O . LYS B 1 292 ? 13.211 13.391 38.281 1 44.25 292 LYS B O 1
ATOM 5370 N N . THR B 1 293 ? 12.32 12.945 36.312 1 41.69 293 THR B N 1
ATOM 5371 C CA . THR B 1 293 ? 11.688 11.742 36.844 1 41.69 293 THR B CA 1
ATOM 5372 C C . THR B 1 293 ? 12.727 10.641 37.062 1 41.69 293 THR B C 1
ATOM 5374 O O . THR B 1 293 ? 12.562 9.797 37.938 1 41.69 293 THR B O 1
ATOM 5377 N N . GLY B 1 294 ? 13.68 10.57 36.219 1 38.28 294 GLY B N 1
ATOM 5378 C CA . GLY B 1 294 ? 14.797 9.672 36.469 1 38.28 294 GLY B CA 1
ATOM 5379 C C . GLY B 1 294 ? 15.586 10.047 37.719 1 38.28 294 GLY B C 1
ATOM 5380 O O . GLY B 1 294 ? 16.203 9.188 38.344 1 38.28 294 GLY B O 1
ATOM 5381 N N . GLU B 1 295 ? 15.742 11.359 37.938 1 34.69 295 GLU B N 1
ATOM 5382 C CA . GLU B 1 295 ? 16.375 11.797 39.188 1 34.69 295 GLU B CA 1
ATOM 5383 C C . GLU B 1 295 ? 15.445 11.633 40.375 1 34.69 295 GLU B C 1
ATOM 5385 O O . GLU B 1 295 ? 15.898 11.555 41.531 1 34.69 295 GLU B O 1
ATOM 5390 N N . VAL B 1 296 ? 14.164 11.695 40.156 1 34.97 296 VAL B N 1
ATOM 5391 C CA . VAL B 1 296 ? 13.273 11.625 41.312 1 34.97 296 VAL B CA 1
ATOM 5392 C C . VAL B 1 296 ? 13.32 10.219 41.906 1 34.97 296 VAL B C 1
ATOM 5394 O O . VAL B 1 296 ? 12.812 9.992 43 1 34.97 296 VAL B O 1
ATOM 5397 N N . ILE B 1 297 ? 13.695 9.258 41.062 1 31.73 297 ILE B N 1
ATOM 5398 C CA . ILE B 1 297 ? 13.719 8.023 41.844 1 31.73 297 ILE B CA 1
ATOM 5399 C C . ILE B 1 297 ? 14.836 8.094 42.875 1 31.73 297 ILE B C 1
ATOM 5401 O O . ILE B 1 297 ? 14.914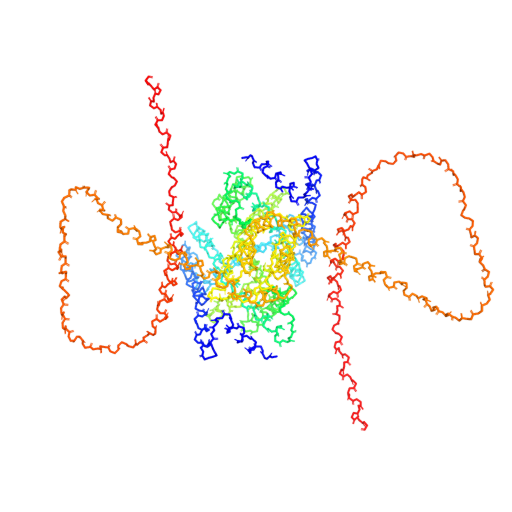 7.242 43.781 1 31.73 297 ILE B O 1
ATOM 5405 N N . ARG B 1 298 ? 15.859 8.898 42.469 1 25.78 298 ARG B N 1
ATOM 5406 C CA . ARG B 1 298 ? 16.906 8.633 43.438 1 25.78 298 ARG B CA 1
ATOM 5407 C C . ARG B 1 298 ? 16.578 9.242 44.781 1 25.78 298 ARG B C 1
ATOM 5409 O O . ARG B 1 298 ? 16.703 8.594 45.812 1 25.78 298 ARG B O 1
ATOM 5416 N N . ASN B 1 299 ? 16.781 10.547 44.781 1 24.42 299 ASN B N 1
ATOM 5417 C CA . ASN B 1 299 ? 17.266 11.07 46.062 1 24.42 299 ASN B CA 1
ATOM 5418 C C . ASN B 1 299 ? 16.125 11.359 47.031 1 24.42 299 ASN B C 1
ATOM 5420 O O . ASN B 1 299 ? 15.836 12.523 47.312 1 24.42 299 ASN B O 1
ATOM 5424 N N . GLU B 1 300 ? 14.922 11.047 46.75 1 28.34 300 GLU B N 1
ATOM 5425 C CA . GLU B 1 300 ? 13.969 11.5 47.75 1 28.34 300 GLU B CA 1
ATOM 5426 C C . GLU B 1 300 ? 14.359 11.008 49.156 1 28.34 300 GLU B C 1
ATOM 5428 O O . GLU B 1 300 ? 13.742 10.086 49.688 1 28.34 300 GLU B O 1
ATOM 5433 N N . THR B 1 301 ? 15.734 10.672 49.281 1 24.02 301 THR B N 1
ATOM 5434 C CA . THR B 1 301 ? 15.969 10.227 50.625 1 24.02 301 THR B CA 1
ATOM 5435 C C . THR B 1 301 ? 15.406 11.234 51.625 1 24.02 301 THR B C 1
ATOM 5437 O O . THR B 1 301 ? 14.664 10.867 52.531 1 24.02 301 THR B O 1
ATOM 5440 N N . LEU B 1 302 ? 16.422 11.984 52.344 1 25.5 302 LEU B N 1
ATOM 5441 C CA . LEU B 1 302 ? 16.719 12.023 53.781 1 25.5 302 LEU B CA 1
ATOM 5442 C C . LEU B 1 302 ? 16.078 13.242 54.438 1 25.5 302 LEU B C 1
ATOM 5444 O O . LEU B 1 302 ? 16.266 13.477 55.625 1 25.5 302 LEU B O 1
ATOM 5448 N N . VAL B 1 303 ? 15.469 14.203 53.75 1 23.61 303 VAL B N 1
ATOM 5449 C CA . VAL B 1 303 ? 15.586 15.477 54.469 1 23.61 303 VAL B CA 1
ATOM 5450 C C . VAL B 1 303 ? 14.719 15.453 55.719 1 23.61 303 VAL B C 1
ATOM 5452 O O . VAL B 1 303 ? 13.492 15.57 55.625 1 23.61 303 VAL B O 1
ATOM 5455 N N . ILE B 1 304 ? 14.789 14.391 56.5 1 26.86 304 ILE B N 1
AT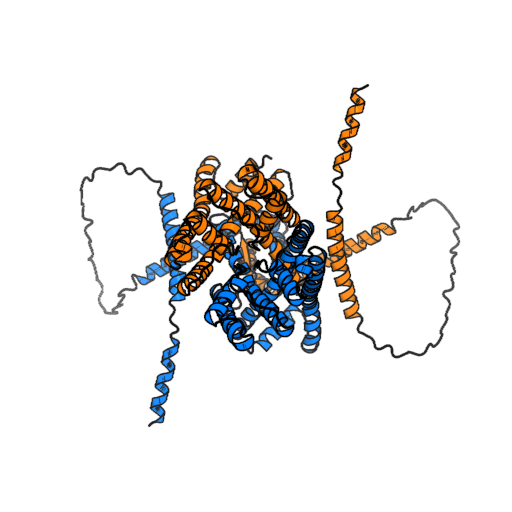OM 5456 C CA . ILE B 1 304 ? 13.984 14.5 57.719 1 26.86 304 ILE B CA 1
ATOM 5457 C C . ILE B 1 304 ? 14.523 15.633 58.562 1 26.86 304 ILE B C 1
ATOM 5459 O O . ILE B 1 304 ? 15.633 15.547 59.094 1 26.86 304 ILE B O 1
ATOM 5463 N N . VAL B 1 305 ? 14.578 16.906 58.062 1 23.94 305 VAL B N 1
ATOM 5464 C CA . VAL B 1 305 ? 15.125 17.969 58.906 1 23.94 305 VAL B CA 1
ATOM 5465 C C . VAL B 1 305 ? 14.414 18 60.25 1 23.94 305 VAL B C 1
ATOM 5467 O O . VAL B 1 305 ? 13.211 18.266 60.312 1 23.94 305 VAL B O 1
ATOM 5470 N N . GLN B 1 306 ? 14.945 17.109 61.156 1 23.62 306 GLN B N 1
ATOM 5471 C CA . GLN B 1 306 ? 14.555 17.141 62.562 1 23.62 306 GLN B CA 1
ATOM 5472 C C . GLN B 1 306 ? 14.922 18.469 63.219 1 23.62 306 GLN B C 1
ATOM 5474 O O . GLN B 1 306 ? 16.109 18.781 63.375 1 23.62 306 GLN B O 1
ATOM 5479 N N . GLN B 1 307 ? 14.422 19.547 62.875 1 23.27 307 GLN B N 1
ATOM 5480 C CA . GLN B 1 307 ? 14.812 20.828 63.438 1 23.27 307 GLN B CA 1
ATOM 5481 C C . GLN B 1 307 ? 14.75 20.828 64.938 1 23.27 307 GLN B C 1
ATOM 5483 O O . GLN B 1 307 ? 13.812 21.375 65.562 1 23.27 307 GLN B O 1
ATOM 5488 N N . ASP B 1 308 ? 15.242 19.672 65.562 1 22.41 308 ASP B N 1
ATOM 5489 C CA . ASP B 1 308 ? 15.094 19.938 67 1 22.41 308 ASP B CA 1
ATOM 5490 C C . ASP B 1 308 ? 15.898 21.156 67.438 1 22.41 308 ASP B C 1
ATOM 5492 O O . ASP B 1 308 ? 16.734 21.656 66.625 1 22.41 308 ASP B O 1
ATOM 5496 N N . GLY B 1 309 ? 16.516 21.141 68.75 1 23.02 309 GLY B N 1
ATOM 5497 C CA . GLY B 1 309 ? 16.938 21.953 69.875 1 23.02 309 GLY B CA 1
ATOM 5498 C C . GLY B 1 309 ? 18.234 22.688 69.625 1 23.02 309 GLY B C 1
ATOM 5499 O O . GLY B 1 309 ? 18.75 22.703 68.5 1 23.02 309 GLY B O 1
ATOM 5500 N N . ASN B 1 310 ? 19.266 22.719 70.688 1 22.94 310 ASN B N 1
ATOM 5501 C CA . ASN B 1 310 ? 20.281 23.609 71.25 1 22.94 310 ASN B CA 1
ATOM 5502 C C . ASN B 1 310 ? 21.516 23.672 70.375 1 22.94 310 ASN B C 1
ATOM 5504 O O . ASN B 1 310 ? 21.797 24.703 69.75 1 22.94 310 ASN B O 1
ATOM 5508 N N . HIS B 1 311 ? 22.781 23.344 71.062 1 23.12 311 HIS B N 1
ATOM 5509 C CA . HIS B 1 311 ? 24.125 23.875 71.188 1 23.12 311 HIS B CA 1
ATOM 5510 C C . HIS B 1 311 ? 25 23.516 70 1 23.12 311 HIS B C 1
ATOM 5512 O O . HIS B 1 311 ? 25.625 24.391 69.438 1 23.12 311 HIS B O 1
ATOM 5518 N N . ARG B 1 312 ? 25.891 22.406 70.062 1 22.08 312 ARG B N 1
ATOM 5519 C CA . ARG B 1 312 ? 27.344 22.328 70 1 22.08 312 ARG B CA 1
ATOM 5520 C C . ARG B 1 312 ? 27.797 21.922 68.625 1 22.08 312 ARG B C 1
ATOM 5522 O O . ARG B 1 312 ? 28.984 21.859 68.312 1 22.08 312 ARG B O 1
ATOM 5529 N N . THR B 1 313 ? 27.031 21.578 67.625 1 20.56 313 THR B N 1
ATOM 5530 C CA . THR B 1 313 ? 27.578 20.469 66.875 1 20.56 313 THR B CA 1
ATOM 5531 C C . THR B 1 313 ? 28.734 20.922 66 1 20.56 313 THR B C 1
ATOM 5533 O O . THR B 1 313 ? 28.578 21.875 65.25 1 20.56 313 THR B O 1
ATOM 5536 N N . ALA B 1 314 ? 30.031 20.375 66.188 1 20.55 314 ALA B N 1
ATOM 5537 C CA . ALA B 1 314 ? 31.391 20.469 65.688 1 20.55 314 ALA B CA 1
ATOM 5538 C C . ALA B 1 314 ? 31.453 20.172 64.188 1 20.55 314 ALA B C 1
ATOM 5540 O O . ALA B 1 314 ? 30.766 19.25 63.719 1 20.55 314 ALA B O 1
ATOM 5541 N N . LEU B 1 315 ? 31.906 21.156 63.375 1 20.95 315 LEU B N 1
ATOM 5542 C CA . LEU B 1 315 ? 32.156 21.359 61.969 1 20.95 315 LEU B CA 1
ATOM 5543 C C . LEU B 1 315 ? 33.156 20.359 61.438 1 20.95 315 LEU B C 1
ATOM 5545 O O . LEU B 1 315 ? 34.344 20.469 61.75 1 20.95 315 LEU B O 1
ATOM 5549 N N . VAL B 1 316 ? 32.969 18.984 61.531 1 17.94 316 VAL B N 1
ATOM 5550 C CA . VAL B 1 316 ? 34.094 18.094 61.281 1 17.94 316 VAL B CA 1
ATOM 5551 C C . VAL B 1 316 ? 34.688 18.359 59.906 1 17.94 316 VAL B C 1
ATOM 5553 O O . VAL B 1 316 ? 35.906 18.516 59.719 1 17.94 316 VAL B O 1
ATOM 5556 N N . THR B 1 317 ? 34.156 17.781 58.781 1 17.55 317 THR B N 1
ATOM 5557 C CA . THR B 1 317 ? 34.938 16.766 58.094 1 17.55 317 THR B CA 1
ATOM 5558 C C . THR B 1 317 ? 35.938 17.406 57.125 1 17.55 317 THR B C 1
ATOM 5560 O O . THR B 1 317 ? 35.531 18.188 56.25 1 17.55 317 THR B O 1
ATOM 5563 N N . ARG B 1 318 ? 37.281 17.422 57.281 1 19.39 318 ARG B N 1
ATOM 5564 C CA . ARG B 1 318 ? 38.531 17.953 56.75 1 19.39 318 ARG B CA 1
ATOM 5565 C C . ARG B 1 318 ? 38.844 17.266 55.406 1 19.39 318 ARG B C 1
ATOM 5567 O O . ARG B 1 318 ? 39.906 17.516 54.844 1 19.39 318 ARG B O 1
ATOM 5574 N N . GLU B 1 319 ? 38.031 16.422 54.719 1 19.55 319 GLU B N 1
ATOM 5575 C CA . GLU B 1 319 ? 38.906 15.555 53.906 1 19.55 319 GLU B CA 1
ATOM 5576 C C . GLU B 1 319 ? 39.719 16.359 52.906 1 19.55 319 GLU B C 1
ATOM 5578 O O . GLU B 1 319 ? 39.156 17.188 52.188 1 19.55 319 GLU B O 1
ATOM 5583 N N . ARG B 1 320 ? 41.094 16.375 52.969 1 19.67 320 ARG B N 1
ATOM 5584 C CA . ARG B 1 320 ? 42.25 16.953 52.312 1 19.67 320 ARG B CA 1
ATOM 5585 C C . ARG B 1 320 ? 42.406 16.438 50.875 1 19.67 320 ARG B C 1
ATOM 5587 O O . ARG B 1 320 ? 42.562 15.234 50.656 1 19.67 320 ARG B O 1
ATOM 5594 N N . THR B 1 321 ? 41.75 17.031 49.875 1 20.11 321 THR B N 1
ATOM 5595 C CA . THR B 1 321 ? 41.906 16.688 48.469 1 20.11 321 THR B CA 1
ATOM 5596 C C . THR B 1 321 ? 43.375 16.766 48.062 1 20.11 321 THR B C 1
ATOM 5598 O O . THR B 1 321 ? 44.062 17.766 48.312 1 20.11 321 THR B O 1
ATOM 5601 N N . PRO B 1 322 ? 44.094 15.508 47.812 1 20.41 322 PRO B N 1
ATOM 5602 C CA . PRO B 1 322 ? 45.5 15.336 47.469 1 20.41 322 PRO B CA 1
ATOM 5603 C C . PRO B 1 322 ? 45.875 16.047 46.156 1 20.41 322 PRO B C 1
ATOM 5605 O O . PRO B 1 322 ? 45 16.266 45.312 1 20.41 322 PRO B O 1
ATOM 5608 N N . ASP B 1 323 ? 47.031 16.781 46.062 1 19.62 323 ASP B N 1
ATOM 5609 C CA . ASP B 1 323 ? 47.719 17.719 45.156 1 19.62 323 ASP B CA 1
ATOM 5610 C C . ASP B 1 323 ? 48.312 16.984 43.969 1 19.62 323 ASP B C 1
ATOM 5612 O O . ASP B 1 323 ? 49 17.594 43.156 1 19.62 323 ASP B O 1
ATOM 5616 N N . ILE B 1 324 ? 48.156 15.648 43.688 1 20.64 324 ILE B N 1
ATOM 5617 C CA . ILE B 1 324 ? 49.281 15.086 43 1 20.64 324 ILE B CA 1
ATOM 5618 C C . ILE B 1 324 ? 49.375 15.68 41.594 1 20.64 324 ILE B C 1
ATOM 5620 O O . ILE B 1 324 ? 48.406 15.625 40.812 1 20.64 324 ILE B O 1
ATOM 5624 N N . ASP B 1 325 ? 50.438 16.469 41.156 1 19.41 325 ASP B N 1
ATOM 5625 C CA . ASP B 1 325 ? 50.906 17.281 40.031 1 19.41 325 ASP B CA 1
ATOM 5626 C C . ASP B 1 325 ? 51.344 16.422 38.875 1 19.41 325 ASP B C 1
ATOM 5628 O O . ASP B 1 325 ? 51.938 16.906 37.906 1 19.41 325 ASP B O 1
ATOM 5632 N N . ALA B 1 326 ? 51.312 15.055 38.906 1 20.39 326 ALA B N 1
ATOM 5633 C CA . ALA B 1 326 ? 52.312 14.492 38 1 20.39 326 ALA B CA 1
ATOM 5634 C C . ALA B 1 326 ? 52.031 14.875 36.562 1 20.39 326 ALA B C 1
ATOM 5636 O O . ALA B 1 326 ? 50.875 14.992 36.156 1 20.39 326 ALA B O 1
ATOM 5637 N N . ALA B 1 327 ? 53.094 15.156 35.719 1 21.09 327 ALA B N 1
ATOM 5638 C CA . ALA B 1 327 ? 53.531 15.719 34.438 1 21.09 327 ALA B CA 1
ATOM 5639 C C . ALA B 1 327 ? 53.094 14.828 33.25 1 21.09 327 ALA B C 1
ATOM 5641 O O . ALA B 1 327 ? 53.469 15.078 32.125 1 21.09 327 ALA B O 1
ATOM 5642 N N . ALA B 1 328 ? 52.125 13.82 33.375 1 20.11 328 ALA B N 1
ATOM 5643 C CA . ALA B 1 328 ? 52.219 12.82 32.312 1 20.11 328 ALA B CA 1
ATOM 5644 C C . ALA B 1 328 ? 52.062 13.453 30.953 1 20.11 328 ALA B C 1
ATOM 5646 O O . ALA B 1 328 ? 51.344 14.445 30.797 1 20.11 328 ALA B O 1
ATOM 5647 N N . THR B 1 329 ? 52.969 13.133 29.984 1 22.89 329 THR B N 1
ATOM 5648 C CA . THR B 1 329 ? 53.281 13.461 28.594 1 22.89 329 THR B CA 1
ATOM 5649 C C . THR B 1 329 ? 52.062 13.258 27.703 1 22.89 329 THR B C 1
ATOM 5651 O O . THR B 1 329 ? 51.375 12.258 27.812 1 22.89 329 THR B O 1
ATOM 5654 N N . PRO B 1 330 ? 51.594 14.352 26.891 1 20.69 330 PRO B N 1
ATOM 5655 C CA . PRO B 1 330 ? 50.406 14.602 26.078 1 20.69 330 PRO B CA 1
ATOM 5656 C C . PRO B 1 330 ? 50.281 13.656 24.891 1 20.69 330 PRO B C 1
ATOM 5658 O O . PRO B 1 330 ? 51.094 13.695 23.984 1 20.69 330 PRO B O 1
ATOM 5661 N N . LEU B 1 331 ? 50.281 12.266 25.078 1 20.58 331 LEU B N 1
ATOM 5662 C CA . LEU B 1 331 ? 50.156 11.477 23.859 1 20.58 331 LEU B CA 1
ATOM 5663 C C . LEU B 1 331 ? 49.031 12.016 22.969 1 20.58 331 LEU B C 1
ATOM 5665 O O . LEU B 1 331 ? 48 12.422 23.453 1 20.58 331 LEU B O 1
ATOM 5669 N N . CYS B 1 332 ? 49.312 12.383 21.672 1 20.2 332 CYS B N 1
ATOM 5670 C CA . CYS B 1 332 ? 48.625 12.992 20.547 1 20.2 332 CYS B CA 1
ATOM 5671 C C . CYS B 1 332 ? 47.344 12.227 20.234 1 20.2 332 CYS B C 1
ATOM 5673 O O . CYS B 1 332 ? 47.375 11.156 19.625 1 20.2 332 CYS B O 1
ATOM 5675 N N . ARG B 1 333 ? 46.469 11.891 21.156 1 21.89 333 ARG B N 1
ATOM 5676 C CA . ARG B 1 333 ? 45.25 11.156 20.797 1 21.89 333 ARG B CA 1
ATOM 5677 C C . ARG B 1 333 ? 44.438 11.93 19.75 1 21.89 333 ARG B C 1
ATOM 5679 O O . ARG B 1 333 ? 44.125 13.109 19.953 1 21.89 333 ARG B O 1
ATOM 5686 N N . MET B 1 334 ? 44.594 11.5 18.469 1 21.91 334 MET B N 1
ATOM 5687 C CA . MET B 1 334 ? 43.781 11.977 17.359 1 21.91 334 MET B CA 1
ATOM 5688 C C . MET B 1 334 ? 42.312 12.055 17.75 1 21.91 334 MET B C 1
ATOM 5690 O O . MET B 1 334 ? 41.75 11.094 18.297 1 21.91 334 MET B O 1
ATOM 5694 N N . LYS B 1 335 ? 41.781 13.242 18.078 1 26.03 335 LYS B N 1
ATOM 5695 C CA . LYS B 1 335 ? 40.5 13.742 18.562 1 26.03 335 LYS B CA 1
ATOM 5696 C C . LYS B 1 335 ? 39.375 13.312 17.625 1 26.03 335 LYS B C 1
ATOM 5698 O O . LYS B 1 335 ? 39.281 13.789 16.484 1 26.03 335 LYS B O 1
ATOM 5703 N N . THR B 1 336 ? 39.156 12 17.453 1 26.47 336 THR B N 1
ATOM 5704 C CA . THR B 1 336 ? 37.906 11.688 16.766 1 26.47 336 THR B CA 1
ATOM 5705 C C . THR B 1 336 ? 36.75 12.484 17.359 1 26.47 336 THR B C 1
ATOM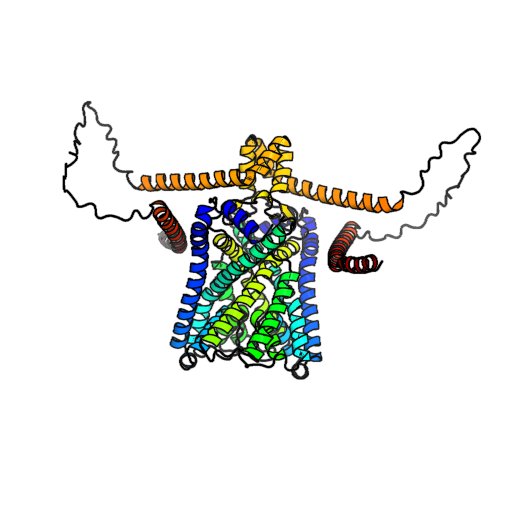 5707 O O . THR B 1 336 ? 36.688 12.656 18.578 1 26.47 336 THR B O 1
ATOM 5710 N N . SER B 1 337 ? 36.25 13.508 16.641 1 26.81 337 SER B N 1
ATOM 5711 C CA . SER B 1 337 ? 35.219 14.453 17.062 1 26.81 337 SER B CA 1
ATOM 5712 C C . SER B 1 337 ? 34.094 13.742 17.781 1 26.81 337 SER B C 1
ATOM 5714 O O . SER B 1 337 ? 33.594 12.711 17.312 1 26.81 337 SER B O 1
ATOM 5716 N N . PRO B 1 338 ? 33.969 13.875 19.094 1 31.27 338 PRO B N 1
ATOM 5717 C CA . PRO B 1 338 ? 32.969 13.305 20.016 1 31.27 338 PRO B CA 1
ATOM 5718 C C . PRO B 1 338 ? 31.531 13.539 19.547 1 31.27 338 PRO B C 1
ATOM 5720 O O . PRO B 1 338 ? 30.594 13.031 20.156 1 31.27 338 PRO B O 1
ATOM 5723 N N . SER B 1 339 ? 31.438 14.492 18.656 1 30.7 339 SER B N 1
ATOM 5724 C CA . SER B 1 339 ? 30.047 14.859 18.406 1 30.7 339 SER B CA 1
ATOM 5725 C C . SER B 1 339 ? 29.281 13.727 17.719 1 30.7 339 SER B C 1
ATOM 5727 O O . SER B 1 339 ? 28.078 13.586 17.906 1 30.7 339 SER B O 1
ATOM 5729 N N . VAL B 1 340 ? 30 13.016 16.844 1 32.72 340 VAL B N 1
ATOM 5730 C CA . VAL B 1 340 ? 29.281 11.992 16.078 1 32.72 340 VAL B CA 1
ATOM 5731 C C . VAL B 1 340 ? 28.953 10.805 16.984 1 32.72 340 VAL B C 1
ATOM 5733 O O . VAL B 1 340 ? 27.953 10.117 16.781 1 32.72 340 VAL B O 1
ATOM 5736 N N . ALA B 1 341 ? 29.781 10.562 18.016 1 32.69 341 ALA B N 1
ATOM 5737 C CA . ALA B 1 341 ? 29.547 9.406 18.875 1 32.69 341 ALA B CA 1
ATOM 5738 C C . ALA B 1 341 ? 28.312 9.617 19.75 1 32.69 341 ALA B C 1
ATOM 5740 O O . ALA B 1 341 ? 27.562 8.672 20 1 32.69 341 ALA B O 1
ATOM 5741 N N . LYS B 1 342 ? 28.062 10.742 20.188 1 37.09 342 LYS B N 1
ATOM 5742 C CA . LYS B 1 342 ? 26.906 11.023 21.031 1 37.09 342 LYS B CA 1
ATOM 5743 C C . LYS B 1 342 ? 25.609 10.945 20.219 1 37.09 342 LYS B C 1
ATOM 5745 O O . LYS B 1 342 ? 24.578 10.492 20.734 1 37.09 342 LYS B O 1
ATOM 5750 N N . LEU B 1 343 ? 25.75 11.227 18.953 1 33.12 343 LEU B N 1
ATOM 5751 C CA . LEU B 1 343 ? 24.547 11.172 18.125 1 33.12 343 LEU B CA 1
ATOM 5752 C C . LEU B 1 343 ? 24.188 9.727 17.797 1 33.12 343 LEU B C 1
ATOM 5754 O O . LEU B 1 343 ? 23 9.359 17.844 1 33.12 343 LEU B O 1
ATOM 5758 N N . ILE B 1 344 ? 25.219 8.852 17.594 1 39.22 344 ILE B N 1
ATOM 5759 C CA . ILE B 1 344 ? 24.953 7.445 17.344 1 39.22 344 ILE B CA 1
ATOM 5760 C C . ILE B 1 344 ? 24.422 6.781 18.609 1 39.22 344 ILE B C 1
ATOM 5762 O O . ILE B 1 344 ? 23.5 5.973 18.562 1 39.22 344 ILE B O 1
ATOM 5766 N N . ALA B 1 345 ? 24.984 7.215 19.75 1 39.59 345 ALA B N 1
ATOM 5767 C CA . ALA B 1 345 ? 24.516 6.641 21.016 1 39.59 345 ALA B CA 1
ATOM 5768 C C . ALA B 1 345 ? 23.109 7.094 21.344 1 39.59 345 ALA B C 1
ATOM 5770 O O . ALA B 1 345 ? 22.297 6.309 21.828 1 39.59 345 ALA B O 1
ATOM 5771 N N . LYS B 1 346 ? 22.797 8.273 21.047 1 40.34 346 LYS B N 1
ATOM 5772 C CA . LYS B 1 346 ? 21.469 8.812 21.328 1 40.34 346 LYS B CA 1
ATOM 5773 C C . LYS B 1 346 ? 20.438 8.211 20.375 1 40.34 346 LYS B C 1
ATOM 5775 O O . LYS B 1 346 ? 19.344 7.832 20.812 1 40.34 346 LYS B O 1
ATOM 5780 N N . ASP B 1 347 ? 20.859 7.977 19.141 1 41 347 ASP B N 1
ATOM 5781 C CA . ASP B 1 347 ? 19.938 7.379 18.188 1 41 347 ASP B CA 1
ATOM 5782 C C . ASP B 1 347 ? 19.766 5.883 18.438 1 41 347 ASP B C 1
ATOM 5784 O O . ASP B 1 347 ? 18.656 5.355 18.344 1 41 347 ASP B O 1
ATOM 5788 N N . ALA B 1 348 ? 20.844 5.227 18.875 1 42.28 348 ALA B N 1
ATOM 5789 C CA . ALA B 1 348 ? 20.719 3.838 19.312 1 42.28 348 ALA B CA 1
ATOM 5790 C C . ALA B 1 348 ? 19.906 3.734 20.594 1 42.28 348 ALA B C 1
ATOM 5792 O O . ALA B 1 348 ? 19.094 2.822 20.75 1 42.28 348 ALA B O 1
ATOM 5793 N N . GLU B 1 349 ? 20.078 4.668 21.484 1 42.94 349 GLU B N 1
ATOM 5794 C CA . GLU B 1 349 ? 19.281 4.684 22.719 1 42.94 349 GLU B CA 1
ATOM 5795 C C . GLU B 1 349 ? 17.828 5.004 22.422 1 42.94 349 GLU B C 1
ATOM 5797 O O . GLU B 1 349 ? 16.922 4.383 23 1 42.94 349 GLU B O 1
ATOM 5802 N N . ASN B 1 350 ? 17.641 5.848 21.469 1 43.84 350 ASN B N 1
ATOM 5803 C CA . ASN B 1 350 ? 16.266 6.148 21.062 1 43.84 350 ASN B CA 1
ATOM 5804 C C . ASN B 1 350 ? 15.633 4.977 20.312 1 43.84 350 ASN B C 1
ATOM 5806 O O . ASN B 1 350 ? 14.461 4.66 20.531 1 43.84 350 ASN B O 1
ATOM 5810 N N . ALA B 1 351 ? 16.5 4.32 19.469 1 45.47 351 ALA B N 1
ATOM 5811 C CA . ALA B 1 351 ? 16.031 3.102 18.812 1 45.47 351 ALA B CA 1
ATOM 5812 C C . ALA B 1 351 ? 15.797 1.992 19.828 1 45.47 351 ALA B C 1
ATOM 5814 O O . ALA B 1 351 ? 14.781 1.293 19.781 1 45.47 351 ALA B O 1
ATOM 5815 N N . LEU B 1 352 ? 16.703 1.855 20.797 1 44.16 352 LEU B N 1
ATOM 5816 C CA . LEU B 1 352 ? 16.531 0.872 21.859 1 44.16 352 LEU B CA 1
ATOM 5817 C C . LEU B 1 352 ? 15.359 1.254 22.766 1 44.16 352 LEU B C 1
ATOM 5819 O O . LEU B 1 352 ? 14.594 0.391 23.188 1 44.16 352 LEU B O 1
ATOM 5823 N N . HIS B 1 353 ? 15.18 2.527 22.953 1 43.81 353 HIS B N 1
ATOM 5824 C CA . HIS B 1 353 ? 14.047 3.008 23.734 1 43.81 353 HIS B CA 1
ATOM 5825 C C . HIS B 1 353 ? 12.734 2.785 23 1 43.81 353 HIS B C 1
ATOM 5827 O O . HIS B 1 353 ? 11.75 2.336 23.594 1 43.81 353 HIS B O 1
ATOM 5833 N N . ALA B 1 354 ? 12.82 3.029 21.766 1 42.12 354 ALA B N 1
ATOM 5834 C CA . ALA B 1 354 ? 11.648 2.73 20.953 1 42.12 354 ALA B CA 1
ATOM 5835 C C . ALA B 1 354 ? 11.352 1.234 20.953 1 42.12 354 ALA B C 1
ATOM 5837 O O . ALA B 1 354 ? 10.188 0.828 21.078 1 42.12 354 ALA B O 1
ATOM 5838 N N . LEU B 1 355 ? 12.422 0.464 20.922 1 41.94 355 LEU B N 1
ATOM 5839 C CA . LEU B 1 355 ? 12.25 -0.982 21.016 1 41.94 355 LEU B CA 1
ATOM 5840 C C . LEU B 1 355 ? 11.766 -1.385 22.406 1 41.94 355 LEU B C 1
ATOM 5842 O O . LEU B 1 355 ? 10.922 -2.271 22.547 1 41.94 355 LEU B O 1
ATOM 5846 N N . ARG B 1 356 ? 12.203 -0.719 23.453 1 41.81 356 ARG B N 1
ATOM 5847 C CA . ARG B 1 356 ? 11.789 -1.005 24.828 1 41.81 356 ARG B CA 1
ATOM 5848 C C . ARG B 1 356 ? 10.336 -0.595 25.047 1 41.81 356 ARG B C 1
ATOM 5850 O O . ARG B 1 356 ? 9.578 -1.311 25.703 1 41.81 356 ARG B O 1
ATOM 5857 N N . VAL B 1 357 ? 9.953 0.476 24.5 1 42.25 357 VAL B N 1
ATOM 5858 C CA . VAL B 1 357 ? 8.562 0.898 24.594 1 42.25 357 VAL B CA 1
ATOM 5859 C C . VAL B 1 357 ? 7.664 -0.1 23.875 1 42.25 357 VAL B C 1
ATOM 5861 O O . VAL B 1 357 ? 6.609 -0.482 24.375 1 42.25 357 VAL B O 1
ATOM 5864 N N . ILE B 1 358 ? 8.172 -0.617 22.812 1 37.16 358 ILE B N 1
ATOM 5865 C CA . ILE B 1 358 ? 7.438 -1.664 22.109 1 37.16 358 ILE B CA 1
ATOM 5866 C C . ILE B 1 358 ? 7.383 -2.922 22.969 1 37.16 358 ILE B C 1
ATOM 5868 O O . ILE B 1 358 ? 6.324 -3.539 23.125 1 37.16 358 ILE B O 1
ATOM 5872 N N . HIS B 1 359 ? 8.445 -3.246 23.578 1 35.28 359 HIS B N 1
ATOM 5873 C CA . HIS B 1 359 ? 8.484 -4.418 24.453 1 35.28 359 HIS B CA 1
ATOM 5874 C C . HIS B 1 359 ? 7.586 -4.234 25.656 1 35.28 359 HIS B C 1
ATOM 5876 O O . HIS B 1 359 ? 6.879 -5.164 26.062 1 35.28 359 HIS B O 1
ATOM 5882 N N . HIS B 1 360 ? 7.652 -3.107 26.266 1 38.81 360 HIS B N 1
ATOM 5883 C CA . HIS B 1 360 ? 6.855 -2.867 27.469 1 38.81 360 HIS B CA 1
ATOM 5884 C C . HIS B 1 360 ? 5.367 -2.854 27.156 1 38.81 360 HIS B C 1
ATOM 5886 O O . HIS B 1 360 ? 4.555 -3.348 27.938 1 38.81 360 HIS B O 1
ATOM 5892 N N . LYS B 1 361 ? 5.02 -2.311 26.062 1 35.03 361 LYS B N 1
ATOM 5893 C CA . LYS B 1 361 ? 3.607 -2.318 25.703 1 35.03 361 LYS B CA 1
ATOM 5894 C C . LYS B 1 361 ? 3.137 -3.73 25.359 1 35.03 361 LYS B C 1
ATOM 5896 O O . LYS B 1 361 ? 1.97 -4.066 25.562 1 35.03 361 LYS B O 1
ATOM 5901 N N . LEU B 1 362 ? 4.035 -4.508 24.906 1 32.38 362 LEU B N 1
ATOM 5902 C CA . LEU B 1 362 ? 3.67 -5.891 24.625 1 32.38 362 LEU B CA 1
ATOM 5903 C C . LEU B 1 362 ? 3.545 -6.699 25.906 1 32.38 362 LEU B C 1
ATOM 5905 O O . LEU B 1 362 ? 2.818 -7.695 25.953 1 32.38 362 LEU B O 1
ATOM 5909 N N . ASN B 1 363 ? 4.355 -6.426 26.859 1 31.8 363 ASN B N 1
ATOM 5910 C CA . ASN B 1 363 ? 4.344 -7.234 28.078 1 31.8 363 ASN B CA 1
ATOM 5911 C C . ASN B 1 363 ? 3.279 -6.758 29.062 1 31.8 363 ASN B C 1
ATOM 5913 O O . ASN B 1 363 ? 3.354 -7.055 30.25 1 31.8 363 ASN B O 1
ATOM 5917 N N . LYS B 1 364 ? 2.523 -5.758 28.734 1 33.41 364 LYS B N 1
ATOM 5918 C CA . LYS B 1 364 ? 1.478 -5.469 29.703 1 33.41 364 LYS B CA 1
ATOM 5919 C C . LYS B 1 364 ? 0.473 -6.617 29.797 1 33.41 364 LYS B C 1
ATOM 5921 O O . LYS B 1 364 ? -0.144 -6.98 28.781 1 33.41 364 LYS B O 1
ATOM 5926 N N . GLN B 1 365 ? 0.77 -7.625 30.656 1 30.77 365 GLN B N 1
ATOM 5927 C CA . GLN B 1 365 ? -0.104 -8.711 31.094 1 30.77 365 GLN B CA 1
ATOM 5928 C C . GLN B 1 365 ? -1.468 -8.18 31.531 1 30.77 365 GLN B C 1
ATOM 5930 O O . GLN B 1 365 ? -1.551 -7.184 32.25 1 30.77 365 GLN B O 1
ATOM 5935 N N . PRO B 1 366 ? -2.527 -8.531 30.875 1 30.55 366 PRO B N 1
ATOM 5936 C CA . PRO B 1 366 ? -3.871 -8.172 31.328 1 30.55 366 PRO B CA 1
ATOM 5937 C C . PRO B 1 366 ? -4.133 -8.609 32.781 1 30.55 366 PRO B C 1
ATOM 5939 O O . PRO B 1 366 ? -3.887 -9.766 33.125 1 30.55 366 PRO B O 1
ATOM 5942 N N . ILE B 1 367 ? -3.904 -7.805 33.75 1 29.64 367 ILE B N 1
ATOM 5943 C CA . ILE B 1 367 ? -4.125 -7.996 35.156 1 29.64 367 ILE B CA 1
ATOM 5944 C C . ILE B 1 367 ? -5.559 -8.469 35.406 1 29.64 367 ILE B C 1
ATOM 5946 O O . ILE B 1 367 ? -5.973 -8.648 36.562 1 29.64 367 ILE B O 1
ATOM 5950 N N . ARG B 1 368 ? -6.473 -8.57 34.5 1 30.27 368 ARG B N 1
ATOM 5951 C CA . ARG B 1 368 ? -7.836 -8.68 35.031 1 30.27 368 ARG B CA 1
ATOM 5952 C C . ARG B 1 368 ? -8.055 -10.023 35.719 1 30.27 368 ARG B C 1
ATOM 5954 O O . ARG B 1 368 ? -9.18 -10.352 36.094 1 30.27 368 ARG B O 1
ATOM 5961 N N . GLN B 1 369 ? -7.082 -10.945 35.719 1 27.19 369 GLN B N 1
ATOM 5962 C CA . GLN B 1 369 ? -7.645 -12.234 36.094 1 27.19 369 GLN B CA 1
ATOM 5963 C C . GLN B 1 369 ? -8.031 -12.266 37.562 1 27.19 369 GLN B C 1
ATOM 5965 O O . GLN B 1 369 ? -8.648 -13.227 38.031 1 27.19 369 GLN B O 1
ATOM 5970 N N . HIS B 1 370 ? -7.477 -11.453 38.375 1 29.55 370 HIS B N 1
ATOM 5971 C CA . HIS B 1 370 ? -7.539 -11.922 39.75 1 29.55 370 HIS B CA 1
ATOM 5972 C C . HIS B 1 370 ? -8.938 -11.727 40.344 1 29.55 370 HIS B C 1
ATOM 5974 O O . HIS B 1 370 ? -9.18 -12.055 41.5 1 29.55 370 HIS B O 1
ATOM 5980 N N . LEU B 1 371 ? -9.758 -10.891 39.781 1 29.52 371 LEU B N 1
ATOM 5981 C CA . LEU B 1 371 ? -10.852 -10.469 40.656 1 29.52 371 LEU B CA 1
ATOM 5982 C C . LEU B 1 371 ? -11.859 -11.594 40.844 1 29.52 371 LEU B C 1
ATOM 5984 O O . LEU B 1 371 ? -12.766 -11.492 41.688 1 29.52 371 LEU B O 1
ATOM 5988 N N . MET B 1 372 ? -11.883 -12.625 40.031 1 28.16 372 MET B N 1
ATOM 5989 C CA . MET B 1 372 ? -13.086 -13.438 40.156 1 28.16 372 MET B CA 1
ATOM 5990 C C . MET B 1 372 ? -13.016 -14.336 41.375 1 28.16 372 MET B C 1
ATOM 5992 O O . MET B 1 372 ? -13.969 -15.055 41.688 1 28.16 372 MET B O 1
ATOM 5996 N N . VAL B 1 373 ? -11.844 -14.531 41.938 1 31.02 373 VAL B N 1
ATOM 5997 C CA . VAL B 1 373 ? -11.82 -15.656 42.875 1 31.02 373 VAL B CA 1
ATOM 5998 C C . VAL B 1 373 ? -12.523 -15.273 44.156 1 31.02 373 VAL B C 1
ATOM 6000 O O . VAL B 1 373 ? -13.125 -16.125 44.844 1 31.02 373 VAL B O 1
ATOM 6003 N N . ASP B 1 374 ? -12.383 -14.039 44.562 1 30.44 374 ASP B N 1
ATOM 6004 C CA . ASP B 1 374 ? -12.641 -13.859 46 1 30.44 374 ASP B CA 1
ATOM 6005 C C . ASP B 1 374 ? -14.133 -13.914 46.281 1 30.44 374 ASP B C 1
ATOM 6007 O O . ASP B 1 374 ? -14.539 -13.961 47.438 1 30.44 374 ASP B O 1
ATOM 6011 N N . GLU B 1 375 ? -14.969 -13.656 45.312 1 31.98 375 GLU B N 1
ATOM 6012 C CA . GLU B 1 375 ? -16.344 -13.453 45.781 1 31.98 375 GLU B CA 1
ATOM 6013 C C . GLU B 1 375 ? -16.969 -14.773 46.219 1 31.98 375 GLU B C 1
ATOM 6015 O O . GLU B 1 375 ? -18.078 -14.781 46.75 1 31.98 375 GLU B O 1
ATOM 6020 N N . GLN B 1 376 ? -16.375 -15.914 45.812 1 30.69 376 GLN B N 1
ATOM 6021 C CA . GLN B 1 376 ? -17.141 -17.109 46.125 1 30.69 376 GLN B CA 1
ATOM 6022 C C . GLN B 1 376 ? -17.141 -17.375 47.625 1 30.69 376 GLN B C 1
ATOM 6024 O O . GLN B 1 376 ? -17.891 -18.234 48.125 1 30.69 376 GLN B O 1
ATOM 6029 N N . ARG B 1 377 ? -16.125 -16.844 48.375 1 29.03 377 ARG B N 1
ATOM 6030 C CA . ARG B 1 377 ? -16.031 -17.375 49.719 1 29.03 377 ARG B CA 1
ATOM 6031 C C . ARG B 1 377 ? -17.141 -16.812 50.625 1 29.03 377 ARG B C 1
ATOM 6033 O O . ARG B 1 377 ? -17.438 -17.359 51.688 1 29.03 377 ARG B O 1
ATOM 6040 N N . ARG B 1 378 ? -17.547 -15.562 50.312 1 30.69 378 ARG B N 1
ATOM 6041 C CA . ARG B 1 378 ? -18.328 -14.992 51.406 1 30.69 378 ARG B CA 1
ATOM 6042 C C . ARG B 1 378 ? -19.672 -15.695 51.531 1 30.69 378 ARG B C 1
ATOM 6044 O O . ARG B 1 378 ? -20.438 -15.406 52.469 1 30.69 378 ARG B O 1
ATOM 6051 N N . ARG B 1 379 ? -20.141 -16.188 50.312 1 33.31 379 ARG B N 1
ATOM 6052 C CA . ARG B 1 379 ? -21.531 -16.578 50.531 1 33.31 379 ARG B CA 1
ATOM 6053 C C . ARG B 1 379 ? -21.625 -17.828 51.406 1 33.31 379 ARG B C 1
ATOM 6055 O O . ARG B 1 379 ? -22.719 -18.328 51.688 1 33.31 379 ARG B O 1
ATOM 6062 N N . SER B 1 380 ? -20.406 -18.469 51.5 1 31.67 380 SER B N 1
ATOM 6063 C CA . SER B 1 380 ? -20.625 -19.688 52.281 1 31.67 380 SER B CA 1
ATOM 6064 C C . SER B 1 380 ? -20.75 -19.359 53.781 1 31.67 380 SER B C 1
ATOM 6066 O O . SER B 1 380 ? -21.031 -20.25 54.594 1 31.67 380 SER B O 1
ATOM 6068 N N . GLU B 1 381 ? -20.359 -18.141 54.156 1 27.66 381 GLU B N 1
ATOM 6069 C CA . GLU B 1 381 ? -20.703 -18.094 55.562 1 27.66 381 GLU B CA 1
ATOM 6070 C C . GLU B 1 381 ? -22.188 -17.797 55.781 1 27.66 381 GLU B C 1
ATOM 6072 O O . GLU B 1 381 ? -22.766 -16.984 55.031 1 27.66 381 GLU B O 1
#

Radius of gyration: 33.17 Å; Cα contacts (8 Å, |Δi|>4): 727; chains: 2; bounding box: 109×95×121 Å

Foldseek 3Di:
DPLVVLVQVVQCVVQVDDPVCSVVVVVVVCVVLVVLVVVLVVLLVVLLVQLLVQAVVLVPDDSLVSSVCSLLVLVLQCLPPDDGDDPSSVVSSVVSNVPSNVSLLVSLQVVLLVVLVSVLSVCVVVPHPSPDDSADDPVVLVVVLLVLLQVQLCCCCPVVNPDHSVVSSVQSSCSLVSVNNNPDDQDCPDPVSSVVVSVSSSVSVSSVSSVVVVVVVVCVCVVCPPHAQDPQQQDWDDDDPDIDGNLRVLVVVCVVVVHDPVVSVVCSVCVRVVVRVVVVVVVVVVVVVVVVVVVVVPDPDDCVVPPDDDDDDDPDDCPPPDPPPPPPDPPPPPCPPVVVVVVVVVVVVVVVVVVVVVVVVVPPPPPPPPPPPPPVPPVVD/DPLVVLVQVVQCVVQVDDPVCSVVVVVVVCVVLVVLVVVLVVLLVVLLVQLLVQAVVLVPDDSLVSSVCSLLVLVLQCLPPDDGDDPSSVVSSVVSNVPSNVSLLVSLQVVLLVVLVSVLSVCVVVPHPSPDDSADDPVVLVVVLLVLLQVQLCCVCPVVNPDHSVVSSVQSSCSLVSVNNNPDDQDCPDPVSSVVVSVSSSVSVSSVSSVVVVVVVVCVCVVCPPHAQDPQQQDWDDDDPDIDGNLRVLVVVCVVVVHDPVVSVVCSVCVRVVVRVVVVVVVVVVVVVVVVVVVVVPDPDDPPVPVDDDDDDDPDDPPDDDPPPDPPDDPPPPCPPCPVVVVVVVVVVVVVVVVVVVVVVVPPDPPPPPPPPPPVPVVVD